Protein AF-A0A8T9CLA7-F1 (afdb_monomer_lite)

Sequence (732 aa):
MASPYPAPRMVITTHKNDGVSIFARDTVAAPFQPFGPGRSAFNSFHSAPTVPVSNQVALPELGTSLPRCPPAGVLFCNADYAPNSSVPMHRTLSIDYAVILEGEIVIRLDGGREKTLRKGDVVVQRGTNHEWHNRTDQWCRCMFVMVGSEAVKLGDGTVLEETVFKKGQAPVPAEAVNIAATEKSRYVQSLPFKRICTEQKQCDEGRPSCNRCIQRGEVCFGYRDPQTTYLFKSENERTATLVSRKAVRRRASSQALTSSSRERTNSHSTQSSSFDDNELEAAAQNLNLGNPYPWLKTTSQSHEPSVEKRAVDKFFEKFVMFPCNSASSSGFLEQLPCLFEEVQTEGRVALRWAVRAVSFASLGHEQGSEELGRKATVCYGKALEALGDTLRNKAEAVSDYTLMTIVVLDLFETIYVQDPTSRGSHTEGMAQILRLRGPDQLYSARGWSLYRLANHRLQRQQLTFDSAPPISEDQEALLASLTNSTPSNRISHDTFAISKICSRARELRSKLTTSLSEVETLALIKEMHTLDHIATSWRVGPSWSFRTVSKRDMPNYPASFPDQIQLHHDAWIAYEWNYHRCARIILHTHLLECVERLLSSLSLASHSYASPPSSVSEDESPTFEELQEYYARSRLVISWLADGILATVPQSLGDIDSAGNLLTPPSEMDGEVLEDKRTLQGVGAYFLMWPIKIVKSHKHLMDGQREMAEEVFERIREVTGMKKLLGDKSCI

Secondary structure (DSSP, 8-state):
----SPPPEEEEEEE-TTS-EEEEEEEEPPPEEEETTTTEEEEEEEEESBSS--TTSPPPP--SS-PPPPTBSEEEEEEEEPTT-EEEEE--SEEEEEEEEESEEEEEETTS-EEEEETT-EEEEES--EEEE--SSS-EEEEEEEEE-PPEEPTTS-EE------TT-PPPPTTS--S------------------S-TTS----SSS-HHHHHTT--------TTS------SHHHHHHHHHHHHHHHHHSSSSS-------------------TTSHHHHGGG-----S-TTS-------PPPHHHHHHHHHHHHH-BPPPSSTT---BSTTHHHHHHHHHHH--HHHHHHHHHHHHHHHHHHTT-HHHHHHHHHHHHHHHHHHHHHHHSHHHHTSHHHHHHHHHHHHHHHHH---GGGTTHHHHHHHHHHHHH-GGGGGSHHHHHHHHHHHHHHHHHHHH-TTSPPPPHHHHHHHHTS-TTSHHHHHHHHHHHHHHHHHHHHHHHHT--TT--HHHHHHHHHHHHHHHHHHHHTTTSGGG-EEEEEGGGSTT--TTS-SEEEEESSHHHHHHHHHHHHHHHHHHHHHHHHHHHHHHHHHHHHHS--PPPTTS-TTSSPPHHHHHHHHHHHHHHHHHHHHHHHTTHHHHTTSB-TT--B-------TT-------TTHHHHHHHHHHHHHHHHH-TTS-HHHHHHHHHHHHHHHHHHT-SSSS-TT---

Organism: NCBI:txid602035

Foldseek 3Di:
DAAPDFQDWAWDWAADPVRDIDTPDTDGFDWQFQDDPQGKTKTWRAKDQAPVDDRVDDGDDDDNDDDDHHQHIKTWMKIKAAAFDKDDWWFDQWWKKKAWQADKKKKAFPVGDIDIDHHGDIDGRHRTGIMIGRNHNHMTMMIMMIGRHDFDADPVRDTDDTGPDDPDDDDDDPPDDDDDDDDDDDDDDDDDDDDADDDPPDFPQDPPATVVCVVVVHDHPDDDDPPPDDDDDPPPVVVVVVVVVVVVVVVVVVPPDDDDDDDDDDDDDDDDDDDDPPCPVVVVVPDPPDDPCPPPPDPDDPPPPPPQVVLLVVCCLAAWFPADPPLQRLTDCPCLVVLLVVCVVVVLCLLVLLSSLLSLQQVCLVVVNVVSPVSSVVSLVVSVVSLVVLCVDLVSLLDLSSLNSLLSSLVSCVQPNQDPPVPCPSLVSNLVSLVSNALVLCVDSSSVNSCLNSVLVLLLVLLQDVPRDDDDPRVVVSLVPDDPPRLNSLLVVLLVLLSVLLNVLSVLLVVPDPPDDQLSLVVSLVVLVVSVVVNVVSCPDPSLDWDKDAPVNDDPDDPLAARIATQDPALVSLLSLLSSLLSLLSSLVSSLVSLVVSLVVVVVVVVPDDDDPPDDDPPRRDDNVNSVVSNVVSLVSNQVSLSSLRNHLCRLQQQADSVRHGDDADDPDPPDGDPGPRSRRNNSLVSSQSSLVSQLPDPSYDPVSNVSSVVSNVSSCVSSSPDPSAPPPRSD

Radius of gyration: 35.63 Å; chains: 1; bounding box: 92×66×133 Å

InterPro domains:
  IPR001138 Zn(2)Cys(6) fungal-type DNA-binding domain [cd00067] (197-220)
  IPR011051 RmlC-like cupin domain superfamily [SSF51182] (65-153)
  IPR013096 Cupin 2, conserved barrel [PF07883] (80-145)
  IPR014710 RmlC-like jelly roll fold [G3DSA:2.60.120.10] (38-166)
  IPR053175 DHMBA Cluster Regulating Transcription Factor [PTHR38791] (200-724)

pLDDT: mean 73.91, std 21.75, range [23.17, 97.44]

Structure (mmCIF, N/CA/C/O backbone):
data_AF-A0A8T9CLA7-F1
#
_entry.id   AF-A0A8T9CLA7-F1
#
loop_
_atom_site.group_PDB
_atom_site.id
_atom_site.type_symbol
_atom_site.label_atom_id
_atom_site.label_alt_id
_atom_site.label_comp_id
_atom_site.label_asym_id
_atom_site.label_entity_id
_atom_site.label_seq_id
_atom_site.pdbx_PDB_ins_code
_atom_site.Cartn_x
_atom_site.Cartn_y
_atom_site.Cartn_z
_atom_site.occupancy
_atom_site.B_iso_or_equiv
_atom_site.auth_seq_id
_atom_site.auth_comp_id
_atom_site.auth_asym_id
_atom_site.auth_atom_id
_atom_site.pdbx_PDB_model_num
ATOM 1 N N . MET A 1 1 ? 45.829 29.989 -18.452 1.00 58.62 1 MET A N 1
ATOM 2 C CA . MET A 1 1 ? 45.029 30.154 -19.689 1.00 58.62 1 MET A CA 1
ATOM 3 C C . MET A 1 1 ? 43.566 30.284 -19.286 1.00 58.62 1 MET A C 1
ATOM 5 O O . MET A 1 1 ? 43.271 29.926 -18.154 1.00 58.62 1 MET A O 1
ATOM 9 N N . ALA A 1 2 ? 42.694 30.843 -20.126 1.00 70.62 2 ALA A N 1
ATOM 10 C CA . ALA A 1 2 ? 41.246 30.776 -19.892 1.00 70.62 2 ALA A CA 1
ATOM 11 C C . ALA A 1 2 ? 40.730 29.368 -20.236 1.00 70.62 2 ALA A C 1
ATOM 13 O O . ALA A 1 2 ? 41.411 28.641 -20.967 1.00 70.62 2 ALA A O 1
ATOM 14 N N . SER A 1 3 ? 39.564 28.989 -19.708 1.00 83.12 3 SER A N 1
ATOM 15 C CA . SER A 1 3 ? 38.936 27.708 -20.053 1.00 83.12 3 SER A CA 1
ATOM 16 C C . SER A 1 3 ? 38.726 27.617 -21.573 1.00 83.12 3 SER A C 1
ATOM 18 O O . SER A 1 3 ? 38.199 28.568 -22.156 1.00 83.12 3 SER A O 1
ATOM 20 N N . PRO A 1 4 ? 39.127 26.513 -22.233 1.00 87.38 4 PRO A N 1
ATOM 21 C CA . PRO A 1 4 ? 38.926 26.320 -23.667 1.00 87.38 4 PRO A CA 1
ATOM 22 C C . PRO A 1 4 ? 37.488 25.906 -23.998 1.00 87.38 4 PRO A C 1
ATOM 24 O O . PRO A 1 4 ? 37.116 25.846 -25.168 1.00 87.38 4 PRO A O 1
ATOM 27 N N . TYR A 1 5 ? 36.679 25.577 -22.989 1.00 88.88 5 TYR A N 1
ATOM 28 C CA . TYR A 1 5 ? 35.325 25.101 -23.199 1.00 88.88 5 TYR A CA 1
ATOM 29 C C . TYR A 1 5 ? 34.367 26.263 -23.473 1.00 88.88 5 TYR A C 1
ATOM 31 O O . TYR A 1 5 ? 34.386 27.259 -22.743 1.00 88.88 5 TYR A O 1
ATOM 39 N N . PRO A 1 6 ? 33.464 26.133 -24.464 1.00 86.56 6 PRO A N 1
ATOM 40 C CA . PRO A 1 6 ? 32.501 27.181 -24.760 1.00 86.56 6 PRO A CA 1
ATOM 41 C C . PRO A 1 6 ? 31.604 27.443 -23.550 1.00 86.56 6 PRO A C 1
ATOM 43 O O . PRO A 1 6 ? 31.257 26.526 -22.795 1.00 86.56 6 PRO A O 1
ATOM 46 N N . ALA A 1 7 ? 31.224 28.701 -23.361 1.00 84.19 7 ALA A N 1
ATOM 47 C CA . ALA A 1 7 ? 30.241 29.073 -22.360 1.00 84.19 7 ALA A CA 1
ATOM 48 C C . ALA A 1 7 ? 28.892 28.376 -22.657 1.00 84.19 7 ALA A C 1
ATOM 50 O O . ALA A 1 7 ? 28.462 28.364 -23.816 1.00 84.19 7 ALA A O 1
ATOM 51 N N . PRO A 1 8 ? 28.225 27.761 -21.664 1.00 87.44 8 PRO A N 1
ATOM 52 C CA . PRO A 1 8 ? 26.968 27.056 -21.906 1.00 87.44 8 PRO A CA 1
ATOM 53 C C . PRO A 1 8 ? 25.850 27.994 -22.376 1.00 87.44 8 PRO A C 1
ATOM 55 O O . PRO A 1 8 ? 25.671 29.086 -21.833 1.00 87.44 8 PRO A O 1
ATOM 58 N N . ARG A 1 9 ? 25.059 27.546 -23.358 1.00 90.75 9 ARG A N 1
ATOM 59 C CA . ARG A 1 9 ? 23.793 28.191 -23.732 1.00 90.75 9 ARG A CA 1
ATOM 60 C C . ARG A 1 9 ? 22.722 27.816 -22.712 1.00 90.75 9 ARG A C 1
ATOM 62 O O . ARG A 1 9 ? 22.503 26.637 -22.448 1.00 90.75 9 ARG A O 1
ATOM 69 N N . MET A 1 10 ? 22.053 28.821 -22.169 1.00 87.31 10 MET A N 1
ATOM 70 C CA . MET A 1 10 ? 20.986 28.704 -21.190 1.00 87.31 10 MET A CA 1
ATOM 71 C C . MET A 1 10 ? 19.672 29.159 -21.822 1.00 87.31 10 MET A C 1
ATOM 73 O O . MET A 1 10 ? 19.506 30.335 -22.150 1.00 87.31 10 MET A O 1
ATOM 77 N N . VAL A 1 11 ? 18.744 28.214 -21.959 1.00 90.00 11 VAL A N 1
ATOM 78 C CA . VAL A 1 11 ? 17.379 28.451 -22.433 1.00 90.00 11 VAL A CA 1
ATOM 79 C C . VAL A 1 11 ? 16.443 28.321 -21.237 1.00 90.00 11 VAL A C 1
ATOM 81 O O . VAL A 1 11 ? 16.409 27.275 -20.596 1.00 90.00 11 VAL A O 1
ATOM 84 N N . ILE A 1 12 ? 15.702 29.381 -20.927 1.00 86.56 12 ILE A N 1
ATOM 85 C CA . ILE A 1 12 ? 14.763 29.437 -19.808 1.00 86.56 12 ILE A CA 1
ATOM 86 C C . ILE A 1 12 ? 13.343 29.569 -20.344 1.00 86.56 12 ILE A C 1
ATOM 88 O O . ILE A 1 12 ? 13.077 30.387 -21.226 1.00 86.56 12 ILE A O 1
ATOM 92 N N . THR A 1 13 ? 12.424 28.795 -19.778 1.00 91.69 13 THR A N 1
ATOM 93 C CA . THR A 1 13 ? 10.994 28.811 -20.098 1.00 91.69 13 THR A CA 1
ATOM 94 C C . THR A 1 13 ? 10.181 29.431 -18.963 1.00 91.69 13 THR A C 1
ATOM 96 O O . THR A 1 13 ? 10.581 29.364 -17.804 1.00 91.69 13 THR A O 1
ATOM 99 N N . THR A 1 14 ? 9.029 30.013 -19.282 1.00 89.44 14 THR A N 1
ATOM 100 C CA . THR A 1 14 ? 8.048 30.512 -18.303 1.00 89.44 14 THR A CA 1
ATOM 101 C C . THR A 1 14 ? 6.630 30.417 -18.873 1.00 89.44 14 THR A C 1
ATOM 103 O O . THR A 1 14 ? 6.443 29.870 -19.959 1.00 89.44 14 THR A O 1
ATOM 106 N N . HIS A 1 15 ? 5.636 30.946 -18.164 1.00 89.19 15 HIS A N 1
ATOM 107 C CA . HIS A 1 15 ? 4.261 31.077 -18.638 1.00 89.19 15 HIS A CA 1
ATOM 108 C C . HIS A 1 15 ? 3.902 32.552 -18.837 1.00 89.19 15 HIS A C 1
ATOM 110 O O . HIS A 1 15 ? 4.335 33.421 -18.080 1.00 89.19 15 HIS A O 1
ATOM 116 N N . LYS A 1 16 ? 3.097 32.837 -19.860 1.00 84.56 16 LYS A N 1
ATOM 117 C CA . LYS A 1 16 ? 2.346 34.092 -19.959 1.00 84.56 16 LYS A CA 1
ATOM 118 C C . LYS A 1 16 ? 1.216 34.117 -18.920 1.00 84.56 16 LYS A C 1
ATOM 120 O O . LYS A 1 16 ? 0.856 33.089 -18.352 1.00 84.56 16 LYS A O 1
ATOM 125 N N . ASN A 1 17 ? 0.607 35.289 -18.727 1.00 83.31 17 ASN A N 1
ATOM 126 C CA . ASN A 1 17 ? -0.538 35.466 -17.821 1.00 83.31 17 ASN A CA 1
ATOM 127 C C . ASN A 1 17 ? -1.769 34.623 -18.207 1.00 83.31 17 ASN A C 1
ATOM 129 O O . ASN A 1 17 ? -2.618 34.369 -17.362 1.00 83.31 17 ASN A O 1
ATOM 133 N N . ASP A 1 18 ? -1.867 34.200 -19.467 1.00 88.12 18 ASP A N 1
ATOM 134 C CA . ASP A 1 18 ? -2.925 33.330 -19.996 1.00 88.12 18 ASP A CA 1
ATOM 135 C C . ASP A 1 18 ? -2.623 31.825 -19.825 1.00 88.12 18 ASP A C 1
ATOM 137 O O . ASP A 1 18 ? -3.405 30.985 -20.261 1.00 88.12 18 ASP A O 1
ATOM 141 N N . GLY A 1 19 ? -1.495 31.472 -19.196 1.00 85.81 19 GLY A N 1
ATOM 142 C CA . GLY A 1 19 ? -1.078 30.089 -18.965 1.00 85.81 19 GLY A CA 1
ATOM 143 C C . GLY A 1 19 ? -0.307 29.445 -20.120 1.00 85.81 19 GLY A C 1
ATOM 144 O O . GLY A 1 19 ? 0.109 28.296 -19.993 1.00 85.81 19 GLY A O 1
ATOM 145 N N . VAL A 1 20 ? -0.052 30.152 -21.226 1.00 89.25 20 VAL A N 1
ATOM 146 C CA . VAL A 1 20 ? 0.728 29.607 -22.349 1.00 89.25 20 VAL A CA 1
ATOM 147 C C . VAL A 1 20 ? 2.215 29.547 -21.997 1.00 89.25 20 VAL A C 1
ATOM 149 O O . VAL A 1 20 ? 2.816 30.558 -21.623 1.00 89.25 20 VAL A O 1
ATOM 152 N N . SER A 1 21 ? 2.835 28.377 -22.162 1.00 92.12 21 SER A N 1
ATOM 153 C CA . SER A 1 21 ? 4.280 28.193 -21.986 1.00 92.12 21 SER A CA 1
ATOM 154 C C . SER A 1 21 ? 5.077 28.883 -23.102 1.00 92.12 21 SER A C 1
ATOM 156 O O . SER A 1 21 ? 4.774 28.739 -24.286 1.00 92.12 21 SER A O 1
ATOM 158 N N . ILE A 1 22 ? 6.124 29.620 -22.733 1.00 88.75 22 ILE A N 1
ATOM 159 C CA . ILE A 1 22 ? 6.971 30.406 -23.639 1.00 88.75 22 ILE A CA 1
ATOM 160 C C . ILE A 1 22 ? 8.455 30.298 -23.269 1.00 88.75 22 ILE A C 1
ATOM 162 O O . ILE A 1 22 ? 8.806 29.969 -22.136 1.00 88.75 22 ILE A O 1
ATOM 166 N N . PHE A 1 23 ? 9.341 30.645 -24.205 1.00 90.44 23 PHE A N 1
ATOM 167 C CA . PHE A 1 23 ? 10.751 30.898 -23.903 1.00 90.44 23 PHE A CA 1
ATOM 168 C C . PHE A 1 23 ? 10.902 32.297 -23.299 1.00 90.44 23 PHE A C 1
ATOM 170 O O . PHE A 1 23 ? 10.625 33.297 -23.955 1.00 90.44 23 PHE A O 1
ATOM 177 N N . ALA A 1 24 ? 11.331 32.359 -22.040 1.00 83.25 24 ALA A N 1
ATOM 178 C CA . ALA A 1 24 ? 11.571 33.602 -21.317 1.00 83.25 24 ALA A CA 1
ATOM 179 C C . ALA A 1 24 ? 12.899 34.249 -21.727 1.00 83.25 24 ALA A C 1
ATOM 181 O O . ALA A 1 24 ? 12.992 35.466 -21.870 1.00 83.25 24 ALA A O 1
ATOM 182 N N . ARG A 1 25 ? 13.949 33.432 -21.872 1.00 82.94 25 ARG A N 1
ATOM 183 C CA . ARG A 1 25 ? 15.316 33.895 -22.128 1.00 82.94 25 ARG A CA 1
ATOM 184 C C . ARG A 1 25 ? 16.125 32.815 -22.831 1.00 82.94 25 ARG A C 1
ATOM 186 O O . ARG A 1 25 ? 16.027 31.647 -22.480 1.00 82.94 25 ARG A O 1
ATOM 193 N N . ASP A 1 26 ? 16.967 33.220 -23.770 1.00 88.75 26 ASP A N 1
ATOM 194 C CA . ASP A 1 26 ? 17.932 32.352 -24.441 1.00 88.75 26 ASP A CA 1
ATOM 195 C C . ASP A 1 26 ? 19.257 33.102 -24.541 1.00 88.75 26 ASP A C 1
ATOM 197 O O . ASP A 1 26 ? 19.397 34.058 -25.303 1.00 88.75 26 ASP A O 1
ATOM 201 N N . THR A 1 27 ? 20.197 32.754 -23.669 1.00 83.88 27 THR A N 1
ATOM 202 C CA . THR A 1 27 ? 21.449 33.499 -23.515 1.00 83.88 27 THR A CA 1
ATOM 203 C C . THR A 1 27 ? 22.612 32.571 -23.237 1.00 83.88 27 THR A C 1
ATOM 205 O O . THR A 1 27 ? 22.448 31.515 -22.639 1.00 83.88 27 THR A O 1
ATOM 208 N N . VAL A 1 28 ? 23.815 32.988 -23.615 1.00 82.69 28 VAL A N 1
ATOM 209 C CA . VAL A 1 28 ? 25.048 32.307 -23.216 1.00 82.69 28 VAL A CA 1
ATOM 210 C C . VAL A 1 28 ? 25.426 32.763 -21.805 1.00 82.69 28 VAL A C 1
ATOM 212 O O . VAL A 1 28 ? 25.482 33.965 -21.543 1.00 82.69 28 VAL A O 1
ATOM 215 N N . ALA A 1 29 ? 25.643 31.818 -20.889 1.00 77.81 29 ALA A N 1
ATOM 216 C CA . ALA A 1 29 ? 26.013 32.121 -19.510 1.00 77.81 29 ALA A CA 1
ATOM 217 C C . ALA A 1 29 ? 27.414 32.748 -19.462 1.00 77.81 29 ALA A C 1
ATOM 219 O O . ALA A 1 29 ? 28.368 32.178 -19.984 1.00 77.81 29 ALA A O 1
ATOM 220 N N . ALA A 1 30 ? 27.545 33.926 -18.851 1.00 71.94 30 ALA A N 1
ATOM 221 C CA . ALA A 1 30 ? 28.846 34.562 -18.680 1.00 71.94 30 ALA A CA 1
ATOM 222 C C . ALA A 1 30 ? 29.604 33.894 -17.514 1.00 71.94 30 ALA A C 1
ATOM 224 O O . ALA A 1 30 ? 29.063 33.838 -16.405 1.00 71.94 30 ALA A O 1
ATOM 225 N N . PRO A 1 31 ? 30.841 33.405 -17.722 1.00 72.69 31 PRO A N 1
ATOM 226 C CA . PRO A 1 31 ? 31.594 32.763 -16.657 1.00 72.69 31 PRO A CA 1
ATOM 227 C C . PRO A 1 31 ? 32.163 33.787 -15.678 1.00 72.69 31 PRO A C 1
ATOM 229 O O . PRO A 1 31 ? 32.754 34.792 -16.071 1.00 72.69 31 PRO A O 1
ATOM 232 N N . PHE A 1 32 ? 32.083 33.469 -14.391 1.00 71.56 32 PHE A N 1
ATOM 233 C CA . PHE A 1 32 ? 32.915 34.079 -13.367 1.00 71.56 32 PHE A CA 1
ATOM 234 C C . PHE A 1 32 ? 34.341 33.524 -13.492 1.00 71.56 32 PHE A C 1
ATOM 236 O O . PHE A 1 32 ? 34.587 32.332 -13.272 1.00 71.56 32 PHE A O 1
ATOM 243 N N . GLN A 1 33 ? 35.280 34.386 -13.885 1.00 69.12 33 GLN A N 1
ATOM 244 C CA . GLN A 1 33 ? 36.702 34.080 -14.051 1.00 69.12 33 GLN A CA 1
ATOM 245 C C . GLN A 1 33 ? 37.557 35.307 -13.686 1.00 69.12 33 GLN A C 1
ATOM 247 O O . GLN A 1 33 ? 37.163 36.429 -14.004 1.00 69.12 33 GLN A O 1
ATOM 252 N N . PRO A 1 34 ? 38.759 35.124 -13.107 1.00 63.62 34 PRO A N 1
ATOM 253 C CA . PRO A 1 34 ? 39.328 33.861 -12.635 1.00 63.62 34 PRO A CA 1
ATOM 254 C C . PRO A 1 34 ? 38.784 33.452 -11.253 1.00 63.62 34 PRO A C 1
ATOM 256 O O . PRO A 1 34 ? 38.627 34.282 -10.362 1.00 63.62 34 PRO A O 1
ATOM 259 N N . PHE A 1 35 ? 38.564 32.151 -11.054 1.00 65.19 35 PHE A N 1
ATOM 260 C CA . PHE A 1 35 ? 38.232 31.547 -9.763 1.00 65.19 35 PHE A CA 1
ATOM 261 C C . PHE A 1 35 ? 39.422 30.749 -9.202 1.00 65.19 35 PHE A C 1
ATOM 263 O O . PHE A 1 35 ? 40.015 29.917 -9.894 1.00 65.19 35 PHE A O 1
ATOM 270 N N . GLY A 1 36 ? 39.757 30.997 -7.929 1.00 58.97 36 GLY A N 1
ATOM 271 C CA . GLY A 1 36 ? 40.808 30.286 -7.193 1.00 58.97 36 GLY A CA 1
ATOM 272 C C . GLY A 1 36 ? 42.245 30.525 -7.700 1.00 58.97 36 GLY A C 1
ATOM 273 O O . GLY A 1 36 ? 42.468 31.295 -8.637 1.00 58.97 36 GLY A O 1
ATOM 274 N N . PRO A 1 37 ? 43.247 29.856 -7.097 1.00 49.62 37 PRO A N 1
ATOM 275 C CA . PRO A 1 37 ? 44.661 30.010 -7.463 1.00 49.62 37 PRO A CA 1
ATOM 276 C C . PRO A 1 37 ? 45.001 29.496 -8.878 1.00 49.62 37 PRO A C 1
ATOM 278 O O . PRO A 1 37 ? 46.016 29.893 -9.444 1.00 49.62 37 PRO A O 1
ATOM 281 N N . GLY A 1 38 ? 44.147 28.653 -9.476 1.00 58.50 38 GLY A N 1
ATOM 282 C CA . GLY A 1 38 ? 44.381 27.989 -10.766 1.00 58.50 38 GLY A CA 1
ATOM 283 C C . GLY A 1 38 ? 43.822 28.684 -12.015 1.00 58.50 38 GLY A C 1
ATOM 284 O O . GLY A 1 38 ? 43.987 28.152 -13.106 1.00 58.50 38 GLY A O 1
ATOM 285 N N . ARG A 1 39 ? 43.182 29.861 -11.907 1.00 73.00 39 ARG A N 1
ATOM 286 C CA . ARG A 1 39 ? 42.425 30.505 -13.013 1.00 73.00 39 ARG A CA 1
ATOM 287 C C . ARG A 1 39 ? 41.260 29.649 -13.550 1.00 73.00 39 ARG A C 1
ATOM 289 O O . ARG A 1 39 ? 40.971 29.691 -14.743 1.00 73.00 39 ARG A O 1
ATOM 296 N N . SER A 1 40 ? 40.595 28.893 -12.678 1.00 82.38 40 SER A N 1
ATOM 297 C CA . SER A 1 40 ? 39.394 28.111 -13.002 1.00 82.38 40 SER A CA 1
ATOM 298 C C . SER A 1 40 ? 38.204 29.021 -13.350 1.00 82.38 40 SER A C 1
ATOM 300 O O . SER A 1 40 ? 38.249 30.232 -13.117 1.00 82.38 40 SER A O 1
ATOM 302 N N . ALA A 1 41 ? 37.135 28.450 -13.903 1.00 83.31 41 ALA A N 1
ATOM 303 C CA . ALA A 1 41 ? 35.904 29.169 -14.233 1.00 83.31 41 ALA A CA 1
ATOM 304 C C . ALA A 1 41 ? 34.698 28.624 -13.481 1.00 83.31 41 ALA A C 1
ATOM 306 O O . ALA A 1 41 ? 34.651 27.434 -13.188 1.00 83.31 41 ALA A O 1
ATOM 307 N N . PHE A 1 42 ? 33.702 29.472 -13.240 1.00 84.69 42 PHE A N 1
ATOM 308 C CA . PHE A 1 42 ? 32.436 29.064 -12.641 1.00 84.69 42 PHE A CA 1
ATOM 309 C C . PHE A 1 42 ? 31.267 29.750 -13.351 1.00 84.69 42 PHE A C 1
ATOM 311 O O . PHE A 1 42 ? 31.294 30.966 -13.516 1.00 84.69 42 PHE A O 1
ATOM 318 N N . ASN A 1 43 ? 30.239 29.012 -13.771 1.00 85.50 43 ASN A N 1
ATOM 319 C CA . ASN A 1 43 ? 29.002 29.608 -14.289 1.00 85.50 43 ASN A CA 1
ATOM 320 C C . ASN A 1 43 ? 27.839 29.208 -13.398 1.00 85.50 43 ASN A C 1
ATOM 322 O O . ASN A 1 43 ? 27.726 28.051 -13.007 1.00 85.50 43 ASN A O 1
ATOM 326 N N . SER A 1 44 ? 26.944 30.151 -13.133 1.00 85.19 44 SER A N 1
ATOM 327 C CA . SER A 1 44 ? 25.670 29.864 -12.474 1.00 85.19 44 SER A CA 1
ATOM 328 C C . SER A 1 44 ? 24.551 29.937 -13.494 1.00 85.19 44 SER A C 1
ATOM 330 O O . SER A 1 44 ? 24.576 30.802 -14.366 1.00 85.19 44 SER A O 1
ATOM 332 N N . PHE A 1 45 ? 23.590 29.029 -13.391 1.00 86.75 45 PHE A N 1
ATOM 333 C CA . PHE A 1 45 ? 22.442 28.948 -14.294 1.00 86.75 45 PHE A CA 1
ATOM 334 C C . PHE A 1 45 ? 21.140 29.273 -13.567 1.00 86.75 45 PHE A C 1
ATOM 336 O O . PHE A 1 45 ? 20.265 29.928 -14.123 1.00 86.75 45 PHE A O 1
ATOM 343 N N . HIS A 1 46 ? 21.010 28.843 -12.312 1.00 87.69 46 HIS A N 1
ATOM 344 C CA . HIS A 1 46 ? 19.832 29.116 -11.499 1.00 87.69 46 HIS A CA 1
ATOM 345 C C . HIS A 1 46 ? 20.187 29.098 -10.014 1.00 87.69 46 HIS A C 1
ATOM 347 O O . HIS A 1 46 ? 21.019 28.303 -9.585 1.00 87.69 46 HIS A O 1
ATOM 353 N N . SER A 1 47 ? 19.536 29.954 -9.232 1.00 86.56 47 SER A N 1
ATOM 354 C CA . SER A 1 47 ? 19.582 29.927 -7.774 1.00 86.56 47 SER A CA 1
ATOM 355 C C . SER A 1 47 ? 18.197 30.255 -7.235 1.00 86.56 47 SER A C 1
ATOM 357 O O . SER A 1 47 ? 17.527 31.130 -7.782 1.00 86.56 47 SER A O 1
ATOM 359 N N . ALA A 1 48 ? 17.769 29.577 -6.177 1.00 85.94 48 ALA A N 1
ATOM 360 C CA . ALA A 1 48 ? 16.538 29.897 -5.467 1.00 85.94 48 ALA A CA 1
ATOM 361 C C . ALA A 1 48 ? 16.758 29.779 -3.953 1.00 85.94 48 ALA A C 1
ATOM 363 O O . ALA A 1 48 ? 17.478 28.880 -3.515 1.00 85.94 48 ALA A O 1
ATOM 364 N N . PRO A 1 49 ? 16.150 30.663 -3.141 1.00 84.00 49 PRO A N 1
ATOM 365 C CA . PRO A 1 49 ? 16.402 30.723 -1.701 1.00 84.00 49 PRO A CA 1
ATOM 366 C C . PRO A 1 49 ? 15.800 29.545 -0.926 1.00 84.00 49 PRO A C 1
ATOM 368 O O . PRO A 1 49 ? 16.256 29.258 0.179 1.00 84.00 49 PRO A O 1
ATOM 371 N N . THR A 1 50 ? 14.791 28.876 -1.492 1.00 86.25 50 THR A N 1
ATOM 372 C CA . THR A 1 50 ? 14.034 27.797 -0.849 1.00 86.25 50 THR A CA 1
ATOM 373 C C . THR A 1 50 ? 13.767 26.641 -1.808 1.00 86.25 50 THR A C 1
ATOM 375 O O . THR A 1 50 ? 13.580 26.850 -3.007 1.00 86.25 50 THR A O 1
ATOM 378 N N . VAL A 1 51 ? 13.670 25.433 -1.261 1.00 85.88 51 VAL A N 1
ATOM 379 C CA . VAL A 1 51 ? 13.081 24.252 -1.897 1.00 85.88 51 VAL A CA 1
ATOM 380 C C . VAL A 1 51 ? 11.878 23.817 -1.043 1.00 85.88 51 VAL A C 1
ATOM 382 O O . VAL A 1 51 ? 12.057 23.602 0.156 1.00 85.88 51 VAL A O 1
ATOM 385 N N . PRO A 1 52 ? 10.653 23.709 -1.603 1.00 90.25 52 PRO A N 1
ATOM 386 C CA . PRO A 1 52 ? 10.308 23.769 -3.029 1.00 90.25 52 PRO A CA 1
ATOM 387 C C . PRO A 1 52 ? 10.491 25.159 -3.666 1.00 90.25 52 PRO A C 1
ATOM 389 O O . PRO A 1 52 ? 10.308 26.190 -3.018 1.00 90.25 52 PRO A O 1
ATOM 392 N N . VAL A 1 53 ? 10.863 25.165 -4.953 1.00 85.44 53 VAL A N 1
ATOM 393 C CA . VAL A 1 53 ? 10.994 26.384 -5.772 1.00 85.44 53 VAL A CA 1
ATOM 394 C C . VAL A 1 53 ? 9.633 26.813 -6.327 1.00 85.44 53 VAL A C 1
ATOM 396 O O . VAL A 1 53 ? 8.787 25.968 -6.617 1.00 85.44 53 VAL A O 1
ATOM 399 N N . SER A 1 54 ? 9.421 28.119 -6.518 1.00 84.69 54 SER A N 1
ATOM 400 C CA . SER A 1 54 ? 8.225 28.652 -7.186 1.00 84.69 54 SER A CA 1
ATOM 401 C C . SER A 1 54 ? 8.549 29.115 -8.605 1.00 84.69 54 SER A C 1
ATOM 403 O O . SER A 1 54 ? 9.361 30.016 -8.797 1.00 84.69 54 SER A O 1
ATOM 405 N N . ASN A 1 55 ? 7.848 28.554 -9.593 1.00 87.44 55 ASN A N 1
ATOM 406 C CA . ASN A 1 55 ? 7.960 28.951 -11.004 1.00 87.44 55 ASN A CA 1
ATOM 407 C C . ASN A 1 55 ? 7.217 30.262 -11.334 1.00 87.44 55 ASN A C 1
ATOM 409 O O . ASN A 1 55 ? 7.203 30.680 -12.488 1.00 87.44 55 ASN A O 1
ATOM 413 N N . GLN A 1 56 ? 6.566 30.885 -10.345 1.00 77.94 56 GLN A N 1
ATOM 414 C CA . GLN A 1 56 ? 5.865 32.166 -10.498 1.00 77.94 56 GLN A CA 1
ATOM 415 C C . GLN A 1 56 ? 6.750 33.367 -10.143 1.00 77.94 56 GLN A C 1
ATOM 417 O O . GLN A 1 56 ? 6.413 34.504 -10.466 1.00 77.94 56 GLN A O 1
ATOM 422 N N . VAL A 1 57 ? 7.869 33.131 -9.454 1.00 74.56 57 VAL A N 1
ATOM 423 C CA . VAL A 1 57 ? 8.803 34.190 -9.066 1.00 74.56 57 VAL A CA 1
ATOM 424 C C . VAL A 1 57 ? 9.666 34.554 -10.272 1.00 74.56 57 VAL A C 1
ATOM 426 O O . VAL A 1 57 ? 10.117 33.681 -11.014 1.00 74.56 57 VAL A O 1
ATOM 429 N N . ALA A 1 58 ? 9.898 35.855 -10.468 1.00 68.25 58 ALA A N 1
ATOM 430 C CA . ALA A 1 58 ? 10.802 36.333 -11.504 1.00 68.25 58 ALA A CA 1
ATOM 431 C C . ALA A 1 58 ? 12.193 35.704 -11.336 1.00 68.25 58 ALA A C 1
ATOM 433 O O . ALA A 1 58 ? 12.698 35.561 -10.221 1.00 68.25 58 ALA A O 1
ATOM 434 N N . LEU A 1 59 ? 12.812 35.331 -12.455 1.00 67.12 59 LEU A N 1
ATOM 435 C CA . LEU A 1 59 ? 14.136 34.716 -12.444 1.00 67.12 59 LEU A CA 1
ATOM 436 C C . LEU A 1 59 ? 15.143 35.687 -11.809 1.00 67.12 59 LEU A C 1
ATOM 438 O O . LEU A 1 59 ? 15.231 36.830 -12.264 1.00 67.12 59 LEU A O 1
ATOM 442 N N . PRO A 1 60 ? 15.903 35.261 -10.786 1.00 66.19 60 PRO A N 1
ATOM 443 C CA . PRO A 1 60 ? 16.858 36.141 -10.136 1.00 66.19 60 PRO A CA 1
ATOM 444 C C . PRO A 1 60 ? 17.977 36.527 -11.102 1.00 66.19 60 PRO A C 1
ATOM 446 O O . PRO A 1 60 ? 18.434 35.712 -11.910 1.00 66.19 60 PRO A O 1
ATOM 449 N N . GLU A 1 61 ? 18.452 37.767 -10.997 1.00 64.62 61 GLU A N 1
ATOM 450 C CA . GLU A 1 61 ? 19.679 38.168 -11.674 1.00 64.62 61 GLU A CA 1
ATOM 451 C C . GLU A 1 61 ? 20.858 37.407 -11.061 1.00 64.62 61 GLU A C 1
ATOM 453 O O . GLU A 1 61 ? 21.123 37.472 -9.859 1.00 64.62 61 GLU A O 1
ATOM 458 N N . LEU A 1 62 ? 21.554 36.636 -11.894 1.00 65.31 62 LEU A N 1
ATOM 459 C CA . LEU A 1 62 ? 22.743 35.901 -11.484 1.00 65.31 62 LEU A CA 1
ATOM 460 C C . LEU A 1 62 ? 23.861 36.923 -11.234 1.00 65.31 62 LEU A C 1
ATOM 462 O O . LEU A 1 62 ? 24.353 37.554 -12.168 1.00 65.31 62 LEU A O 1
ATOM 466 N N . GLY A 1 63 ? 24.206 37.127 -9.960 1.00 55.50 63 GLY A N 1
ATOM 467 C CA . GLY A 1 63 ? 25.200 38.113 -9.537 1.00 55.50 63 GLY A CA 1
ATOM 468 C C . GLY A 1 63 ? 26.614 37.837 -10.065 1.00 55.50 63 GLY A C 1
ATOM 469 O O . GLY A 1 63 ? 26.941 36.743 -10.517 1.00 55.50 63 GLY A O 1
ATOM 470 N N . THR A 1 64 ? 27.485 38.844 -9.966 1.00 50.88 64 THR A N 1
ATOM 471 C CA . THR A 1 64 ? 28.892 38.797 -10.413 1.00 50.88 64 THR A CA 1
ATOM 472 C C . THR A 1 64 ? 29.859 38.210 -9.378 1.00 50.88 64 THR A C 1
ATOM 474 O O . THR A 1 64 ? 31.069 38.212 -9.598 1.00 50.88 64 THR A O 1
ATOM 477 N N . SER A 1 65 ? 29.357 37.726 -8.239 1.00 55.69 65 SER A N 1
ATOM 478 C CA . SER A 1 65 ? 30.145 37.096 -7.175 1.00 55.69 65 SER A CA 1
ATOM 479 C C . SER A 1 65 ? 29.977 35.578 -7.187 1.00 55.69 65 SER A C 1
ATOM 481 O O . SER A 1 65 ? 28.985 35.064 -7.695 1.00 55.69 65 SER A O 1
ATOM 483 N N . LEU A 1 66 ? 30.948 34.852 -6.619 1.00 63.47 66 LEU A N 1
ATOM 484 C CA . LEU A 1 66 ? 30.864 33.399 -6.474 1.00 63.47 66 LEU A CA 1
ATOM 485 C C . LEU A 1 66 ? 29.636 33.038 -5.612 1.00 63.47 66 LEU A C 1
ATOM 487 O O . LEU A 1 66 ? 29.642 33.336 -4.410 1.00 63.47 66 LEU A O 1
ATOM 491 N N . PRO A 1 67 ? 28.589 32.423 -6.183 1.00 67.00 67 PRO A N 1
ATOM 492 C CA . PRO A 1 67 ? 27.371 32.164 -5.442 1.00 67.00 67 PRO A CA 1
ATOM 493 C C . PRO A 1 67 ? 27.542 30.941 -4.549 1.00 67.00 67 PRO A C 1
ATOM 495 O O . PRO A 1 67 ? 28.195 29.963 -4.911 1.00 67.00 67 PRO A O 1
ATOM 498 N N . ARG A 1 68 ? 26.932 31.007 -3.366 1.00 72.44 68 ARG A N 1
ATOM 499 C CA . ARG A 1 68 ? 26.782 29.862 -2.466 1.00 72.44 68 ARG A CA 1
ATOM 500 C C . ARG A 1 68 ? 25.382 29.299 -2.617 1.00 72.44 68 ARG A C 1
ATOM 502 O O . ARG A 1 68 ? 24.441 30.063 -2.837 1.00 72.44 68 ARG A O 1
ATOM 509 N N . CYS A 1 69 ? 25.250 27.985 -2.461 1.00 81.94 69 CYS A N 1
ATOM 510 C CA . CYS A 1 69 ? 23.935 27.381 -2.315 1.00 81.94 69 CYS A CA 1
ATOM 511 C C . CYS A 1 69 ? 23.254 27.982 -1.073 1.00 81.94 69 CYS A C 1
ATOM 513 O O . CYS A 1 69 ? 23.859 27.967 0.003 1.00 81.94 69 CYS A O 1
ATOM 515 N N . PRO A 1 70 ? 22.035 28.538 -1.187 1.00 81.94 70 PRO A N 1
ATOM 516 C CA . PRO A 1 70 ? 21.302 28.991 -0.014 1.00 81.94 70 PRO A CA 1
ATOM 517 C C . PRO A 1 70 ? 21.027 27.803 0.929 1.00 81.94 70 PRO A C 1
ATOM 519 O O . PRO A 1 70 ? 20.736 26.713 0.429 1.00 81.94 70 PRO A O 1
ATOM 522 N N . PRO A 1 71 ? 21.066 27.981 2.265 1.00 77.69 71 PRO A N 1
ATOM 523 C CA . PRO A 1 71 ? 20.941 26.872 3.223 1.00 77.69 71 PRO A CA 1
ATOM 524 C C . PRO A 1 71 ? 19.662 26.036 3.087 1.00 77.69 71 PRO A C 1
ATOM 526 O O . PRO A 1 71 ? 19.675 24.843 3.360 1.00 77.69 71 PRO A O 1
ATOM 529 N N . ALA A 1 72 ? 18.563 26.653 2.647 1.00 84.19 72 ALA A N 1
ATOM 530 C CA . ALA A 1 72 ? 17.283 25.986 2.400 1.00 84.19 72 ALA A CA 1
ATOM 531 C C . ALA A 1 72 ? 16.934 25.898 0.904 1.00 84.19 72 ALA A C 1
ATOM 533 O O . ALA A 1 72 ? 15.808 25.553 0.557 1.00 84.19 72 ALA A O 1
ATOM 534 N N . GLY A 1 73 ? 17.862 26.279 0.023 1.00 90.12 73 GLY A N 1
ATOM 535 C CA . GLY A 1 73 ? 17.597 26.562 -1.382 1.00 90.12 73 GLY A CA 1
ATOM 536 C C . GLY A 1 73 ? 18.268 25.603 -2.353 1.00 90.12 73 GLY A C 1
ATOM 537 O O . GLY A 1 73 ? 18.610 24.474 -2.013 1.00 90.12 73 GLY A O 1
ATOM 538 N N . VAL A 1 74 ? 18.442 26.060 -3.588 1.00 92.31 74 VAL A N 1
ATOM 539 C CA . VAL A 1 74 ? 19.096 25.297 -4.658 1.00 92.31 74 VAL A CA 1
ATOM 540 C C . VAL A 1 74 ? 20.012 26.203 -5.472 1.00 92.31 74 VAL A C 1
ATOM 542 O O . VAL A 1 74 ? 19.704 27.376 -5.684 1.00 92.31 74 VAL A O 1
ATOM 545 N N . LEU A 1 75 ? 21.126 25.651 -5.947 1.00 90.31 75 LEU A N 1
ATOM 546 C CA . LEU A 1 75 ? 22.040 26.273 -6.901 1.00 90.31 75 LEU A CA 1
ATOM 547 C C . LEU A 1 75 ? 22.345 25.286 -8.033 1.00 90.31 75 LEU A C 1
ATOM 549 O O . LEU A 1 75 ? 22.771 24.160 -7.793 1.00 90.31 75 LEU A O 1
ATOM 553 N N . PHE A 1 76 ? 22.158 25.727 -9.273 1.00 92.81 76 PHE A N 1
ATOM 554 C CA . PHE A 1 76 ? 22.547 24.998 -10.477 1.00 92.81 76 PHE A CA 1
ATOM 555 C C . PHE A 1 76 ? 23.688 25.742 -11.172 1.00 92.81 76 PHE A C 1
ATOM 557 O O . PHE A 1 76 ? 23.531 26.906 -11.556 1.00 92.81 76 PHE A O 1
ATOM 564 N N . CYS A 1 77 ? 24.839 25.089 -11.322 1.00 90.06 77 CYS A N 1
ATOM 565 C CA . CYS A 1 77 ? 26.072 25.718 -11.788 1.00 90.06 77 CYS A CA 1
ATOM 566 C C . CYS A 1 77 ? 27.021 24.721 -12.464 1.00 90.06 77 CYS A C 1
ATOM 568 O O . CYS A 1 77 ? 26.857 23.510 -12.358 1.00 90.06 77 CYS A O 1
ATOM 570 N N . ASN A 1 78 ? 28.062 25.217 -13.128 1.00 91.81 78 ASN A N 1
ATOM 571 C CA . ASN A 1 78 ? 29.203 24.405 -13.542 1.00 91.81 78 ASN A CA 1
ATOM 572 C C . ASN A 1 78 ? 30.527 25.033 -13.086 1.00 91.81 78 ASN A C 1
ATOM 574 O O . ASN A 1 78 ? 30.606 26.231 -12.809 1.00 91.81 78 ASN A O 1
ATOM 578 N N . ALA A 1 79 ? 31.573 24.214 -13.051 1.00 90.50 79 ALA A N 1
ATOM 579 C CA . ALA A 1 79 ? 32.937 24.643 -12.797 1.00 90.50 79 ALA A CA 1
ATOM 580 C C . ALA A 1 79 ? 33.893 24.040 -13.834 1.00 90.50 79 ALA A C 1
ATOM 582 O O . ALA A 1 79 ? 33.840 22.840 -14.110 1.00 90.50 79 ALA A O 1
ATOM 583 N N . ASP A 1 80 ? 34.794 24.871 -14.359 1.00 92.19 80 ASP A N 1
ATOM 584 C CA . ASP A 1 80 ? 35.901 24.444 -15.212 1.00 92.19 80 ASP A CA 1
ATOM 585 C C . ASP A 1 80 ? 37.193 24.506 -14.405 1.00 92.19 80 ASP A C 1
ATOM 587 O O . ASP A 1 80 ? 37.702 25.589 -14.107 1.00 92.19 80 ASP A O 1
ATOM 591 N N . TYR A 1 81 ? 37.726 23.343 -14.058 1.00 91.88 81 TYR A N 1
ATOM 592 C CA . TYR A 1 81 ? 38.969 23.191 -13.322 1.00 91.88 81 TYR A CA 1
ATOM 593 C C . TYR A 1 81 ? 40.149 23.263 -14.282 1.00 91.88 81 TYR A C 1
ATOM 595 O O . TYR A 1 81 ? 40.295 22.423 -15.177 1.00 91.88 81 TYR A O 1
ATOM 603 N N . ALA A 1 82 ? 41.010 24.255 -14.073 1.00 91.75 82 ALA A N 1
ATOM 604 C CA . ALA A 1 82 ? 42.237 24.401 -14.839 1.00 91.75 82 ALA A CA 1
ATOM 605 C C . ALA A 1 82 ? 43.178 23.191 -14.644 1.00 91.75 82 ALA A C 1
ATOM 607 O O . ALA A 1 82 ? 43.105 22.522 -13.605 1.00 91.75 82 ALA A O 1
ATOM 608 N N . PRO A 1 83 ? 44.075 22.918 -15.606 1.00 92.62 83 PRO A N 1
ATOM 609 C CA . PRO A 1 83 ? 45.127 21.921 -15.451 1.00 92.62 83 PRO A CA 1
ATOM 610 C C . PRO A 1 83 ? 45.919 22.124 -14.161 1.00 92.62 83 PRO A C 1
ATOM 612 O O . PRO A 1 83 ? 46.230 23.264 -13.802 1.00 92.62 83 PRO A O 1
ATOM 615 N N . ASN A 1 84 ? 46.264 21.027 -13.488 1.00 89.88 84 ASN A N 1
ATOM 616 C CA . ASN A 1 84 ? 47.066 21.031 -12.258 1.00 89.88 84 ASN A CA 1
ATOM 617 C C . ASN A 1 84 ? 46.508 21.936 -11.134 1.00 89.88 84 ASN A C 1
ATOM 619 O O . ASN A 1 84 ? 47.259 22.450 -10.304 1.00 89.88 84 ASN A O 1
ATOM 623 N N . SER A 1 85 ? 45.187 22.153 -11.106 1.00 87.62 85 SER A N 1
ATOM 624 C CA . SER A 1 85 ? 44.505 22.953 -10.083 1.00 87.62 85 SER A CA 1
ATOM 625 C C . SER A 1 85 ? 43.834 22.089 -9.021 1.00 87.62 85 SER A C 1
ATOM 627 O O . SER A 1 85 ? 43.479 20.932 -9.257 1.00 87.62 85 SER A O 1
ATOM 629 N N . SER A 1 86 ? 43.619 22.672 -7.844 1.00 86.12 86 SER A N 1
ATOM 630 C CA . SER A 1 86 ? 42.864 22.039 -6.771 1.00 86.12 86 SER A CA 1
ATOM 631 C C . SER A 1 86 ? 41.891 23.009 -6.109 1.00 86.12 86 SER A C 1
ATOM 633 O O . SER A 1 86 ? 42.109 24.224 -6.065 1.00 86.12 86 SER A O 1
ATOM 635 N N . VAL A 1 87 ? 40.797 22.452 -5.597 1.00 85.06 87 VAL A N 1
ATOM 636 C CA . VAL A 1 87 ? 39.902 23.104 -4.645 1.00 85.06 87 VAL A CA 1
ATOM 637 C C . VAL A 1 87 ? 40.155 22.456 -3.291 1.00 85.06 87 VAL A C 1
ATOM 639 O O . VAL A 1 87 ? 40.050 21.231 -3.205 1.00 85.06 87 VAL A O 1
ATOM 642 N N . PRO A 1 88 ? 40.503 23.238 -2.254 1.00 83.19 88 PRO A N 1
ATOM 643 C CA . PRO A 1 88 ? 40.864 22.669 -0.966 1.00 83.19 88 PRO A CA 1
ATOM 644 C C . PRO A 1 88 ? 39.685 21.965 -0.294 1.00 83.19 88 PRO A C 1
ATOM 646 O O . PRO A 1 88 ? 38.523 22.181 -0.646 1.00 83.19 88 PRO A O 1
ATOM 649 N N . MET A 1 89 ? 40.015 21.150 0.706 1.00 87.81 89 MET A N 1
ATOM 650 C CA . MET A 1 89 ? 39.059 20.420 1.530 1.00 87.81 89 MET A CA 1
ATOM 651 C C . MET A 1 89 ? 37.992 21.353 2.113 1.00 87.81 89 MET A C 1
ATOM 653 O O . MET A 1 89 ? 38.323 22.320 2.802 1.00 87.81 89 MET A O 1
ATOM 657 N N . HIS A 1 90 ? 36.725 21.063 1.831 1.00 87.44 90 HIS A N 1
ATOM 658 C CA . HIS A 1 90 ? 35.582 21.805 2.348 1.00 87.44 90 HIS A CA 1
ATOM 659 C C . HIS A 1 90 ? 34.320 20.934 2.416 1.00 87.44 90 HIS A C 1
ATOM 661 O O . HIS A 1 90 ? 34.182 19.916 1.738 1.00 87.44 90 HIS A O 1
ATOM 667 N N . ARG A 1 91 ? 33.375 21.373 3.244 1.00 88.62 91 ARG A N 1
ATOM 668 C CA . ARG A 1 91 ? 32.043 20.814 3.442 1.00 88.62 91 ARG A CA 1
ATOM 669 C C . ARG A 1 91 ? 31.038 21.938 3.291 1.00 88.62 91 ARG A C 1
ATOM 671 O O . ARG A 1 91 ? 31.181 22.972 3.941 1.00 88.62 91 ARG A O 1
ATOM 678 N N . THR A 1 92 ? 30.020 21.693 2.486 1.00 85.12 92 THR A N 1
ATOM 679 C CA . THR A 1 92 ? 28.827 22.526 2.353 1.00 85.12 92 THR A CA 1
ATOM 680 C C . THR A 1 92 ? 27.655 21.858 3.069 1.00 85.12 92 THR A C 1
ATOM 682 O O . THR A 1 92 ? 27.604 20.630 3.191 1.00 85.12 92 THR A O 1
ATOM 685 N N . LEU A 1 93 ? 26.704 22.658 3.555 1.00 89.88 93 LEU A N 1
ATOM 686 C CA . LEU A 1 93 ? 25.424 22.163 4.080 1.00 89.88 93 LEU A CA 1
ATOM 687 C C . LEU A 1 93 ? 24.460 21.895 2.918 1.00 89.88 93 LEU A C 1
ATOM 689 O O . LEU A 1 93 ? 23.437 22.559 2.755 1.00 89.88 93 LEU A O 1
ATOM 693 N N . SER A 1 94 ? 24.856 20.966 2.053 1.00 91.81 94 SER A N 1
ATOM 694 C CA . SER A 1 94 ? 24.114 20.601 0.856 1.00 91.81 94 SER A CA 1
ATOM 695 C C . SER A 1 94 ? 24.306 19.135 0.480 1.00 91.81 94 SER A C 1
ATOM 697 O O . SER A 1 94 ? 25.294 18.480 0.831 1.00 91.81 94 SER A O 1
ATOM 699 N N . ILE A 1 95 ? 23.341 18.628 -0.283 1.00 95.44 95 ILE A N 1
ATOM 700 C CA . ILE A 1 95 ? 23.552 17.487 -1.165 1.00 95.44 95 ILE A CA 1
ATOM 701 C C . ILE A 1 95 ? 23.869 18.002 -2.570 1.00 95.44 95 ILE A C 1
ATOM 703 O O . ILE A 1 95 ? 23.130 18.827 -3.111 1.00 95.44 95 ILE A O 1
ATOM 707 N N . ASP A 1 96 ? 24.946 17.491 -3.166 1.00 95.69 96 ASP A N 1
ATOM 708 C CA . ASP A 1 96 ? 25.399 17.914 -4.489 1.00 95.69 96 ASP A CA 1
ATOM 709 C C . ASP A 1 96 ? 25.302 16.753 -5.480 1.00 95.69 96 ASP A C 1
ATOM 711 O O . ASP A 1 96 ? 25.876 15.678 -5.276 1.00 95.69 96 ASP A O 1
ATOM 715 N N . TYR A 1 97 ? 24.602 16.983 -6.585 1.00 96.75 97 TYR A N 1
ATOM 716 C CA . TYR A 1 97 ? 24.605 16.111 -7.752 1.00 96.75 97 TYR A CA 1
ATOM 717 C C . TYR A 1 97 ? 25.636 16.642 -8.738 1.00 96.75 97 TYR A C 1
ATOM 719 O O . TYR A 1 97 ? 25.388 17.650 -9.403 1.00 96.75 97 TYR A O 1
ATOM 727 N N . ALA A 1 98 ? 26.793 15.986 -8.817 1.00 96.06 98 ALA A N 1
ATOM 728 C CA . ALA A 1 98 ? 27.863 16.374 -9.726 1.00 96.06 98 ALA A CA 1
ATOM 729 C C . ALA A 1 98 ? 27.929 15.439 -10.936 1.00 96.06 98 ALA A C 1
ATOM 731 O O . ALA A 1 98 ? 27.829 14.223 -10.793 1.00 96.06 98 ALA A O 1
ATOM 732 N N . VAL A 1 99 ? 28.151 15.995 -12.124 1.00 97.44 99 VAL A N 1
ATOM 733 C CA . VAL A 1 99 ? 28.365 15.234 -13.362 1.00 97.44 99 VAL A CA 1
ATOM 734 C C . VAL A 1 99 ? 29.627 15.737 -14.041 1.00 97.44 99 VAL A C 1
ATOM 736 O O . VAL A 1 99 ? 29.765 16.938 -14.288 1.00 97.44 99 VAL A O 1
ATOM 739 N N . ILE A 1 100 ? 30.541 14.831 -14.379 1.00 97.25 100 ILE A N 1
ATOM 740 C CA . ILE A 1 100 ? 31.741 15.183 -15.142 1.00 97.25 100 ILE A CA 1
ATOM 741 C C . ILE A 1 100 ? 31.363 15.257 -16.621 1.00 97.25 100 ILE A C 1
ATOM 743 O O . ILE A 1 100 ? 31.059 14.243 -17.251 1.00 97.25 100 ILE A O 1
ATOM 747 N N . LEU A 1 101 ? 31.361 16.461 -17.189 1.00 95.06 101 LEU A N 1
ATOM 748 C CA . LEU A 1 101 ? 30.961 16.685 -18.579 1.00 95.06 101 LEU A CA 1
ATOM 749 C C . LEU A 1 101 ? 32.120 16.485 -19.557 1.00 95.06 101 LEU A C 1
ATOM 751 O O . LEU A 1 101 ? 31.915 15.946 -20.640 1.00 95.06 101 LEU A O 1
ATOM 755 N N . GLU A 1 102 ? 33.325 16.913 -19.184 1.00 95.62 102 GLU A N 1
ATOM 756 C CA . GLU A 1 102 ? 34.543 16.775 -19.989 1.00 95.62 102 GLU A CA 1
ATOM 757 C C . GLU A 1 102 ? 35.771 16.650 -19.082 1.00 95.62 102 GLU A C 1
ATOM 759 O O . GLU A 1 102 ? 35.817 17.268 -18.019 1.00 95.62 102 GLU A O 1
ATOM 764 N N . GLY A 1 103 ? 36.787 15.911 -19.530 1.00 94.75 103 GLY A N 1
ATOM 765 C CA . GLY A 1 103 ? 38.052 15.744 -18.810 1.00 94.75 103 GLY A CA 1
ATOM 766 C C . GLY A 1 103 ? 38.023 14.691 -17.697 1.00 94.75 103 GLY A C 1
ATOM 767 O O . GLY A 1 103 ? 37.201 13.768 -17.696 1.00 94.75 103 GLY A O 1
ATOM 768 N N . GLU A 1 104 ? 38.984 14.814 -16.782 1.00 96.38 104 GLU A N 1
ATOM 769 C CA . GLU A 1 104 ? 39.185 13.931 -15.634 1.00 96.38 104 GLU A CA 1
ATOM 770 C C . GLU A 1 104 ? 39.529 14.766 -14.391 1.00 96.38 104 GLU A C 1
ATOM 772 O O . GLU A 1 104 ? 40.286 15.736 -14.469 1.00 96.38 104 GLU A O 1
ATOM 777 N N . ILE A 1 105 ? 38.982 14.384 -13.237 1.00 97.44 105 ILE A N 1
ATOM 778 C CA . ILE A 1 105 ? 39.241 15.030 -11.949 1.00 97.44 105 ILE A CA 1
ATOM 779 C C . ILE A 1 105 ? 39.267 13.998 -10.824 1.00 97.44 105 ILE A C 1
ATOM 781 O O . ILE A 1 105 ? 38.590 12.976 -10.880 1.00 97.44 105 ILE A O 1
ATOM 785 N N . VAL A 1 106 ? 40.045 14.249 -9.780 1.00 97.44 106 VAL A N 1
ATOM 786 C CA . VAL A 1 106 ? 40.106 13.403 -8.586 1.00 97.44 106 VAL A CA 1
ATOM 787 C C . VAL A 1 106 ? 39.307 14.054 -7.467 1.00 97.44 106 VAL A C 1
ATOM 789 O O . VAL A 1 106 ? 39.548 15.213 -7.138 1.00 97.44 106 VAL A O 1
ATOM 792 N N . ILE A 1 107 ? 38.402 13.299 -6.849 1.00 97.19 107 ILE A N 1
ATOM 793 C CA . ILE A 1 107 ? 37.789 13.656 -5.568 1.00 97.19 107 ILE A CA 1
ATOM 794 C C . ILE A 1 107 ? 38.534 12.936 -4.439 1.00 97.19 107 ILE A C 1
ATOM 796 O O . ILE A 1 107 ? 38.730 11.718 -4.505 1.00 97.19 107 ILE A O 1
ATOM 800 N N . ARG A 1 108 ? 38.949 13.666 -3.399 1.00 93.50 108 ARG A N 1
ATOM 801 C CA . ARG A 1 108 ? 39.474 13.095 -2.145 1.00 93.50 108 ARG A CA 1
ATOM 802 C C . ARG A 1 108 ? 38.545 13.462 -0.988 1.00 93.50 108 ARG A C 1
ATOM 804 O O . ARG A 1 108 ? 38.069 14.589 -0.911 1.00 93.50 108 ARG A O 1
ATOM 811 N N . LEU A 1 109 ? 38.317 12.509 -0.086 1.00 94.44 109 LEU A N 1
ATOM 812 C CA . LEU A 1 109 ? 37.597 12.712 1.175 1.00 94.44 109 LEU A CA 1
ATOM 813 C C . LEU A 1 109 ? 38.572 12.872 2.352 1.00 94.44 109 LEU A C 1
ATOM 815 O O . LEU A 1 109 ? 39.725 12.447 2.276 1.00 94.44 109 LEU A O 1
ATOM 819 N N . ASP A 1 110 ? 38.106 13.439 3.459 1.00 86.12 110 ASP A N 1
ATOM 820 C CA . ASP A 1 110 ? 38.892 13.672 4.684 1.00 86.12 110 ASP A CA 1
ATOM 821 C C . ASP A 1 110 ? 39.520 12.408 5.304 1.00 86.12 110 ASP A C 1
ATOM 823 O O . ASP A 1 110 ? 40.601 12.480 5.881 1.00 86.12 110 ASP A O 1
ATOM 827 N N . GLY A 1 111 ? 38.927 11.232 5.092 1.00 82.38 111 GLY A N 1
ATOM 828 C CA . GLY A 1 111 ? 39.531 9.932 5.422 1.00 82.38 111 GLY A CA 1
ATOM 829 C C . GLY A 1 111 ? 40.683 9.485 4.502 1.00 82.38 111 GLY A C 1
ATOM 830 O O . GLY A 1 111 ? 41.078 8.322 4.541 1.00 82.38 111 GLY A O 1
ATOM 831 N N . GLY A 1 112 ? 41.171 10.349 3.606 1.00 81.56 112 GLY A N 1
ATOM 832 C CA . GLY A 1 112 ? 42.314 10.107 2.715 1.00 81.56 112 GLY A CA 1
ATOM 833 C C . GLY A 1 112 ? 42.018 9.268 1.466 1.00 81.56 112 GLY A C 1
ATOM 834 O O . GLY A 1 112 ? 42.871 9.156 0.587 1.00 81.56 112 GLY A O 1
ATOM 835 N N . ARG A 1 113 ? 40.816 8.688 1.344 1.00 86.00 113 ARG A N 1
ATOM 836 C CA . ARG A 1 113 ? 40.416 7.920 0.153 1.00 86.00 113 ARG A CA 1
ATOM 837 C C . ARG A 1 113 ? 40.150 8.839 -1.035 1.00 86.00 113 ARG A C 1
ATOM 839 O O . ARG A 1 113 ? 39.502 9.873 -0.895 1.00 86.00 113 ARG A O 1
ATOM 846 N N . GLU A 1 114 ? 40.586 8.394 -2.211 1.00 92.62 114 GLU A N 1
ATOM 847 C CA . GLU A 1 114 ? 40.434 9.115 -3.475 1.00 92.62 114 GLU A CA 1
ATOM 848 C C . GLU A 1 114 ? 39.703 8.288 -4.529 1.00 92.62 114 GLU A C 1
ATOM 850 O O . GLU A 1 114 ? 39.803 7.054 -4.562 1.00 92.62 114 GLU A O 1
ATOM 855 N N . LYS A 1 115 ? 39.018 8.978 -5.440 1.00 94.69 115 LYS A N 1
ATOM 856 C CA . LYS A 1 115 ? 38.504 8.411 -6.686 1.00 94.69 115 LYS A CA 1
ATOM 857 C C . LYS A 1 115 ? 38.783 9.356 -7.847 1.00 94.69 115 LYS A C 1
ATOM 859 O O . LYS A 1 115 ? 38.529 10.551 -7.755 1.00 94.69 115 LYS A O 1
ATOM 864 N N . THR A 1 116 ? 39.278 8.795 -8.943 1.00 96.88 116 THR A N 1
ATOM 865 C CA . THR A 1 116 ? 39.378 9.485 -10.229 1.00 96.88 116 THR A CA 1
ATOM 866 C C . THR A 1 116 ? 38.049 9.361 -10.962 1.00 96.88 116 THR A C 1
ATOM 868 O O . THR A 1 116 ? 37.549 8.250 -11.130 1.00 96.88 116 THR A O 1
ATOM 871 N N . LEU A 1 117 ? 37.507 10.494 -11.388 1.00 97.12 117 LEU A N 1
ATOM 872 C CA . LEU A 1 117 ? 36.232 10.646 -12.071 1.00 97.12 117 LEU A CA 1
ATOM 873 C C . LEU A 1 117 ? 36.486 11.175 -13.480 1.00 97.12 117 LEU A C 1
ATOM 875 O O . LEU A 1 117 ? 37.284 12.094 -13.673 1.00 97.12 117 LEU A O 1
ATOM 879 N N . ARG A 1 118 ? 35.815 10.593 -14.465 1.00 95.19 118 ARG A N 1
ATOM 880 C CA . ARG A 1 118 ? 35.967 10.882 -15.893 1.00 95.19 118 ARG A CA 1
ATOM 881 C C . ARG A 1 118 ? 34.644 11.318 -16.491 1.00 95.19 118 ARG A C 1
ATOM 883 O O . ARG A 1 118 ? 33.589 11.112 -15.902 1.00 95.19 118 ARG A O 1
ATOM 890 N N . LYS A 1 119 ? 34.700 11.882 -17.696 1.00 96.62 119 LYS A N 1
ATOM 891 C CA . LYS A 1 119 ? 33.519 12.199 -18.507 1.00 96.62 119 LYS A CA 1
ATOM 892 C C . LYS A 1 119 ? 32.439 11.106 -18.437 1.00 96.62 119 LYS A C 1
ATOM 894 O O . LYS A 1 119 ? 32.696 9.958 -18.794 1.00 96.62 119 LYS A O 1
ATOM 899 N N . GLY A 1 120 ? 31.228 11.508 -18.056 1.00 90.19 120 GLY A N 1
ATOM 900 C CA . GLY A 1 120 ? 30.059 10.642 -17.896 1.00 90.19 120 GLY A CA 1
ATOM 901 C C . GLY A 1 120 ? 29.847 10.125 -16.472 1.00 90.19 120 GLY A C 1
ATOM 902 O O . GLY A 1 120 ? 28.743 9.680 -16.164 1.00 90.19 120 GLY A O 1
ATOM 903 N N . ASP A 1 121 ? 30.851 10.221 -15.598 1.00 94.19 121 ASP A N 1
ATOM 904 C CA . ASP A 1 121 ? 30.707 9.831 -14.199 1.00 94.19 121 ASP A CA 1
ATOM 905 C C . ASP A 1 121 ? 29.817 10.824 -13.441 1.00 94.19 121 ASP A C 1
ATOM 907 O O . ASP A 1 121 ? 29.836 12.039 -13.675 1.00 94.19 121 ASP A O 1
ATOM 911 N N . VAL A 1 122 ? 29.048 10.280 -12.499 1.00 95.56 122 VAL A N 1
ATOM 912 C CA . VAL A 1 122 ? 28.101 11.011 -11.656 1.00 95.56 122 VAL A CA 1
ATOM 913 C C . VAL A 1 122 ? 28.467 10.794 -10.193 1.00 95.56 122 VAL A C 1
ATOM 915 O O . VAL A 1 122 ? 28.779 9.677 -9.779 1.00 95.56 122 VAL A O 1
ATOM 918 N N . VAL A 1 123 ? 28.398 11.857 -9.397 1.00 95.31 123 VAL A N 1
ATOM 919 C CA . VAL A 1 123 ? 28.640 11.833 -7.954 1.00 95.31 123 VAL A CA 1
ATOM 920 C C . VAL A 1 123 ? 27.405 12.348 -7.232 1.00 95.31 123 VAL A C 1
ATOM 922 O O . VAL A 1 123 ? 26.878 13.407 -7.562 1.00 95.31 123 VAL A O 1
ATOM 925 N N . VAL A 1 124 ? 26.974 11.605 -6.214 1.00 97.00 124 VAL A N 1
ATOM 926 C CA . VAL A 1 124 ? 25.992 12.063 -5.227 1.00 97.00 124 VAL A CA 1
ATOM 927 C C . VAL A 1 124 ? 26.746 12.348 -3.935 1.00 97.00 124 VAL A C 1
ATOM 929 O O . VAL A 1 124 ? 27.142 11.428 -3.217 1.00 97.00 124 VAL A O 1
ATOM 932 N N . GLN A 1 125 ? 26.984 13.623 -3.657 1.00 95.62 125 GLN A N 1
ATOM 933 C CA . GLN A 1 125 ? 27.804 14.079 -2.544 1.00 95.62 125 GLN A CA 1
ATOM 934 C C . GLN A 1 125 ? 26.918 14.536 -1.385 1.00 95.62 125 GLN A C 1
ATOM 936 O O . GLN A 1 125 ? 26.216 15.533 -1.486 1.00 95.62 125 GLN A O 1
ATOM 941 N N . ARG A 1 126 ? 26.911 13.784 -0.281 1.00 94.94 126 ARG A N 1
ATOM 942 C CA . ARG A 1 126 ? 25.944 13.946 0.823 1.00 94.94 126 ARG A CA 1
ATOM 943 C C . ARG A 1 126 ? 26.543 14.714 2.007 1.00 94.94 126 ARG A C 1
ATOM 945 O O . ARG A 1 126 ? 26.776 14.113 3.053 1.00 94.94 126 ARG A O 1
ATOM 952 N N . GLY A 1 127 ? 26.851 16.001 1.836 1.00 90.56 127 GLY A N 1
ATOM 953 C CA . GLY A 1 127 ? 27.435 16.829 2.905 1.00 90.56 127 GLY A CA 1
ATOM 954 C C . GLY A 1 127 ? 28.804 16.337 3.400 1.00 90.56 127 GLY A C 1
ATOM 955 O O . GLY A 1 127 ? 29.180 16.551 4.554 1.00 90.56 127 GLY A O 1
ATOM 956 N N . THR A 1 128 ? 29.550 15.616 2.557 1.00 93.94 128 THR A N 1
ATOM 957 C CA . THR A 1 128 ? 30.872 15.076 2.903 1.00 93.94 128 THR A CA 1
ATOM 958 C C . THR A 1 128 ? 31.955 16.138 2.742 1.00 93.94 128 THR A C 1
ATOM 960 O O . THR A 1 128 ? 31.945 16.900 1.777 1.00 93.94 128 THR A O 1
ATOM 963 N N . ASN A 1 129 ? 32.921 16.159 3.663 1.00 91.69 129 ASN A N 1
ATOM 964 C CA . ASN A 1 129 ? 34.109 17.000 3.529 1.00 91.69 129 ASN A CA 1
ATOM 965 C C . ASN A 1 129 ? 34.974 16.446 2.389 1.00 91.69 129 ASN A C 1
ATOM 967 O O . ASN A 1 129 ? 35.306 15.255 2.392 1.00 91.69 129 ASN A O 1
ATOM 971 N N . HIS A 1 130 ? 35.274 17.274 1.394 1.00 93.81 130 HIS A N 1
ATOM 972 C CA . HIS A 1 130 ? 35.886 16.818 0.153 1.00 93.81 130 HIS A CA 1
ATOM 973 C C . HIS A 1 130 ? 36.781 17.882 -0.492 1.00 93.81 130 HIS A C 1
ATOM 975 O O . HIS A 1 130 ? 36.628 19.085 -0.279 1.00 93.81 130 HIS A O 1
ATOM 981 N N . GLU A 1 131 ? 37.710 17.425 -1.324 1.00 91.62 131 GLU A N 1
ATOM 982 C CA . GLU A 1 131 ? 38.561 18.257 -2.171 1.00 91.62 131 GLU A CA 1
ATOM 983 C C . GLU A 1 131 ? 38.561 17.736 -3.611 1.00 91.62 131 GLU A C 1
ATOM 985 O O . GLU A 1 131 ? 38.444 16.532 -3.858 1.00 91.62 131 GLU A O 1
ATOM 990 N N . TRP A 1 132 ? 38.718 18.658 -4.560 1.00 93.19 132 TRP A N 1
ATOM 991 C CA . TRP A 1 132 ? 38.783 18.355 -5.988 1.00 93.19 132 TRP A CA 1
ATOM 992 C C . TRP A 1 132 ? 40.184 18.650 -6.508 1.00 93.19 132 TRP A C 1
ATOM 994 O O . TRP A 1 132 ? 40.702 19.742 -6.290 1.00 93.19 132 TRP A O 1
ATOM 1004 N N . HIS A 1 133 ? 40.786 17.714 -7.236 1.00 93.06 133 HIS A N 1
ATOM 1005 C CA . HIS A 1 133 ? 42.105 17.869 -7.847 1.00 93.06 133 HIS A CA 1
ATOM 1006 C C . HIS A 1 133 ? 42.046 17.537 -9.324 1.00 93.06 133 HIS A C 1
ATOM 1008 O O . HIS A 1 133 ? 41.856 16.381 -9.701 1.00 93.06 133 HIS A O 1
ATOM 1014 N N . ASN A 1 134 ? 42.294 18.524 -10.172 1.00 94.56 134 ASN A N 1
ATOM 1015 C CA . ASN A 1 134 ? 42.638 18.250 -11.553 1.00 94.56 134 ASN A CA 1
ATOM 1016 C C . ASN A 1 134 ? 44.154 18.038 -11.629 1.00 94.56 134 ASN A C 1
ATOM 1018 O O . ASN A 1 134 ? 44.911 18.999 -11.678 1.00 94.56 134 ASN A O 1
ATOM 1022 N N . ARG A 1 135 ? 44.593 16.775 -11.610 1.00 93.50 135 ARG A N 1
ATOM 1023 C CA . ARG A 1 135 ? 46.016 16.384 -11.712 1.00 93.50 135 ARG A CA 1
ATOM 1024 C C . ARG A 1 135 ? 46.482 16.183 -13.155 1.00 93.50 135 ARG A C 1
ATOM 1026 O O . ARG A 1 135 ? 47.529 15.587 -13.382 1.00 93.50 135 ARG A O 1
ATOM 1033 N N . THR A 1 136 ? 45.659 16.584 -14.117 1.00 93.00 136 THR A N 1
ATOM 1034 C CA . THR A 1 136 ? 45.943 16.407 -15.537 1.00 93.00 136 THR A CA 1
ATOM 1035 C C . THR A 1 136 ? 46.427 17.713 -16.151 1.00 93.00 136 THR A C 1
ATOM 1037 O O . THR A 1 136 ? 4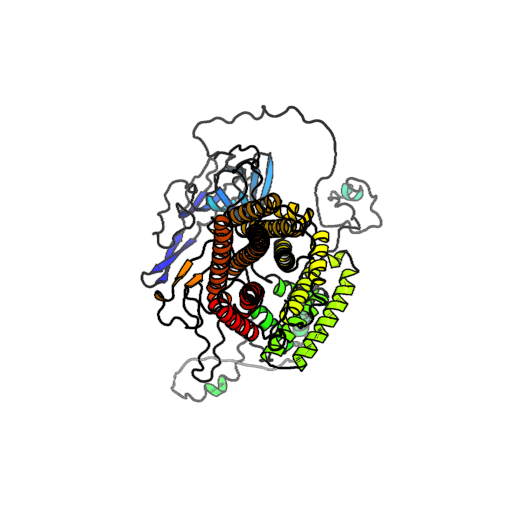6.171 18.802 -15.631 1.00 93.00 136 THR A O 1
ATOM 1040 N N . ASP A 1 137 ? 47.062 17.600 -17.316 1.00 92.44 137 ASP A N 1
ATOM 1041 C CA . ASP A 1 137 ? 47.434 18.750 -18.145 1.00 92.44 137 ASP A CA 1
ATOM 1042 C C . ASP A 1 137 ? 46.262 19.278 -18.997 1.00 92.44 137 ASP A C 1
ATOM 1044 O O . ASP A 1 137 ? 46.429 20.199 -19.797 1.00 92.44 137 ASP A O 1
ATOM 1048 N N . GLN A 1 138 ? 45.066 18.700 -18.842 1.00 93.56 138 GLN A N 1
ATOM 1049 C CA . GLN A 1 138 ? 43.850 19.068 -19.565 1.00 93.56 138 GLN A CA 1
ATOM 1050 C C . GLN A 1 138 ? 42.843 19.747 -18.632 1.00 93.56 138 GLN A C 1
ATOM 1052 O O . GLN A 1 138 ? 42.879 19.597 -17.414 1.00 93.56 138 GLN A O 1
ATOM 1057 N N . TRP A 1 139 ? 41.924 20.524 -19.200 1.00 94.19 139 TRP A N 1
ATOM 1058 C CA . TRP A 1 139 ? 40.830 21.121 -18.432 1.00 94.19 139 TRP A CA 1
ATOM 1059 C C . TRP A 1 139 ? 39.768 20.074 -18.088 1.00 94.19 139 TRP A C 1
ATOM 1061 O O . TRP A 1 139 ? 39.490 19.189 -18.893 1.00 94.19 139 TRP A O 1
ATOM 1071 N N . CYS A 1 140 ? 39.106 20.218 -16.942 1.00 95.56 140 CYS A N 1
ATOM 1072 C CA . CYS A 1 140 ? 37.962 19.382 -16.568 1.00 95.56 140 CYS A CA 1
ATOM 1073 C C . CYS A 1 140 ? 36.729 20.252 -16.319 1.00 95.56 140 CYS A C 1
ATOM 1075 O O . CYS A 1 140 ? 36.825 21.238 -15.594 1.00 95.56 140 CYS A O 1
ATOM 1077 N N . ARG A 1 141 ? 35.576 19.899 -16.896 1.00 95.38 141 ARG A N 1
ATOM 1078 C CA . ARG A 1 141 ? 34.297 20.588 -16.668 1.00 95.38 141 ARG A CA 1
ATOM 1079 C C . ARG A 1 141 ? 33.360 19.696 -15.871 1.00 95.38 141 ARG A C 1
ATOM 1081 O O . ARG A 1 141 ? 32.998 18.614 -16.331 1.00 95.38 141 ARG A O 1
ATOM 1088 N N . CYS A 1 142 ? 32.896 20.200 -14.735 1.00 95.75 142 CYS A N 1
ATOM 1089 C CA . CYS A 1 142 ? 31.915 19.537 -13.884 1.00 95.75 142 CYS A CA 1
ATOM 1090 C C . CYS A 1 142 ? 30.640 20.379 -13.795 1.00 95.75 142 CYS A C 1
ATOM 1092 O O . CYS A 1 142 ? 30.705 21.598 -13.650 1.00 95.75 142 CYS A O 1
ATOM 1094 N N . MET A 1 143 ? 29.484 19.732 -13.874 1.00 96.12 143 MET A N 1
ATOM 1095 C CA . MET A 1 143 ? 28.167 20.320 -13.633 1.00 96.12 143 MET A CA 1
ATOM 1096 C C . MET A 1 143 ? 27.702 19.955 -12.227 1.00 96.12 143 MET A C 1
ATOM 1098 O O . MET A 1 143 ? 27.918 18.820 -11.818 1.00 96.12 143 MET A O 1
ATOM 1102 N N . PHE A 1 144 ? 27.043 20.870 -11.522 1.00 95.50 144 PHE A N 1
ATOM 1103 C CA . PHE A 1 144 ? 26.557 20.665 -10.161 1.00 95.50 144 PHE A CA 1
ATOM 1104 C C . PHE A 1 144 ? 25.121 21.162 -9.999 1.00 95.50 144 PHE A C 1
ATOM 1106 O O . PHE A 1 144 ? 24.797 22.286 -10.385 1.00 95.50 144 PHE A O 1
ATOM 1113 N N . VAL A 1 145 ? 24.284 20.349 -9.357 1.00 96.56 145 VAL A N 1
ATOM 1114 C CA . VAL A 1 145 ? 23.034 20.788 -8.724 1.00 96.56 145 VAL A CA 1
ATOM 1115 C C . VAL A 1 145 ? 23.202 20.608 -7.222 1.00 96.56 145 VAL A C 1
ATOM 1117 O O . VAL A 1 145 ? 23.286 19.480 -6.746 1.00 96.56 145 VAL A O 1
ATOM 1120 N N . MET A 1 146 ? 23.272 21.710 -6.488 1.00 94.69 146 MET A N 1
ATOM 1121 C CA . MET A 1 146 ? 23.415 21.735 -5.033 1.00 94.69 146 MET A CA 1
ATOM 1122 C C . MET A 1 146 ? 22.061 22.061 -4.418 1.00 94.69 146 MET A C 1
ATOM 1124 O O . MET A 1 146 ? 21.438 23.046 -4.810 1.00 94.69 146 MET A O 1
ATOM 1128 N N . VAL A 1 147 ? 21.607 21.255 -3.466 1.00 95.69 147 VAL A N 1
ATOM 1129 C CA . VAL A 1 147 ? 20.363 21.477 -2.721 1.00 95.69 147 VAL A CA 1
ATOM 1130 C C . VAL A 1 147 ? 20.708 21.599 -1.245 1.00 95.69 147 VAL A C 1
ATOM 1132 O O . VAL A 1 147 ? 21.377 20.720 -0.702 1.00 95.69 147 VAL A O 1
ATOM 1135 N N . GLY A 1 148 ? 20.262 22.681 -0.608 1.00 92.12 148 GLY A N 1
ATOM 1136 C CA . GLY A 1 148 ? 20.453 22.921 0.818 1.00 92.12 148 GLY A CA 1
ATOM 1137 C C . GLY A 1 148 ? 19.955 21.741 1.650 1.00 92.12 148 GLY A C 1
ATOM 1138 O O . GLY A 1 148 ? 18.888 21.184 1.379 1.00 92.12 148 GLY A O 1
ATOM 1139 N N . SER A 1 149 ? 20.749 21.323 2.631 1.00 91.06 149 SER A N 1
ATOM 1140 C CA . SER A 1 149 ? 20.445 20.178 3.487 1.00 91.06 149 SER A CA 1
ATOM 1141 C C . SER A 1 149 ? 20.590 20.528 4.960 1.00 91.06 149 SER A C 1
ATOM 1143 O O . SER A 1 149 ? 21.292 21.464 5.339 1.00 91.06 149 SER A O 1
ATOM 1145 N N . GLU A 1 150 ? 19.982 19.709 5.815 1.00 89.06 150 GLU A N 1
ATOM 1146 C CA . GLU A 1 150 ? 20.330 19.708 7.233 1.00 89.06 150 GLU A CA 1
ATOM 1147 C C . GLU A 1 150 ? 21.819 19.371 7.429 1.00 89.06 150 GLU A C 1
ATOM 1149 O O . GLU A 1 150 ? 22.439 18.693 6.599 1.00 89.06 150 GLU A O 1
ATOM 1154 N N . ALA A 1 151 ? 22.392 19.833 8.543 1.00 87.69 151 ALA A N 1
ATOM 1155 C CA . ALA A 1 151 ? 23.742 19.456 8.942 1.00 87.69 151 ALA A CA 1
ATOM 1156 C C . ALA A 1 151 ? 23.820 17.958 9.274 1.00 87.69 151 ALA A C 1
ATOM 1158 O O . ALA A 1 151 ? 22.895 17.380 9.851 1.00 87.69 151 ALA A O 1
ATOM 1159 N N . VAL A 1 152 ? 24.945 17.325 8.937 1.00 88.06 152 VAL A N 1
ATOM 1160 C CA . VAL A 1 152 ? 25.156 15.898 9.209 1.00 88.06 152 VAL A CA 1
ATOM 1161 C C . VAL A 1 152 ? 25.335 15.694 10.713 1.00 88.06 152 VAL A C 1
ATOM 1163 O O . VAL A 1 152 ? 26.246 16.263 11.312 1.00 88.06 152 VAL A O 1
ATOM 1166 N N . LYS A 1 153 ? 24.477 14.865 11.316 1.00 91.62 153 LYS A N 1
ATOM 1167 C CA . LYS A 1 153 ? 24.552 14.475 12.731 1.00 91.62 153 LYS A CA 1
ATOM 1168 C C . LYS A 1 153 ? 25.109 13.061 12.852 1.00 91.62 153 LYS A C 1
ATOM 1170 O O . LYS A 1 153 ? 24.605 12.143 12.205 1.00 91.62 153 LYS A O 1
ATOM 1175 N N . LEU A 1 154 ? 26.150 12.895 13.659 1.00 83.44 154 LEU A N 1
ATOM 1176 C CA . LEU A 1 154 ? 26.734 11.594 13.976 1.00 83.44 154 LEU A CA 1
ATOM 1177 C C . LEU A 1 154 ? 25.910 10.874 15.056 1.00 83.44 154 LEU A C 1
ATOM 1179 O O . LEU A 1 154 ? 25.086 11.484 15.738 1.00 83.44 154 LEU A O 1
ATOM 1183 N N . GLY A 1 155 ? 26.123 9.563 15.211 1.00 75.25 155 GLY A N 1
ATOM 1184 C CA . GLY A 1 155 ? 25.372 8.734 16.167 1.00 75.25 155 GLY A CA 1
ATOM 1185 C C . GLY A 1 155 ? 25.563 9.118 17.641 1.00 75.25 155 GLY A C 1
ATOM 1186 O O . GLY A 1 155 ? 24.743 8.749 18.473 1.00 75.25 155 GLY A O 1
ATOM 1187 N N . ASP A 1 156 ? 26.608 9.883 17.956 1.00 82.25 156 ASP A N 1
ATOM 1188 C CA . ASP A 1 156 ? 26.895 10.446 19.281 1.00 82.25 156 ASP A CA 1
ATOM 1189 C C . ASP A 1 156 ? 26.264 11.838 19.505 1.00 82.25 156 ASP A C 1
ATOM 1191 O O . ASP A 1 156 ? 26.446 12.439 20.561 1.00 82.25 156 ASP A O 1
ATOM 1195 N N . GLY A 1 157 ? 25.526 12.361 18.519 1.00 82.81 157 GLY A N 1
ATOM 1196 C CA . GLY A 1 157 ? 24.909 13.687 18.557 1.00 82.81 157 GLY A CA 1
ATOM 1197 C C . GLY A 1 157 ? 25.802 14.827 18.056 1.00 82.81 157 GLY A C 1
ATOM 1198 O O . GLY A 1 157 ? 25.321 15.957 17.955 1.00 82.81 157 GLY A O 1
ATOM 1199 N N . THR A 1 158 ? 27.061 14.563 17.690 1.00 87.88 158 THR A N 1
ATOM 1200 C CA . THR A 1 158 ? 27.964 15.579 17.135 1.00 87.88 158 THR A CA 1
ATOM 1201 C C . THR A 1 158 ? 27.438 16.094 15.794 1.00 87.88 158 THR A C 1
ATOM 1203 O O . THR A 1 158 ? 27.160 15.314 14.878 1.00 87.88 158 THR A O 1
ATOM 1206 N N . VAL A 1 159 ? 27.325 17.418 15.658 1.00 89.75 159 VAL A N 1
ATOM 1207 C CA . VAL A 1 159 ? 26.910 18.087 14.417 1.00 89.75 159 VAL A CA 1
ATOM 1208 C C . VAL A 1 159 ? 28.147 18.475 13.610 1.00 89.75 159 VAL A C 1
ATOM 1210 O O . VAL A 1 159 ? 29.044 19.159 14.102 1.00 89.75 159 VAL A O 1
ATOM 1213 N N . LEU A 1 160 ? 28.210 18.026 12.359 1.00 87.00 160 LEU A N 1
ATOM 1214 C CA . LEU A 1 160 ? 29.282 18.370 11.436 1.00 87.00 160 LEU A CA 1
ATOM 1215 C C . LEU A 1 160 ? 28.990 19.713 10.765 1.00 87.00 160 LEU A C 1
ATOM 1217 O O . LEU A 1 160 ? 28.183 19.799 9.840 1.00 87.00 160 LEU A O 1
ATOM 1221 N N . GLU A 1 161 ? 29.695 20.742 11.222 1.00 85.00 161 GLU A N 1
ATOM 1222 C CA . GLU A 1 161 ? 29.561 22.110 10.721 1.00 85.00 161 GLU A CA 1
ATOM 1223 C C . GLU A 1 161 ? 30.101 22.292 9.294 1.00 85.00 161 GLU A C 1
ATOM 1225 O O . GLU A 1 161 ? 30.931 21.514 8.801 1.00 85.00 161 GLU A O 1
ATOM 1230 N N . GLU A 1 162 ? 29.641 23.365 8.649 1.00 82.06 162 GLU A N 1
ATOM 1231 C CA . GLU A 1 162 ? 30.149 23.840 7.363 1.00 82.06 162 GLU A CA 1
ATOM 1232 C C . GLU A 1 162 ? 31.633 24.237 7.479 1.00 82.06 162 GLU A C 1
ATOM 1234 O O . GLU A 1 162 ? 32.034 24.944 8.407 1.00 82.06 162 GLU A O 1
ATOM 1239 N N . THR A 1 163 ? 32.469 23.815 6.527 1.00 80.19 163 THR A N 1
ATOM 1240 C CA . THR A 1 163 ? 33.926 24.061 6.560 1.00 80.19 163 THR A CA 1
ATOM 1241 C C . THR A 1 163 ? 34.399 24.941 5.399 1.00 80.19 163 THR A C 1
ATOM 1243 O O . THR A 1 163 ? 35.499 24.769 4.876 1.00 80.19 163 THR A O 1
ATOM 1246 N N . VAL A 1 164 ? 33.578 25.916 4.984 1.00 63.19 164 VAL A N 1
ATOM 1247 C CA . VAL A 1 164 ? 33.936 26.869 3.913 1.00 63.19 164 VAL A CA 1
ATOM 1248 C C . VAL A 1 164 ? 35.162 27.694 4.300 1.00 63.19 164 VAL A C 1
ATOM 1250 O O . VAL A 1 164 ? 35.348 28.045 5.465 1.00 63.19 164 VAL A O 1
ATOM 1253 N N . PHE A 1 165 ? 35.959 28.072 3.297 1.00 55.47 165 PHE A N 1
ATOM 1254 C CA . PHE A 1 165 ? 37.129 28.945 3.407 1.00 55.47 165 PHE A CA 1
ATOM 1255 C C . PHE A 1 165 ? 36.884 30.157 4.326 1.00 55.47 165 PHE A C 1
ATOM 1257 O O . PHE A 1 165 ? 36.335 31.181 3.908 1.00 55.47 165 PHE A O 1
ATOM 1264 N N . LYS A 1 166 ? 37.330 30.076 5.585 1.00 41.25 166 LYS A N 1
ATOM 1265 C CA . LYS A 1 166 ? 37.466 31.247 6.456 1.00 41.25 166 LYS A CA 1
ATOM 1266 C C . LYS A 1 166 ? 38.699 32.018 5.986 1.00 41.25 166 LYS A C 1
ATOM 1268 O O . LYS A 1 166 ? 39.800 31.471 5.953 1.00 41.25 166 LYS A O 1
ATOM 1273 N N . LYS A 1 167 ? 38.533 33.287 5.596 1.00 32.03 167 LYS A N 1
ATOM 1274 C CA . LYS A 1 167 ? 39.667 34.182 5.310 1.00 32.03 167 LYS A CA 1
ATOM 1275 C C . LYS A 1 167 ? 40.567 34.232 6.558 1.00 32.03 167 LYS A C 1
ATOM 1277 O O . LYS A 1 167 ? 40.157 34.803 7.560 1.00 32.03 167 LYS A O 1
ATOM 1282 N N . GLY A 1 168 ? 41.772 33.656 6.485 1.00 33.47 168 GLY A N 1
ATOM 1283 C CA . GLY A 1 168 ? 42.854 33.936 7.439 1.00 33.47 168 GLY A CA 1
ATOM 1284 C C . GLY A 1 168 ? 43.288 32.844 8.428 1.00 33.47 168 GLY A C 1
ATOM 1285 O O . GLY A 1 168 ? 43.986 33.191 9.373 1.00 33.47 168 GLY A O 1
ATOM 1286 N N . GLN A 1 169 ? 42.957 31.559 8.251 1.00 30.09 169 GLN A N 1
ATOM 1287 C CA . GLN A 1 169 ? 43.568 30.490 9.067 1.00 30.09 169 GLN A CA 1
ATOM 1288 C C . GLN A 1 169 ? 44.595 29.676 8.269 1.00 30.09 169 GLN A C 1
ATOM 1290 O O . GLN A 1 169 ? 44.298 29.162 7.193 1.00 30.09 169 GLN A O 1
ATOM 1295 N N . ALA A 1 170 ? 45.818 29.598 8.802 1.00 27.67 170 ALA A N 1
ATOM 1296 C CA . ALA A 1 170 ? 46.898 28.757 8.292 1.00 27.67 170 ALA A CA 1
ATOM 1297 C C . ALA A 1 170 ? 46.543 27.259 8.427 1.00 27.67 170 ALA A C 1
ATOM 1299 O O . ALA A 1 170 ? 45.789 26.900 9.336 1.00 27.67 170 ALA A O 1
ATOM 1300 N N . PRO A 1 171 ? 47.069 26.379 7.553 1.00 30.88 171 PRO A N 1
ATOM 1301 C CA . PRO A 1 171 ? 46.807 24.945 7.634 1.00 30.88 171 PRO A CA 1
ATOM 1302 C C . PRO A 1 171 ? 47.332 24.364 8.954 1.00 30.88 171 PRO A C 1
ATOM 1304 O O . PRO A 1 171 ? 48.453 24.657 9.371 1.00 30.88 171 PRO A O 1
ATOM 1307 N N . VAL A 1 172 ? 46.520 23.532 9.606 1.00 29.69 172 VAL A N 1
ATOM 1308 C CA . VAL A 1 172 ? 46.919 22.785 10.808 1.00 29.69 172 VAL A CA 1
ATOM 1309 C C . VAL A 1 172 ? 47.851 21.631 10.383 1.00 29.69 172 VAL A C 1
ATOM 1311 O O . VAL A 1 172 ? 47.521 20.946 9.411 1.00 29.69 172 VAL A O 1
ATOM 1314 N N . PRO A 1 173 ? 49.003 21.395 11.045 1.00 27.08 173 PRO A N 1
ATOM 1315 C CA . PRO A 1 173 ? 49.953 20.359 10.631 1.00 27.08 173 PRO A CA 1
ATOM 1316 C C . PRO A 1 173 ? 49.415 18.938 10.852 1.00 27.08 173 PRO A C 1
ATOM 1318 O O . PRO A 1 173 ? 48.715 18.664 11.825 1.00 27.08 173 PRO A O 1
ATOM 1321 N N . ALA A 1 174 ? 49.808 18.019 9.969 1.00 30.38 174 ALA A N 1
ATOM 1322 C CA . ALA A 1 174 ? 49.333 16.635 9.877 1.00 30.38 174 ALA A CA 1
ATOM 1323 C C . ALA A 1 174 ? 49.878 15.658 10.952 1.00 30.38 174 ALA A C 1
ATOM 1325 O O . ALA A 1 174 ? 49.849 14.448 10.744 1.00 30.38 174 ALA A O 1
ATOM 1326 N N . GLU A 1 175 ? 50.375 16.136 12.095 1.00 27.83 175 GLU A N 1
ATOM 1327 C CA . GLU A 1 175 ? 51.137 15.302 13.049 1.00 27.83 175 GLU A CA 1
ATOM 1328 C C . GLU A 1 175 ? 50.369 14.860 14.309 1.00 27.83 175 GLU A C 1
ATOM 1330 O O . GLU A 1 175 ? 50.934 14.185 15.163 1.00 27.83 175 GLU A O 1
ATOM 1335 N N . ALA A 1 176 ? 49.072 15.157 14.439 1.00 28.69 176 ALA A N 1
ATOM 1336 C CA . ALA A 1 176 ? 48.337 14.898 15.687 1.00 28.69 176 ALA A CA 1
ATOM 1337 C C . ALA A 1 176 ? 47.461 13.626 15.722 1.00 28.69 176 ALA A C 1
ATOM 1339 O O . ALA A 1 176 ? 46.668 13.475 16.648 1.00 28.69 176 ALA A O 1
ATOM 1340 N N . VAL A 1 177 ? 47.566 12.695 14.765 1.00 31.38 177 VAL A N 1
ATOM 1341 C CA . VAL A 1 177 ? 46.748 11.462 14.784 1.00 31.38 177 VAL A CA 1
ATOM 1342 C C . VAL A 1 177 ? 47.573 10.249 14.361 1.00 31.38 177 VAL A C 1
ATOM 1344 O O . VAL A 1 177 ? 47.470 9.772 13.238 1.00 31.38 177 VAL A O 1
ATOM 1347 N N . ASN A 1 178 ? 48.433 9.755 15.253 1.00 26.28 178 ASN A N 1
ATOM 1348 C CA . ASN A 1 178 ? 49.047 8.433 15.108 1.00 26.28 178 ASN A CA 1
ATOM 1349 C C . ASN A 1 178 ? 49.552 7.904 16.457 1.00 26.28 178 ASN A C 1
ATOM 1351 O O . ASN A 1 178 ? 50.745 7.957 16.724 1.00 26.28 178 ASN A O 1
ATOM 1355 N N . ILE A 1 179 ? 48.665 7.342 17.286 1.00 25.27 179 ILE A N 1
ATOM 1356 C CA . ILE A 1 179 ? 49.028 6.233 18.183 1.00 25.27 179 ILE A CA 1
ATOM 1357 C C . ILE A 1 179 ? 47.842 5.267 18.256 1.00 25.27 179 ILE A C 1
ATOM 1359 O O . ILE A 1 179 ? 46.807 5.604 18.819 1.00 25.27 179 ILE A O 1
ATOM 1363 N N . ALA A 1 180 ? 48.056 4.082 17.675 1.00 24.52 180 ALA A N 1
ATOM 1364 C CA . ALA A 1 180 ? 47.429 2.775 17.935 1.00 24.52 180 ALA A CA 1
ATOM 1365 C C . ALA A 1 180 ? 47.019 2.049 16.640 1.00 24.52 180 ALA A C 1
ATOM 1367 O O . ALA A 1 180 ? 45.878 1.639 16.454 1.00 24.52 180 ALA A O 1
ATOM 1368 N N . ALA A 1 181 ? 47.992 1.855 15.746 1.00 26.14 181 ALA A N 1
ATOM 1369 C CA . ALA A 1 181 ? 47.957 0.784 14.762 1.00 26.14 181 ALA A CA 1
ATOM 1370 C C . ALA A 1 181 ? 48.971 -0.285 15.183 1.00 26.14 181 ALA A C 1
ATOM 1372 O O . ALA A 1 181 ? 50.175 -0.050 15.156 1.00 26.14 181 ALA A O 1
ATOM 1373 N N . THR A 1 182 ? 48.471 -1.436 15.616 1.00 24.61 182 THR A N 1
ATOM 1374 C CA . THR A 1 182 ? 49.069 -2.784 15.546 1.00 24.61 182 THR A CA 1
ATOM 1375 C C . THR A 1 182 ? 48.002 -3.692 16.174 1.00 24.61 182 THR A C 1
ATOM 1377 O O . THR A 1 182 ? 47.504 -3.400 17.247 1.00 24.61 182 THR A O 1
ATOM 1380 N N . GLU A 1 183 ? 47.485 -4.744 15.552 1.00 24.50 183 GLU A N 1
ATOM 1381 C CA . GLU A 1 183 ? 48.137 -5.722 14.701 1.00 24.50 183 GLU A CA 1
ATOM 1382 C C . GLU A 1 183 ? 47.077 -6.593 13.990 1.00 24.50 183 GLU A C 1
ATOM 1384 O O . GLU A 1 183 ? 46.016 -6.867 14.540 1.00 24.50 183 GLU A O 1
ATOM 1389 N N . LYS A 1 184 ? 47.479 -7.132 12.830 1.00 24.48 184 LYS A N 1
ATOM 1390 C CA . LYS A 1 184 ? 47.019 -8.385 12.190 1.00 24.48 184 LYS A CA 1
ATOM 1391 C C . LYS A 1 184 ? 45.675 -8.402 11.448 1.00 24.48 184 LYS A C 1
ATOM 1393 O O . LYS A 1 184 ? 44.617 -8.628 12.013 1.00 24.48 184 LYS A O 1
ATOM 1398 N N . SER A 1 185 ? 45.806 -8.414 10.116 1.00 23.17 185 SER A N 1
ATOM 1399 C CA . SER A 1 185 ? 45.465 -9.551 9.224 1.00 23.17 185 SER A CA 1
ATOM 1400 C C . SER A 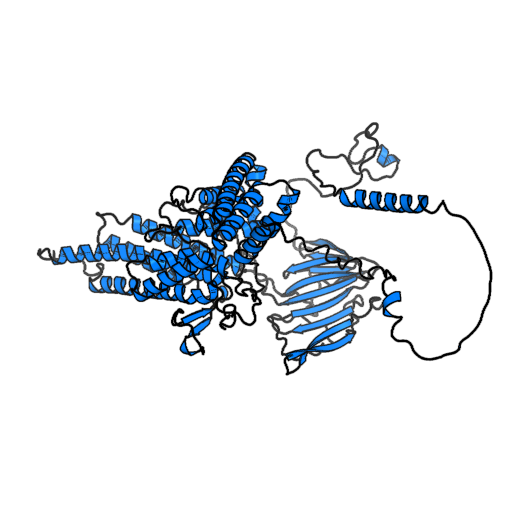1 185 ? 44.917 -9.003 7.894 1.00 23.17 185 SER A C 1
ATOM 1402 O O . SER A 1 185 ? 43.814 -8.484 7.837 1.00 23.17 185 SER A O 1
ATOM 1404 N N . ARG A 1 186 ? 45.771 -8.817 6.879 1.00 23.58 186 ARG A N 1
ATOM 1405 C CA . ARG A 1 186 ? 46.076 -9.771 5.785 1.00 23.58 186 ARG A CA 1
ATOM 1406 C C . ARG A 1 186 ? 44.949 -9.918 4.740 1.00 23.58 186 ARG A C 1
ATOM 1408 O O . ARG A 1 186 ? 43.965 -10.586 5.010 1.00 23.58 186 ARG A O 1
ATOM 1415 N N . TYR A 1 187 ? 45.271 -9.445 3.519 1.00 23.41 187 TYR A N 1
ATOM 1416 C CA . TYR A 1 187 ? 44.794 -9.889 2.186 1.00 23.41 187 TYR A CA 1
ATOM 1417 C C . TYR A 1 187 ? 43.304 -9.595 1.848 1.00 23.41 187 TYR A C 1
ATOM 1419 O O . TYR A 1 187 ? 42.436 -9.808 2.671 1.00 23.41 187 TYR A O 1
ATOM 1427 N N . VAL A 1 188 ? 42.879 -9.086 0.679 1.00 25.09 188 VAL A N 1
ATOM 1428 C CA . VAL A 1 188 ? 43.406 -9.105 -0.701 1.00 25.09 188 VAL A CA 1
ATOM 1429 C C . VAL A 1 188 ? 42.971 -7.830 -1.455 1.00 25.09 188 VAL A C 1
ATOM 1431 O O . VAL A 1 188 ? 41.836 -7.373 -1.338 1.00 25.09 188 VAL A O 1
ATOM 1434 N N . GLN A 1 189 ? 43.888 -7.296 -2.265 1.00 24.69 189 GLN A N 1
ATOM 1435 C CA . GLN A 1 189 ? 43.673 -6.251 -3.262 1.00 24.69 189 GLN A CA 1
ATOM 1436 C C . GLN A 1 189 ? 42.782 -6.717 -4.422 1.00 24.69 189 GLN A C 1
ATOM 1438 O O . GLN A 1 189 ? 42.922 -7.809 -4.959 1.00 24.69 189 GLN A O 1
ATOM 1443 N N . SER A 1 190 ? 41.938 -5.798 -4.869 1.00 27.52 190 SER A N 1
ATOM 1444 C CA . SER A 1 190 ? 41.394 -5.710 -6.222 1.00 27.52 190 SER A CA 1
ATOM 1445 C C . SER A 1 190 ? 42.403 -5.998 -7.345 1.00 27.52 190 SER A C 1
ATOM 1447 O O . SER A 1 190 ? 43.570 -5.630 -7.205 1.00 27.52 190 SER A O 1
ATOM 1449 N N . LEU A 1 191 ? 41.862 -6.474 -8.483 1.00 30.94 191 LEU A N 1
ATOM 1450 C CA . LEU A 1 191 ? 42.148 -6.168 -9.915 1.00 30.94 191 LEU A CA 1
ATOM 1451 C C . LEU A 1 191 ? 42.189 -7.477 -10.759 1.00 30.94 191 LEU A C 1
ATOM 1453 O O . LEU A 1 191 ? 42.457 -8.530 -10.194 1.00 30.94 191 LEU A O 1
ATOM 1457 N N . PRO A 1 192 ? 42.120 -7.473 -12.111 1.00 34.81 192 PRO A N 1
ATOM 1458 C CA . PRO A 1 192 ? 41.155 -6.926 -13.088 1.00 34.81 192 PRO A CA 1
ATOM 1459 C C . PRO A 1 192 ? 40.689 -8.018 -14.122 1.00 34.81 192 PRO A C 1
ATOM 1461 O O . PRO A 1 192 ? 41.170 -9.143 -14.106 1.00 34.81 192 PRO A O 1
ATOM 1464 N N . PHE A 1 193 ? 39.812 -7.719 -15.096 1.00 23.30 193 PHE A N 1
ATOM 1465 C CA . PHE A 1 193 ? 39.573 -8.568 -16.300 1.00 23.30 193 PHE A CA 1
ATOM 1466 C C . PHE A 1 193 ? 39.675 -7.668 -17.556 1.00 23.30 193 PHE A C 1
ATOM 1468 O O . PHE A 1 193 ? 39.022 -6.633 -17.580 1.00 23.30 193 PHE A O 1
ATOM 1475 N N . LYS A 1 194 ? 40.457 -7.921 -18.628 1.00 28.22 194 LYS A N 1
ATOM 1476 C CA . LYS A 1 194 ? 40.624 -9.144 -19.453 1.00 28.22 194 LYS A CA 1
ATOM 1477 C C . LYS A 1 194 ? 41.875 -9.072 -20.378 1.00 28.22 194 LYS A C 1
ATOM 1479 O O . LYS A 1 194 ? 41.944 -8.171 -21.208 1.00 28.22 194 LYS A O 1
ATOM 1484 N N . ARG A 1 195 ? 42.729 -10.109 -20.389 1.00 32.75 195 ARG A N 1
ATOM 1485 C CA . ARG A 1 195 ? 43.057 -11.012 -21.532 1.00 32.75 195 ARG A CA 1
ATOM 1486 C C . ARG A 1 195 ? 44.071 -12.069 -21.070 1.00 32.75 195 ARG A C 1
ATOM 1488 O O . ARG A 1 195 ? 45.063 -11.755 -20.437 1.00 32.75 195 ARG A O 1
ATOM 1495 N N . ILE A 1 196 ? 43.763 -13.325 -21.377 1.00 43.31 196 ILE A N 1
ATOM 1496 C CA . ILE A 1 196 ? 44.449 -14.543 -20.924 1.00 43.31 196 ILE A CA 1
ATOM 1497 C C . ILE A 1 196 ? 45.534 -14.926 -21.940 1.00 43.31 196 ILE A C 1
ATOM 1499 O O . ILE A 1 196 ? 45.295 -14.845 -23.147 1.00 43.31 196 ILE A O 1
ATOM 1503 N N . CYS A 1 197 ? 46.700 -15.347 -21.442 1.00 40.22 197 CYS A N 1
ATOM 1504 C CA . CYS A 1 197 ? 47.812 -15.910 -22.214 1.00 40.22 197 CYS A CA 1
ATOM 1505 C C . CYS A 1 197 ? 47.317 -17.085 -23.082 1.00 40.22 197 CYS A C 1
ATOM 1507 O O . CYS A 1 197 ? 46.675 -18.003 -22.575 1.00 40.22 197 CYS A O 1
ATOM 1509 N N . THR A 1 198 ? 47.533 -17.034 -24.399 1.00 44.53 198 THR A N 1
ATOM 1510 C CA . THR A 1 198 ? 46.758 -17.828 -25.375 1.00 44.53 198 THR A CA 1
ATOM 1511 C C . THR A 1 198 ? 47.288 -19.230 -25.688 1.00 44.53 198 THR A C 1
ATOM 1513 O O . THR A 1 198 ? 46.677 -19.913 -26.501 1.00 44.53 198 THR A O 1
ATOM 1516 N N . GLU A 1 199 ? 48.328 -19.739 -25.022 1.00 44.34 199 GLU A N 1
ATOM 1517 C CA . GLU A 1 199 ? 48.822 -21.106 -25.272 1.00 44.34 199 GLU A CA 1
ATOM 1518 C C . GLU A 1 199 ? 49.158 -21.839 -23.965 1.00 44.34 199 GLU A C 1
ATOM 1520 O O . GLU A 1 199 ? 50.278 -21.805 -23.460 1.00 44.34 199 GLU A O 1
ATOM 1525 N N . GLN A 1 200 ? 48.162 -22.540 -23.412 1.00 49.38 200 GLN A N 1
ATOM 1526 C CA . GLN A 1 200 ? 48.226 -23.251 -22.122 1.00 49.38 200 GLN A CA 1
ATOM 1527 C C . GLN A 1 200 ? 49.285 -24.368 -22.019 1.00 49.38 200 GLN A C 1
ATOM 1529 O O . GLN A 1 200 ? 49.462 -24.917 -20.939 1.00 49.38 200 GLN A O 1
ATOM 1534 N N . LYS A 1 201 ? 50.002 -24.736 -23.088 1.00 51.81 201 LYS A N 1
ATOM 1535 C CA . LYS A 1 201 ? 50.913 -25.898 -23.059 1.00 51.81 201 LYS A CA 1
ATOM 1536 C C . LYS A 1 201 ? 52.353 -25.598 -22.620 1.00 51.81 201 LYS A C 1
ATOM 1538 O O . LYS A 1 201 ? 53.122 -26.537 -22.458 1.00 51.81 201 LYS A O 1
ATOM 1543 N N . GLN A 1 202 ? 52.738 -24.334 -22.435 1.00 47.94 202 GLN A N 1
ATOM 1544 C CA . GLN A 1 202 ? 54.116 -23.951 -22.067 1.00 47.94 202 GLN A CA 1
ATOM 1545 C C . GLN A 1 202 ? 54.170 -22.725 -21.134 1.00 47.94 202 GLN A C 1
ATOM 1547 O O . GLN A 1 202 ? 55.029 -21.854 -21.293 1.00 47.94 202 GLN A O 1
ATOM 1552 N N . CYS A 1 203 ? 53.219 -22.603 -20.207 1.00 64.00 203 CYS A N 1
ATOM 1553 C CA . CYS A 1 203 ? 53.313 -21.637 -19.114 1.00 64.00 203 CYS A CA 1
ATOM 1554 C C . CYS A 1 203 ? 53.973 -22.324 -17.912 1.00 64.00 203 CYS A C 1
ATOM 1556 O O . CYS A 1 203 ? 53.534 -23.402 -17.529 1.00 64.00 203 CYS A O 1
ATOM 1558 N N . ASP A 1 204 ? 55.017 -21.727 -17.337 1.00 65.94 204 ASP A N 1
ATOM 1559 C CA . ASP A 1 204 ? 55.791 -22.294 -16.220 1.00 65.94 204 ASP A CA 1
ATOM 1560 C C . ASP A 1 204 ? 55.167 -22.030 -14.837 1.00 65.94 204 ASP A C 1
ATOM 1562 O O . ASP A 1 204 ? 55.761 -22.348 -13.815 1.00 65.94 204 ASP A O 1
ATOM 1566 N N . GLU A 1 205 ? 53.975 -21.430 -14.799 1.00 62.66 205 GLU A N 1
ATOM 1567 C CA . GLU A 1 205 ? 53.170 -21.171 -13.594 1.00 62.66 205 GLU A CA 1
ATOM 1568 C C . GLU A 1 205 ? 53.821 -20.312 -12.489 1.00 62.66 205 GLU A C 1
ATOM 1570 O O . GLU A 1 205 ? 53.221 -20.085 -11.435 1.00 62.66 205 GLU A O 1
ATOM 1575 N N . GLY A 1 206 ? 54.997 -19.734 -12.753 1.00 54.50 206 GLY A N 1
ATOM 1576 C CA . GLY A 1 206 ? 55.701 -18.832 -11.840 1.00 54.50 206 GLY A CA 1
ATOM 1577 C C . GLY A 1 206 ? 54.848 -17.637 -11.391 1.00 54.50 206 GLY A C 1
ATOM 1578 O O . GLY A 1 206 ? 54.100 -17.047 -12.177 1.00 54.50 206 GLY A O 1
ATOM 1579 N N . ARG A 1 207 ? 54.954 -17.274 -10.105 1.00 51.19 207 ARG A N 1
ATOM 1580 C CA . ARG A 1 207 ? 54.252 -16.138 -9.478 1.00 51.19 207 ARG A CA 1
ATOM 1581 C C . ARG A 1 207 ? 55.264 -15.087 -9.002 1.00 51.19 207 ARG A C 1
ATOM 1583 O O . ARG A 1 207 ? 56.324 -15.484 -8.525 1.00 51.19 207 ARG A O 1
ATOM 1590 N N . PRO A 1 208 ? 54.956 -13.773 -9.066 1.00 51.31 208 PRO A N 1
ATOM 1591 C CA . PRO A 1 208 ? 53.681 -13.135 -9.441 1.00 51.31 208 PRO A CA 1
ATOM 1592 C C . PRO A 1 208 ? 53.456 -12.969 -10.958 1.00 51.31 208 PRO A C 1
ATOM 1594 O O . PRO A 1 208 ? 52.408 -12.491 -11.382 1.00 51.31 208 PRO A O 1
ATOM 1597 N N . SER A 1 209 ? 54.416 -13.357 -11.794 1.00 62.91 209 SER A N 1
ATOM 1598 C CA . SER A 1 209 ? 54.309 -13.388 -13.257 1.00 62.91 209 SER A CA 1
ATOM 1599 C C . SER A 1 209 ? 55.142 -14.556 -13.783 1.00 62.91 209 SER A C 1
ATOM 1601 O O . SER A 1 209 ? 56.185 -14.854 -13.204 1.00 62.91 209 SER A O 1
ATOM 1603 N N . CYS A 1 210 ? 54.704 -15.222 -14.854 1.00 78.25 210 CYS A N 1
ATOM 1604 C CA . CYS A 1 210 ? 55.465 -16.338 -15.416 1.00 78.25 210 CYS A CA 1
ATOM 1605 C C . CYS A 1 210 ? 56.750 -15.828 -16.097 1.00 78.25 210 CYS A C 1
ATOM 1607 O O . CYS A 1 210 ? 56.765 -14.714 -16.640 1.00 78.25 210 CYS A O 1
ATOM 1609 N N . ASN A 1 211 ? 57.832 -16.617 -16.093 1.00 67.44 211 ASN A N 1
ATOM 1610 C CA . ASN A 1 211 ? 59.133 -16.140 -16.590 1.00 67.44 211 ASN A CA 1
ATOM 1611 C C . ASN A 1 211 ? 59.090 -15.764 -18.071 1.00 67.44 211 ASN A C 1
ATOM 1613 O O . ASN A 1 211 ? 59.828 -14.890 -18.523 1.00 67.44 211 ASN A O 1
ATOM 1617 N N . ARG A 1 212 ? 58.187 -16.382 -18.833 1.00 68.44 212 ARG A N 1
ATOM 1618 C CA . ARG A 1 212 ? 58.033 -16.105 -20.261 1.00 68.44 212 ARG A CA 1
ATOM 1619 C C . ARG A 1 212 ? 57.455 -14.714 -20.540 1.00 68.44 212 ARG A C 1
ATOM 1621 O O . ARG A 1 212 ? 57.927 -14.048 -21.457 1.00 68.44 212 ARG A O 1
ATOM 1628 N N . CYS A 1 213 ? 56.472 -14.266 -19.756 1.00 72.19 213 CYS A N 1
ATOM 1629 C CA . CYS A 1 213 ? 55.936 -12.902 -19.853 1.00 72.19 213 CYS A CA 1
ATOM 1630 C C . CYS A 1 213 ? 56.988 -11.871 -19.420 1.00 72.19 213 CYS A C 1
ATOM 1632 O O . CYS A 1 213 ? 57.147 -10.848 -20.082 1.00 72.19 213 CYS A O 1
ATOM 1634 N N . ILE A 1 214 ? 57.779 -12.193 -18.387 1.00 66.25 214 ILE A N 1
ATOM 1635 C CA . ILE A 1 214 ? 58.886 -11.347 -17.914 1.00 66.25 214 ILE A CA 1
ATOM 1636 C C . ILE A 1 214 ? 59.941 -11.165 -19.011 1.00 66.25 214 ILE A C 1
ATOM 1638 O O . ILE A 1 214 ? 60.302 -10.037 -19.333 1.00 66.25 214 ILE A O 1
ATOM 1642 N N . GLN A 1 215 ? 60.396 -12.252 -19.639 1.00 63.66 215 GLN A N 1
ATOM 1643 C CA . GLN A 1 215 ? 61.407 -12.180 -20.701 1.00 63.66 215 GLN A CA 1
ATOM 1644 C C . GLN A 1 215 ? 60.918 -11.463 -21.964 1.00 63.66 215 GLN A C 1
ATOM 1646 O O . GLN A 1 215 ? 61.729 -10.925 -22.712 1.00 63.66 215 GLN A O 1
ATOM 1651 N N . ARG A 1 216 ? 59.605 -11.440 -22.210 1.00 61.22 216 ARG A N 1
ATOM 1652 C CA . ARG A 1 216 ? 59.005 -10.707 -23.333 1.00 61.22 216 ARG A CA 1
ATOM 1653 C C . ARG A 1 216 ? 58.689 -9.246 -23.013 1.00 61.22 216 ARG A C 1
ATOM 1655 O O . ARG A 1 216 ? 58.283 -8.523 -23.914 1.00 61.22 216 ARG A O 1
ATOM 1662 N N . GLY A 1 217 ? 58.873 -8.810 -21.765 1.00 46.50 217 GLY A N 1
ATOM 1663 C CA . GLY A 1 217 ? 58.508 -7.460 -21.335 1.00 46.50 217 GLY A CA 1
ATOM 1664 C C . GLY A 1 217 ? 57.000 -7.192 -21.399 1.00 46.50 217 GLY A C 1
ATOM 1665 O O . GLY A 1 217 ? 56.589 -6.040 -21.512 1.00 46.50 217 GLY A O 1
ATOM 1666 N N . GLU A 1 218 ? 56.173 -8.239 -21.341 1.00 52.97 218 GLU A N 1
ATOM 1667 C CA . GLU A 1 218 ? 54.713 -8.138 -21.375 1.00 52.97 218 GLU A CA 1
ATOM 1668 C C . GLU A 1 218 ? 54.109 -8.400 -19.988 1.00 52.97 218 GLU A C 1
ATOM 1670 O O . GLU A 1 218 ? 54.619 -9.190 -19.190 1.00 52.97 218 GLU A O 1
ATOM 1675 N N . VAL A 1 219 ? 52.981 -7.749 -19.693 1.00 45.62 219 VAL A N 1
ATOM 1676 C CA . VAL A 1 219 ? 52.300 -7.883 -18.398 1.00 45.62 219 VAL A CA 1
ATOM 1677 C C . VAL A 1 219 ? 51.574 -9.231 -18.319 1.00 45.62 219 VAL A C 1
ATOM 1679 O O . VAL A 1 219 ? 50.719 -9.547 -19.144 1.00 45.62 219 VAL A O 1
ATOM 1682 N N . CYS A 1 220 ? 51.898 -10.036 -17.304 1.00 51.75 220 CYS A N 1
ATOM 1683 C CA . CYS A 1 220 ? 51.283 -11.343 -17.081 1.00 51.75 220 CYS A CA 1
ATOM 1684 C C . CYS A 1 220 ? 49.933 -11.199 -16.364 1.00 51.75 220 CYS A C 1
ATOM 1686 O O . CYS A 1 220 ? 49.879 -10.887 -15.179 1.00 51.75 220 CYS A O 1
ATOM 1688 N N . PHE A 1 221 ? 48.832 -11.476 -17.060 1.00 50.94 221 PHE A N 1
ATOM 1689 C CA . PHE A 1 221 ? 47.472 -11.259 -16.541 1.00 50.94 221 PHE A CA 1
ATOM 1690 C C . PHE A 1 221 ? 46.918 -12.379 -15.633 1.00 50.94 221 PHE A C 1
ATOM 1692 O O . PHE A 1 221 ? 45.741 -12.349 -15.281 1.00 50.94 221 PHE A O 1
ATOM 1699 N N . GLY A 1 222 ? 47.744 -13.354 -15.239 1.00 58.84 222 GLY A N 1
ATOM 1700 C CA . GLY A 1 222 ? 47.382 -14.394 -14.265 1.00 58.84 222 GLY A CA 1
ATOM 1701 C C . GLY A 1 222 ? 46.490 -15.531 -14.796 1.00 58.84 222 GLY A C 1
ATOM 1702 O O . GLY A 1 222 ? 46.203 -15.626 -15.991 1.00 58.84 222 GLY A O 1
ATOM 1703 N N . TYR A 1 223 ? 46.084 -16.427 -13.886 1.00 49.09 223 TYR A N 1
ATOM 1704 C CA . TYR A 1 223 ? 45.341 -17.669 -14.169 1.00 49.09 223 TYR A CA 1
ATOM 1705 C C . TYR A 1 223 ? 43.862 -17.547 -13.757 1.00 49.09 223 TYR A C 1
ATOM 1707 O O . TYR A 1 223 ? 43.532 -16.818 -12.827 1.00 49.09 223 TYR A O 1
ATOM 1715 N N . ARG A 1 224 ? 42.960 -18.253 -14.453 1.00 47.06 224 ARG A N 1
ATOM 1716 C CA . ARG A 1 224 ? 41.499 -18.204 -14.225 1.00 47.06 224 ARG A CA 1
ATOM 1717 C C . ARG A 1 224 ? 41.056 -19.049 -13.022 1.00 47.06 224 ARG A C 1
ATOM 1719 O O . ARG A 1 224 ? 41.521 -20.173 -12.880 1.00 47.06 224 ARG A O 1
ATOM 1726 N N . ASP A 1 225 ? 40.080 -18.545 -12.264 1.00 42.78 225 ASP A N 1
ATOM 1727 C CA . ASP A 1 225 ? 39.350 -19.267 -11.209 1.00 42.78 225 ASP A CA 1
ATOM 1728 C C . ASP A 1 225 ? 38.057 -19.913 -11.776 1.00 42.78 225 ASP A C 1
ATOM 1730 O O . ASP A 1 225 ? 37.308 -19.223 -12.481 1.00 42.78 225 ASP A O 1
ATOM 1734 N N . PRO A 1 226 ? 37.767 -21.209 -11.536 1.00 38.34 226 PRO A N 1
ATOM 1735 C CA . PRO A 1 226 ? 36.605 -21.894 -12.111 1.00 38.34 226 PRO A CA 1
ATOM 1736 C C . PRO A 1 226 ? 35.215 -21.441 -11.624 1.00 38.34 226 PRO A C 1
ATOM 1738 O O . PRO A 1 226 ? 34.231 -21.848 -12.238 1.00 38.34 226 PRO A O 1
ATOM 1741 N N . GLN A 1 227 ? 35.084 -20.641 -10.555 1.00 40.16 227 GLN A N 1
ATOM 1742 C CA . GLN A 1 227 ? 33.781 -20.406 -9.893 1.00 40.16 227 GLN A CA 1
ATOM 1743 C C . GLN A 1 227 ? 33.115 -19.033 -10.132 1.00 40.16 227 GLN A C 1
ATOM 1745 O O . GLN A 1 227 ? 32.000 -18.818 -9.666 1.00 40.16 227 GLN A O 1
ATOM 1750 N N . THR A 1 228 ? 33.715 -18.109 -10.893 1.00 36.28 228 THR A N 1
ATOM 1751 C CA . THR A 1 228 ? 33.208 -16.718 -11.018 1.00 36.28 228 THR A CA 1
ATOM 1752 C C . THR A 1 228 ? 32.962 -16.238 -12.456 1.00 36.28 228 THR A C 1
ATOM 1754 O O . THR A 1 228 ? 33.185 -15.075 -12.790 1.00 36.28 228 THR A O 1
ATOM 1757 N N . THR A 1 229 ? 32.474 -17.085 -13.371 1.00 34.03 229 THR A N 1
ATOM 1758 C CA . THR A 1 229 ? 32.069 -16.601 -14.710 1.00 34.03 229 THR A CA 1
ATOM 1759 C C . THR A 1 229 ? 30.815 -17.282 -15.266 1.00 34.03 229 THR A C 1
ATOM 1761 O O . THR A 1 229 ? 30.914 -18.218 -16.050 1.00 34.03 229 THR A O 1
ATOM 1764 N N . TYR A 1 230 ? 29.641 -16.711 -14.985 1.00 31.09 230 TYR A N 1
ATOM 1765 C CA . TYR A 1 230 ? 28.509 -16.751 -15.918 1.00 31.09 230 TYR A CA 1
ATOM 1766 C C . TYR A 1 230 ? 28.295 -15.339 -16.474 1.00 31.09 230 TYR A C 1
ATOM 1768 O O . TYR A 1 230 ? 27.685 -14.481 -15.850 1.00 31.09 230 TYR A O 1
ATOM 1776 N N . LEU A 1 231 ? 28.875 -15.083 -17.648 1.00 32.31 231 LEU A N 1
ATOM 1777 C CA . LEU A 1 231 ? 28.595 -13.909 -18.474 1.00 32.31 231 LEU A CA 1
ATOM 1778 C C . LEU A 1 231 ? 27.639 -14.353 -19.581 1.00 32.31 231 LEU A C 1
ATOM 1780 O O . LEU A 1 231 ? 28.033 -15.145 -20.442 1.00 32.31 231 LEU A O 1
ATOM 1784 N N . PHE A 1 232 ? 26.422 -13.811 -19.586 1.00 25.02 232 PHE A N 1
ATOM 1785 C CA . PHE A 1 232 ? 25.558 -13.830 -20.761 1.00 25.02 232 PHE A CA 1
ATOM 1786 C C . PHE A 1 232 ? 26.298 -13.169 -21.932 1.00 25.02 232 PHE A C 1
ATOM 1788 O O . PHE A 1 232 ? 26.681 -12.000 -21.883 1.00 25.02 232 PHE A O 1
ATOM 1795 N N . LYS A 1 233 ? 26.527 -13.937 -22.999 1.00 28.66 233 LYS A N 1
ATOM 1796 C CA . LYS A 1 233 ? 26.846 -13.396 -24.321 1.00 28.66 233 LYS A CA 1
ATOM 1797 C C . LYS A 1 233 ? 25.519 -13.094 -25.005 1.00 28.66 233 LYS A C 1
ATOM 1799 O O . LYS A 1 233 ? 24.783 -14.021 -25.319 1.00 28.66 233 LYS A O 1
ATOM 1804 N N . SER A 1 234 ? 25.244 -11.824 -25.280 1.00 30.62 234 SER A N 1
ATOM 1805 C CA . SER A 1 234 ? 24.237 -11.466 -26.279 1.00 30.62 234 SER A CA 1
ATOM 1806 C C . SER A 1 234 ? 24.716 -11.965 -27.646 1.00 30.62 234 SER A C 1
ATOM 1808 O O . SER A 1 234 ? 25.734 -11.510 -28.172 1.00 30.62 234 SER A O 1
ATOM 1810 N N . GLU A 1 235 ? 24.008 -12.941 -28.209 1.00 32.59 235 GLU A N 1
ATOM 1811 C CA . GLU A 1 235 ? 24.272 -13.510 -29.535 1.00 32.59 235 GLU A CA 1
ATOM 1812 C C . GLU A 1 235 ? 23.770 -12.599 -30.677 1.00 32.59 235 GLU A C 1
ATOM 1814 O O . GLU A 1 235 ? 23.986 -12.880 -31.858 1.00 32.59 235 GLU A O 1
ATOM 1819 N N . ASN A 1 236 ? 23.154 -11.458 -30.351 1.00 47.28 236 ASN A N 1
ATOM 1820 C CA . ASN A 1 236 ? 22.452 -10.626 -31.327 1.00 47.28 236 ASN A CA 1
ATOM 1821 C C . ASN A 1 236 ? 23.383 -9.673 -32.095 1.00 47.28 236 ASN A C 1
ATOM 1823 O O . ASN A 1 236 ? 23.155 -9.441 -33.279 1.00 47.28 236 ASN A O 1
ATOM 1827 N N . GLU A 1 237 ? 24.484 -9.189 -31.508 1.00 39.16 237 GLU A N 1
ATOM 1828 C CA . GLU A 1 237 ? 25.409 -8.276 -32.212 1.00 39.16 237 GLU A CA 1
ATOM 1829 C C . GLU A 1 237 ? 26.254 -8.983 -33.277 1.00 39.16 237 GLU A C 1
ATOM 1831 O O . GLU A 1 237 ? 26.478 -8.448 -34.369 1.00 39.16 237 GLU A O 1
ATOM 1836 N N . ARG A 1 238 ? 26.697 -10.216 -32.993 1.00 38.69 238 ARG A N 1
ATOM 1837 C CA . ARG A 1 238 ? 27.496 -11.019 -33.932 1.00 38.69 238 ARG A CA 1
ATOM 1838 C C . ARG A 1 238 ? 26.632 -11.562 -35.070 1.00 38.69 238 ARG A C 1
ATOM 1840 O O . ARG A 1 238 ? 27.085 -11.606 -36.213 1.00 38.69 238 ARG A O 1
ATOM 1847 N N . THR A 1 239 ? 25.374 -11.895 -34.781 1.00 42.75 239 THR A N 1
ATOM 1848 C CA . THR A 1 239 ? 24.398 -12.330 -35.788 1.00 42.75 239 THR A CA 1
ATOM 1849 C C . THR A 1 239 ? 23.921 -11.148 -36.638 1.00 42.75 239 THR A C 1
ATOM 1851 O O . THR A 1 239 ? 23.874 -11.274 -37.858 1.00 42.75 239 THR A O 1
ATOM 1854 N N . ALA A 1 240 ? 23.720 -9.956 -36.059 1.00 41.25 240 ALA A N 1
ATOM 1855 C CA . ALA A 1 240 ? 23.387 -8.736 -36.804 1.00 41.25 240 ALA A CA 1
ATOM 1856 C C . ALA A 1 240 ? 24.511 -8.292 -37.762 1.00 41.25 240 ALA A C 1
ATOM 1858 O O . ALA A 1 240 ? 24.249 -7.939 -38.914 1.00 41.25 240 ALA A O 1
ATOM 1859 N N . THR A 1 241 ? 25.780 -8.385 -37.348 1.00 42.28 241 THR A N 1
ATOM 1860 C CA . THR A 1 241 ? 26.921 -8.071 -38.232 1.00 42.28 241 THR A CA 1
ATOM 1861 C C . THR A 1 241 ? 27.165 -9.138 -39.304 1.00 42.28 241 THR A C 1
ATOM 1863 O O . THR A 1 241 ? 27.589 -8.798 -40.414 1.00 42.28 241 THR A O 1
ATOM 1866 N N . LEU A 1 242 ? 26.862 -10.413 -39.033 1.00 42.69 242 LEU A N 1
ATOM 1867 C CA . LEU A 1 242 ? 26.943 -11.492 -40.026 1.00 42.69 242 LEU A CA 1
ATOM 1868 C C . LEU A 1 242 ? 25.789 -11.449 -41.040 1.00 42.69 242 LEU A C 1
ATOM 1870 O O . LEU A 1 242 ? 26.037 -11.671 -42.226 1.00 42.69 242 LEU A O 1
ATOM 1874 N N . VAL A 1 243 ? 24.567 -11.102 -40.620 1.00 48.50 243 VAL A N 1
ATOM 1875 C CA . VAL A 1 243 ? 23.396 -10.941 -41.503 1.00 48.50 243 VAL A CA 1
ATOM 1876 C C . VAL A 1 243 ? 23.555 -9.712 -42.405 1.00 48.50 243 VAL A C 1
ATOM 1878 O O . VAL A 1 243 ? 23.361 -9.833 -43.616 1.00 48.50 243 VAL A O 1
ATOM 1881 N N . SER A 1 244 ? 24.049 -8.582 -41.882 1.00 46.47 244 SER A N 1
ATOM 1882 C CA . SER A 1 244 ? 24.367 -7.395 -42.696 1.00 46.47 244 SER A CA 1
ATOM 1883 C C . SER A 1 244 ? 25.497 -7.649 -43.701 1.00 46.47 244 SER A C 1
ATOM 1885 O O . SER A 1 244 ? 25.405 -7.234 -44.856 1.00 46.47 244 SER A O 1
ATOM 1887 N N . ARG A 1 245 ? 26.537 -8.416 -43.336 1.00 43.16 245 ARG A N 1
ATOM 1888 C CA . ARG A 1 245 ? 27.613 -8.799 -44.275 1.00 43.16 245 ARG A CA 1
ATOM 1889 C C . ARG A 1 245 ? 27.165 -9.821 -45.330 1.00 43.16 245 ARG A C 1
ATOM 1891 O O . ARG A 1 245 ? 27.652 -9.766 -46.461 1.00 43.16 245 ARG A O 1
ATOM 1898 N N . LYS A 1 246 ? 26.218 -10.717 -45.012 1.00 43.50 246 LYS A N 1
ATOM 1899 C CA . LYS A 1 246 ? 25.601 -11.645 -45.985 1.00 43.50 246 LYS A CA 1
ATOM 1900 C C . LYS A 1 246 ? 24.644 -10.926 -46.946 1.00 43.50 246 LYS A C 1
ATOM 1902 O O . LYS A 1 246 ? 24.622 -11.276 -48.125 1.00 43.50 246 LYS A O 1
ATOM 1907 N N . ALA A 1 247 ? 23.916 -9.906 -46.484 1.00 43.62 247 ALA A N 1
ATOM 1908 C CA . ALA A 1 247 ? 23.015 -9.095 -47.309 1.00 43.62 247 ALA A CA 1
ATOM 1909 C C . ALA A 1 247 ? 23.771 -8.211 -48.323 1.00 43.62 247 ALA A C 1
ATOM 1911 O O . ALA A 1 247 ? 23.372 -8.134 -49.485 1.00 43.62 247 ALA A O 1
ATOM 1912 N N . VAL A 1 248 ? 24.916 -7.635 -47.930 1.00 44.72 248 VAL A N 1
ATOM 1913 C CA . VAL A 1 248 ? 25.782 -6.846 -48.831 1.00 44.72 248 VAL A CA 1
ATOM 1914 C C . VAL A 1 248 ? 26.454 -7.730 -49.895 1.00 44.72 248 VAL A C 1
ATOM 1916 O O . VAL A 1 248 ? 26.504 -7.351 -51.063 1.00 44.72 248 VAL A O 1
ATOM 1919 N N . ARG A 1 249 ? 26.876 -8.958 -49.549 1.00 40.25 249 ARG A N 1
ATOM 1920 C CA . ARG A 1 249 ? 27.408 -9.926 -50.533 1.00 40.25 249 ARG A CA 1
ATOM 1921 C C . ARG A 1 249 ? 26.345 -10.469 -51.500 1.00 40.25 249 ARG A C 1
ATOM 1923 O O . ARG A 1 249 ? 26.668 -10.718 -52.656 1.00 40.25 249 ARG A O 1
ATOM 1930 N N . ARG A 1 250 ? 25.080 -10.606 -51.077 1.00 41.09 250 ARG A N 1
ATOM 1931 C CA . ARG A 1 250 ? 23.970 -11.034 -51.958 1.00 41.09 250 ARG A CA 1
ATOM 1932 C C . ARG A 1 250 ? 23.539 -9.954 -52.964 1.00 41.09 250 ARG A C 1
ATOM 1934 O O . ARG A 1 250 ? 23.141 -10.304 -54.074 1.00 41.09 250 ARG A O 1
ATOM 1941 N N . ARG A 1 251 ? 23.670 -8.665 -52.615 1.00 40.16 251 ARG A N 1
ATOM 1942 C CA . ARG A 1 251 ? 23.430 -7.532 -53.535 1.00 40.16 251 ARG A CA 1
ATOM 1943 C C . ARG A 1 251 ? 24.549 -7.336 -54.566 1.00 40.16 251 ARG A C 1
ATOM 1945 O O . ARG A 1 251 ? 24.258 -6.972 -55.695 1.00 40.16 251 ARG A O 1
ATOM 1952 N N . ALA A 1 252 ? 25.799 -7.660 -54.225 1.00 38.84 252 ALA A N 1
ATOM 1953 C CA . ALA A 1 252 ? 26.920 -7.584 -55.170 1.00 38.84 252 ALA A CA 1
ATOM 1954 C C . ALA A 1 252 ? 26.905 -8.701 -56.241 1.00 38.84 252 ALA A C 1
ATOM 1956 O O . ALA A 1 252 ? 27.366 -8.482 -57.356 1.00 38.84 252 ALA A O 1
ATOM 1957 N N . SER A 1 253 ? 26.332 -9.877 -55.946 1.00 37.25 253 SER A N 1
ATOM 1958 C CA . SER A 1 253 ? 26.192 -10.976 -56.924 1.00 37.25 253 SER A CA 1
ATOM 1959 C C . SER A 1 253 ? 24.973 -10.864 -57.849 1.00 37.25 253 SER A C 1
ATOM 1961 O O . SER A 1 253 ? 24.895 -11.614 -58.815 1.00 37.25 253 SER A O 1
ATOM 1963 N N . SER A 1 254 ? 24.029 -9.954 -57.584 1.00 40.09 254 SER A N 1
ATOM 1964 C CA . SER A 1 254 ? 22.809 -9.774 -58.395 1.00 40.09 254 SER A CA 1
ATOM 1965 C C . SER A 1 254 ? 22.891 -8.620 -59.407 1.00 40.09 254 SER A C 1
ATOM 1967 O O . SER A 1 254 ? 21.970 -8.450 -60.195 1.00 40.09 254 SER A O 1
ATOM 1969 N N . GLN A 1 255 ? 24.004 -7.875 -59.446 1.00 37.53 255 GLN A N 1
ATOM 1970 C CA . GLN A 1 255 ? 24.257 -6.790 -60.414 1.00 37.53 255 GLN A CA 1
ATOM 1971 C C . GLN A 1 255 ? 25.286 -7.139 -61.509 1.00 37.53 255 GLN A C 1
ATOM 1973 O O . GLN A 1 255 ? 25.664 -6.275 -62.292 1.00 37.53 255 GLN A O 1
ATOM 1978 N N . ALA A 1 256 ? 25.723 -8.400 -61.610 1.00 32.81 256 ALA A N 1
ATOM 1979 C CA . ALA A 1 256 ? 26.692 -8.842 -62.625 1.00 32.81 256 ALA A CA 1
ATOM 1980 C C . ALA A 1 256 ? 26.062 -9.441 -63.903 1.00 32.81 256 ALA A C 1
ATOM 1982 O O . ALA A 1 256 ? 26.780 -9.966 -64.748 1.00 32.81 256 ALA A O 1
ATOM 1983 N N . LEU A 1 257 ? 24.739 -9.374 -64.074 1.00 36.72 257 LEU A N 1
ATOM 1984 C CA . LEU A 1 257 ? 24.045 -9.914 -65.247 1.00 36.72 257 LEU A CA 1
ATOM 1985 C C . LEU A 1 257 ? 22.955 -8.946 -65.707 1.00 36.72 257 LEU A C 1
ATOM 1987 O O . LEU A 1 257 ? 21.807 -9.114 -65.333 1.00 36.72 257 LEU A O 1
ATOM 1991 N N . THR A 1 258 ? 23.347 -7.930 -66.480 1.00 30.72 258 THR A N 1
ATOM 1992 C CA . THR A 1 258 ? 22.654 -7.443 -67.693 1.00 30.72 258 THR A CA 1
ATOM 1993 C C . THR A 1 258 ? 23.414 -6.232 -68.232 1.00 30.72 258 THR A C 1
ATOM 1995 O O . THR A 1 258 ? 23.156 -5.083 -67.878 1.00 30.72 258 THR A O 1
ATOM 1998 N N . SER A 1 259 ? 24.383 -6.503 -69.097 1.00 28.59 259 SER A N 1
ATOM 1999 C CA . SER A 1 259 ? 24.918 -5.541 -70.053 1.00 28.59 259 SER A CA 1
ATOM 2000 C C . SER A 1 259 ? 23.975 -5.426 -71.256 1.00 28.59 259 SER A C 1
ATOM 2002 O O . SER A 1 259 ? 23.663 -6.443 -71.873 1.00 28.59 259 SER A O 1
ATOM 2004 N N . SER A 1 260 ? 23.609 -4.210 -71.661 1.00 28.36 260 SER A N 1
ATOM 2005 C CA . SER A 1 260 ? 24.010 -3.628 -72.959 1.00 28.36 260 SER A CA 1
ATOM 2006 C C . SER A 1 260 ? 22.998 -2.626 -73.530 1.00 28.36 260 SER A C 1
ATOM 2008 O O . SER A 1 260 ? 21.793 -2.771 -73.356 1.00 28.36 260 SER A O 1
ATOM 2010 N N . SER A 1 261 ? 23.562 -1.710 -74.330 1.00 30.50 261 SER A N 1
ATOM 2011 C CA . SER A 1 261 ? 22.943 -0.833 -75.343 1.00 30.50 261 SER A CA 1
ATOM 2012 C C . SER A 1 261 ? 22.553 0.566 -74.835 1.00 30.50 261 SER A C 1
ATOM 2014 O O . SER A 1 261 ? 21.635 0.705 -74.041 1.00 30.50 261 SER A O 1
ATOM 2016 N N . ARG A 1 262 ? 23.408 1.584 -75.079 1.00 30.41 262 ARG A N 1
ATOM 2017 C CA . ARG A 1 262 ? 23.488 2.478 -76.281 1.00 30.41 262 ARG A CA 1
ATOM 2018 C C . ARG A 1 262 ? 22.357 3.523 -76.249 1.00 30.41 262 ARG A C 1
ATOM 2020 O O . ARG A 1 262 ? 21.235 3.146 -75.981 1.00 30.41 262 ARG A O 1
ATOM 2027 N N . GLU A 1 263 ? 22.490 4.808 -76.569 1.00 27.14 263 GLU A N 1
ATOM 2028 C CA . GLU A 1 263 ? 23.553 5.755 -76.938 1.00 27.14 263 GLU A CA 1
ATOM 2029 C C . GLU A 1 263 ? 22.862 7.154 -77.028 1.00 27.14 263 GLU A C 1
ATOM 2031 O O . GLU A 1 263 ? 21.676 7.208 -77.336 1.00 27.14 263 GLU A O 1
ATOM 2036 N N . ARG A 1 264 ? 23.630 8.251 -76.873 1.00 27.75 264 ARG A N 1
ATOM 2037 C CA . ARG A 1 264 ? 23.486 9.588 -77.526 1.00 27.75 264 ARG A CA 1
ATOM 2038 C C . ARG A 1 264 ? 22.488 10.687 -77.054 1.00 27.75 264 ARG A C 1
ATOM 2040 O O . ARG A 1 264 ? 21.305 10.668 -77.347 1.00 27.75 264 ARG A O 1
ATOM 2047 N N . THR A 1 265 ? 23.109 11.735 -76.481 1.00 27.28 265 THR A N 1
ATOM 2048 C CA . THR A 1 265 ? 23.138 13.189 -76.837 1.00 27.28 265 THR A CA 1
ATOM 2049 C C . THR A 1 265 ? 21.892 14.099 -76.929 1.00 27.28 265 THR A C 1
ATOM 2051 O O . THR A 1 265 ? 20.988 13.855 -77.715 1.00 27.28 265 THR A O 1
ATOM 2054 N N . ASN A 1 266 ? 22.091 15.290 -76.324 1.00 27.75 266 ASN A N 1
ATOM 2055 C CA . ASN A 1 266 ? 21.714 16.674 -76.709 1.00 27.75 266 ASN A CA 1
ATOM 2056 C C . ASN A 1 266 ? 20.537 17.420 -76.029 1.00 27.75 266 ASN A C 1
ATOM 2058 O O . ASN A 1 266 ? 19.371 17.210 -76.325 1.00 27.75 266 ASN A O 1
ATOM 2062 N N . SER A 1 267 ? 20.934 18.369 -75.162 1.00 27.80 267 SER A N 1
ATOM 2063 C CA . SER A 1 267 ? 20.625 19.820 -75.108 1.00 27.80 267 SER A CA 1
ATOM 2064 C C . SER A 1 267 ? 19.277 20.394 -75.593 1.00 27.80 267 SER A C 1
ATOM 2066 O O . SER A 1 267 ? 18.976 20.317 -76.779 1.00 27.80 267 SER A O 1
ATOM 2068 N N . HIS A 1 268 ? 18.642 21.170 -74.694 1.00 28.73 268 HIS A N 1
ATOM 2069 C CA . HIS A 1 268 ? 18.215 22.591 -74.807 1.00 28.73 268 HIS A CA 1
ATOM 2070 C C . HIS A 1 268 ? 16.811 22.947 -74.256 1.00 28.73 268 HIS A C 1
ATOM 2072 O O . HIS A 1 268 ? 15.789 22.469 -74.722 1.00 28.73 268 HIS A O 1
ATOM 2078 N N . SER A 1 269 ? 16.844 23.853 -73.264 1.00 26.95 269 SER A N 1
ATOM 2079 C CA . SER A 1 269 ? 16.028 25.065 -73.027 1.00 26.95 269 SER A CA 1
ATOM 2080 C C . SER A 1 269 ? 14.502 25.080 -73.239 1.00 26.95 269 SER A C 1
ATOM 2082 O O . SER A 1 269 ? 14.015 25.112 -74.361 1.00 26.95 269 SER A O 1
ATOM 2084 N N . THR A 1 270 ? 13.807 25.267 -72.108 1.00 29.53 270 THR A N 1
ATOM 2085 C CA . THR A 1 270 ? 12.717 26.232 -71.826 1.00 29.53 270 THR A CA 1
ATOM 2086 C C . THR A 1 270 ? 11.751 26.630 -72.947 1.00 29.53 270 THR A C 1
ATOM 2088 O O . THR A 1 270 ? 12.116 27.426 -73.809 1.00 29.53 270 THR A O 1
ATOM 2091 N N . GLN A 1 271 ? 10.468 26.298 -72.764 1.00 28.42 271 GLN A N 1
ATOM 2092 C CA . GLN A 1 271 ? 9.365 27.266 -72.838 1.00 28.42 271 GLN A CA 1
ATOM 2093 C C . GLN A 1 271 ? 8.093 26.719 -72.171 1.00 28.42 271 GLN A C 1
ATOM 2095 O O . GLN A 1 271 ? 7.858 25.516 -72.127 1.00 28.42 271 GLN A O 1
ATOM 2100 N N . SER A 1 272 ? 7.323 27.639 -71.596 1.00 29.59 272 SER A N 1
ATOM 2101 C CA . SER A 1 272 ? 6.085 27.430 -70.849 1.00 29.59 272 SER A CA 1
ATOM 2102 C C . SER A 1 272 ? 4.862 27.283 -71.756 1.00 29.59 272 SER A C 1
ATOM 2104 O O . SER A 1 272 ? 4.704 28.099 -72.663 1.00 29.59 272 SER A O 1
ATOM 2106 N N . SER A 1 273 ? 3.923 26.403 -71.401 1.00 27.77 273 SER A N 1
ATOM 2107 C CA . SER A 1 273 ? 2.492 26.606 -71.682 1.00 27.77 273 SER A CA 1
ATOM 2108 C C . SER A 1 273 ? 1.599 25.678 -70.844 1.00 27.77 273 SER A C 1
ATOM 2110 O O . SER A 1 273 ? 1.683 24.463 -70.966 1.00 27.77 273 SER A O 1
ATOM 2112 N N . SER A 1 274 ? 0.785 26.309 -69.992 1.00 28.02 274 SER A N 1
ATOM 2113 C CA . SER A 1 274 ? -0.623 26.022 -69.645 1.00 28.02 274 SER A CA 1
ATOM 2114 C C . SER A 1 274 ? -1.198 24.590 -69.682 1.00 28.02 274 SER A C 1
ATOM 2116 O O . SER A 1 274 ? -1.389 24.040 -70.759 1.00 28.02 274 SER A O 1
ATOM 2118 N N . PHE A 1 275 ? -1.653 24.171 -68.489 1.00 30.69 275 PHE A N 1
ATOM 2119 C CA 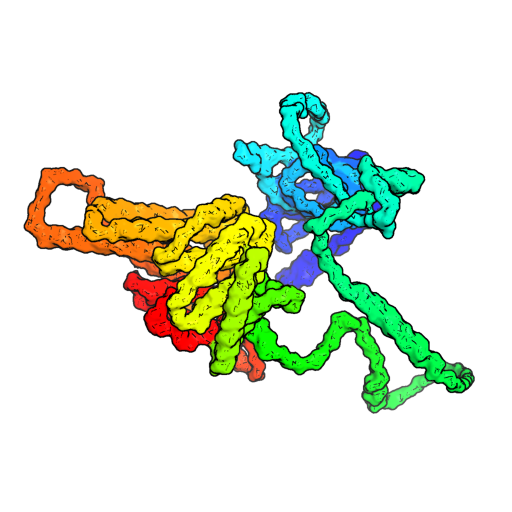. PHE A 1 275 ? -2.859 23.391 -68.133 1.00 30.69 275 PHE A CA 1
ATOM 2120 C C . PHE A 1 275 ? -3.102 21.996 -68.740 1.00 30.69 275 PHE A C 1
ATOM 2122 O O . PHE A 1 275 ? -3.492 21.886 -69.894 1.00 30.69 275 PHE A O 1
ATOM 2129 N N . ASP A 1 276 ? -3.050 20.977 -67.867 1.00 29.61 276 ASP A N 1
ATOM 2130 C CA . ASP A 1 276 ? -4.116 19.970 -67.711 1.00 29.61 276 ASP A CA 1
ATOM 2131 C C . ASP A 1 276 ? -4.010 19.295 -66.320 1.00 29.61 276 ASP A C 1
ATOM 2133 O O . ASP A 1 276 ? -3.050 18.586 -66.020 1.00 29.61 276 ASP A O 1
ATOM 2137 N N . ASP A 1 277 ? -4.991 19.536 -65.443 1.00 34.12 277 ASP A N 1
ATOM 2138 C CA . ASP A 1 277 ? -5.014 19.092 -64.031 1.00 34.12 277 ASP A CA 1
ATOM 2139 C C . ASP A 1 277 ? -5.426 17.612 -63.836 1.00 34.12 277 ASP A C 1
ATOM 2141 O O . ASP A 1 277 ? -5.665 17.176 -62.714 1.00 34.12 277 ASP A O 1
ATOM 2145 N N . ASN A 1 278 ? -5.475 16.802 -64.902 1.00 39.25 278 ASN A N 1
ATOM 2146 C CA . ASN A 1 278 ? -5.940 15.404 -64.842 1.00 39.25 278 ASN A CA 1
ATOM 2147 C C . ASN A 1 278 ? -4.869 14.332 -65.134 1.00 39.25 278 ASN A C 1
ATOM 2149 O O . ASN A 1 278 ? -5.186 13.145 -65.130 1.00 39.25 278 ASN A O 1
ATOM 2153 N N . GLU A 1 279 ? -3.597 14.700 -65.326 1.00 35.06 279 GLU A N 1
ATOM 2154 C CA . GLU A 1 279 ? -2.496 13.722 -65.470 1.00 35.06 279 GLU A CA 1
ATOM 2155 C C . GLU A 1 279 ? -1.614 13.572 -64.215 1.00 35.06 279 GLU A C 1
ATOM 2157 O O . GLU A 1 279 ? -0.788 12.657 -64.138 1.00 35.06 279 GLU A O 1
ATOM 2162 N N . LEU A 1 280 ? -1.813 14.400 -63.181 1.00 32.88 280 LEU A N 1
ATOM 2163 C CA . LEU A 1 280 ? -1.020 14.322 -61.946 1.00 32.88 280 LEU A CA 1
ATOM 2164 C C . LEU A 1 280 ? -1.420 13.140 -61.038 1.00 32.88 280 LEU A C 1
ATOM 2166 O O . LEU A 1 280 ? -0.604 12.668 -60.246 1.00 32.88 280 LEU A O 1
ATOM 2170 N N . GLU A 1 281 ? -2.637 12.608 -61.184 1.00 34.78 281 GLU A N 1
ATOM 2171 C CA . GLU A 1 281 ? -3.111 11.458 -60.397 1.00 34.78 281 GLU A CA 1
ATOM 2172 C C . GLU A 1 281 ? -2.614 10.103 -60.926 1.00 34.78 281 GLU A C 1
ATOM 2174 O O . GLU A 1 281 ? -2.455 9.161 -60.148 1.00 34.78 281 GLU A O 1
ATOM 2179 N N . ALA A 1 282 ? -2.273 9.999 -62.215 1.00 37.75 282 ALA A N 1
ATOM 2180 C CA . ALA A 1 282 ? -1.778 8.749 -62.800 1.00 37.75 282 ALA A CA 1
ATOM 2181 C C . ALA A 1 282 ? -0.255 8.565 -62.637 1.00 37.75 282 ALA A C 1
ATOM 2183 O O . ALA A 1 282 ? 0.230 7.436 -62.532 1.00 37.75 282 ALA A O 1
ATOM 2184 N N . ALA A 1 283 ? 0.516 9.656 -62.553 1.00 35.84 283 ALA A N 1
ATOM 2185 C CA . ALA A 1 283 ? 1.968 9.600 -62.347 1.00 35.84 283 ALA A CA 1
ATOM 2186 C C . ALA A 1 283 ? 2.378 9.500 -60.861 1.00 35.84 283 ALA A C 1
ATOM 2188 O O . ALA A 1 283 ? 3.450 8.974 -60.550 1.00 35.84 283 ALA A O 1
ATOM 2189 N N . ALA A 1 284 ? 1.520 9.930 -59.927 1.00 37.09 284 ALA A N 1
ATOM 2190 C CA . ALA A 1 284 ? 1.785 9.840 -58.488 1.00 37.09 284 ALA A CA 1
ATOM 2191 C C . ALA A 1 284 ? 1.685 8.408 -57.924 1.00 37.09 284 ALA A C 1
ATOM 2193 O O . ALA A 1 284 ? 2.208 8.136 -56.845 1.00 37.09 284 ALA A O 1
ATOM 2194 N N . GLN A 1 285 ? 1.081 7.465 -58.657 1.00 40.59 285 GLN A N 1
ATOM 2195 C CA . GLN A 1 285 ? 0.931 6.078 -58.199 1.00 40.59 285 GLN A CA 1
ATOM 2196 C C . GLN A 1 285 ? 2.183 5.202 -58.395 1.00 40.59 285 GLN A C 1
ATOM 2198 O O . GLN A 1 285 ? 2.209 4.080 -57.899 1.00 40.59 285 GLN A O 1
ATOM 2203 N N . ASN A 1 286 ? 3.239 5.693 -59.061 1.00 42.25 286 ASN A N 1
ATOM 2204 C CA . ASN A 1 286 ? 4.437 4.887 -59.356 1.00 42.25 286 ASN A CA 1
ATOM 2205 C C . ASN A 1 286 ? 5.774 5.479 -58.872 1.00 42.25 286 ASN A C 1
ATOM 2207 O O . ASN A 1 286 ? 6.836 4.940 -59.189 1.00 42.25 286 ASN A O 1
ATOM 2211 N N . LEU A 1 287 ? 5.759 6.525 -58.041 1.00 34.91 287 LEU A N 1
ATOM 2212 C CA . LEU A 1 287 ? 6.958 6.991 -57.338 1.00 34.91 287 LEU A CA 1
ATOM 2213 C C . LEU A 1 287 ? 7.009 6.392 -55.931 1.00 34.91 287 LEU A C 1
ATOM 2215 O O . LEU A 1 287 ? 6.473 6.938 -54.971 1.00 34.91 287 LEU A O 1
ATOM 2219 N N . ASN A 1 288 ? 7.697 5.258 -55.804 1.00 43.06 288 ASN A N 1
ATOM 2220 C CA . ASN A 1 288 ? 8.005 4.656 -54.510 1.00 43.06 288 ASN A CA 1
ATOM 2221 C C . ASN A 1 288 ? 9.129 5.458 -53.827 1.00 43.06 288 ASN A C 1
ATOM 2223 O O . ASN A 1 288 ? 10.306 5.091 -53.873 1.00 43.06 288 ASN A O 1
ATOM 2227 N N . LEU A 1 289 ? 8.772 6.602 -53.241 1.00 40.22 289 LEU A N 1
ATOM 2228 C CA . LEU A 1 289 ? 9.645 7.332 -52.330 1.00 40.22 289 LEU A CA 1
ATOM 2229 C C . LEU A 1 289 ? 9.775 6.501 -51.050 1.00 40.22 289 LEU A C 1
ATOM 2231 O O . LEU A 1 289 ? 8.839 6.388 -50.261 1.00 40.22 289 LEU A O 1
ATOM 2235 N N . GLY A 1 290 ? 10.943 5.884 -50.865 1.00 45.88 290 GLY A N 1
ATOM 2236 C CA . GLY A 1 290 ? 11.259 5.159 -49.640 1.00 45.88 290 GLY A CA 1
ATOM 2237 C C . GLY A 1 290 ? 11.069 6.057 -48.417 1.00 45.88 290 GLY A C 1
ATOM 2238 O O . GLY A 1 290 ? 11.496 7.210 -48.424 1.00 45.88 290 GLY A O 1
ATOM 2239 N N . ASN A 1 291 ? 10.421 5.514 -47.382 1.00 45.53 291 ASN A N 1
ATOM 2240 C CA . ASN A 1 291 ? 10.109 6.219 -46.141 1.00 45.53 291 ASN A CA 1
ATOM 2241 C C . ASN A 1 291 ? 11.359 6.956 -45.596 1.00 45.53 291 ASN A C 1
ATOM 2243 O O . ASN A 1 291 ? 12.338 6.289 -45.240 1.00 45.53 291 ASN A O 1
ATOM 2247 N N . PRO A 1 292 ? 11.346 8.300 -45.501 1.00 43.91 292 PRO A N 1
ATOM 2248 C CA . PRO A 1 292 ? 12.481 9.084 -45.012 1.00 43.91 292 PRO A CA 1
ATOM 2249 C C . PRO A 1 292 ? 12.730 8.919 -43.502 1.00 43.91 292 PRO A C 1
ATOM 2251 O O . PRO A 1 292 ? 13.726 9.428 -42.990 1.00 43.91 292 PRO A O 1
ATOM 2254 N N . TYR A 1 293 ? 11.880 8.162 -42.796 1.00 42.88 293 TYR A N 1
ATOM 2255 C CA . TYR A 1 293 ? 11.998 7.866 -41.369 1.00 42.88 293 TYR A CA 1
ATOM 2256 C C . TYR A 1 293 ? 11.951 6.350 -41.091 1.00 42.88 293 TYR A C 1
ATOM 2258 O O . TYR A 1 293 ? 10.908 5.819 -40.710 1.00 42.88 293 TYR A O 1
ATOM 2266 N N . PRO A 1 294 ? 13.080 5.622 -41.205 1.00 43.25 294 PRO A N 1
ATOM 2267 C CA . PRO A 1 294 ? 13.145 4.171 -40.971 1.00 43.25 294 PRO A CA 1
ATOM 2268 C C . PRO A 1 294 ? 12.763 3.725 -39.547 1.00 43.25 294 PRO A C 1
ATOM 2270 O O . PRO A 1 294 ? 12.538 2.541 -39.308 1.00 43.25 294 PRO A O 1
ATOM 2273 N N . TRP A 1 295 ? 12.732 4.657 -38.591 1.00 43.44 295 TRP A N 1
ATOM 2274 C CA . TRP A 1 295 ? 12.373 4.424 -37.188 1.00 43.44 295 TRP A CA 1
ATOM 2275 C C . TRP A 1 295 ? 10.890 4.651 -36.882 1.00 43.44 295 TRP A C 1
ATOM 2277 O O . TRP A 1 295 ? 10.425 4.235 -35.822 1.00 43.44 295 TRP A O 1
ATOM 2287 N N . LEU A 1 296 ? 10.132 5.260 -37.797 1.00 39.41 296 LEU A N 1
ATOM 2288 C CA . LEU A 1 296 ? 8.679 5.248 -37.725 1.00 39.41 296 LEU A CA 1
ATOM 2289 C C . LEU A 1 296 ? 8.233 3.947 -38.391 1.00 39.41 296 LEU A C 1
ATOM 2291 O O . LEU A 1 296 ? 8.129 3.863 -39.615 1.00 39.41 296 LEU A O 1
ATOM 2295 N N . LYS A 1 297 ? 8.075 2.889 -37.588 1.00 44.19 297 LYS A N 1
ATOM 2296 C CA . LYS A 1 297 ? 7.530 1.620 -38.076 1.00 44.19 297 LYS A CA 1
ATOM 2297 C C . LYS A 1 297 ? 6.194 1.923 -38.744 1.00 44.19 297 LYS A C 1
ATOM 2299 O O . LYS A 1 297 ? 5.243 2.310 -38.073 1.00 44.19 297 LYS A O 1
ATOM 2304 N N . THR A 1 298 ? 6.140 1.733 -40.057 1.00 37.19 298 THR A N 1
ATOM 2305 C CA . THR A 1 298 ? 4.901 1.577 -40.807 1.00 37.19 298 THR A CA 1
ATOM 2306 C C . THR A 1 298 ? 4.048 0.589 -40.030 1.00 37.19 298 THR A C 1
ATOM 2308 O O . THR A 1 298 ? 4.509 -0.526 -39.759 1.00 37.19 298 THR A O 1
ATOM 2311 N N . THR A 1 299 ? 2.858 1.024 -39.618 1.00 41.09 299 THR A N 1
ATOM 2312 C CA . THR A 1 299 ? 1.835 0.213 -38.962 1.00 41.09 299 THR A CA 1
ATOM 2313 C C . THR A 1 299 ? 1.622 -1.024 -39.819 1.00 41.09 299 THR A C 1
ATOM 2315 O O . THR A 1 299 ? 0.951 -1.009 -40.847 1.00 41.09 299 THR A O 1
ATOM 2318 N N . SER A 1 300 ? 2.336 -2.080 -39.457 1.00 37.53 300 SER A N 1
ATOM 2319 C CA . SER A 1 300 ? 2.291 -3.355 -40.140 1.00 37.53 300 SER A CA 1
ATOM 2320 C C . SER A 1 300 ? 0.970 -3.952 -39.707 1.00 37.53 300 SER A C 1
ATOM 2322 O O . SER A 1 300 ? 0.844 -4.220 -38.522 1.00 37.53 300 SER A O 1
ATOM 2324 N N . GLN A 1 301 ? 0.012 -4.026 -40.636 1.00 38.16 301 GLN A N 1
ATOM 2325 C CA . GLN A 1 301 ? -1.257 -4.764 -40.582 1.00 38.16 301 GLN A CA 1
ATOM 2326 C C . GLN A 1 301 ? -1.883 -4.897 -39.185 1.00 38.16 301 GLN A C 1
ATOM 2328 O O . GLN A 1 301 ? -1.367 -5.609 -38.329 1.00 38.16 301 GLN A O 1
ATOM 2333 N N . SER A 1 302 ? -3.050 -4.283 -38.994 1.00 41.53 302 SER A N 1
ATOM 2334 C CA . SER A 1 302 ? -3.948 -4.481 -37.853 1.00 41.53 302 SER A CA 1
ATOM 2335 C C . SER A 1 302 ? -4.317 -5.962 -37.659 1.00 41.53 302 SER A C 1
ATOM 2337 O O . SER A 1 302 ? -5.405 -6.407 -38.013 1.00 41.53 302 SER A O 1
ATOM 2339 N N . HIS A 1 303 ? -3.404 -6.748 -37.101 1.00 45.94 303 HIS A N 1
ATOM 2340 C CA . HIS A 1 303 ? -3.742 -7.959 -36.388 1.00 45.94 303 HIS A CA 1
ATOM 2341 C C . HIS A 1 303 ? -4.307 -7.498 -35.057 1.00 45.94 303 HIS A C 1
ATOM 2343 O O . HIS A 1 303 ? -3.575 -6.942 -34.233 1.00 45.94 303 HIS A O 1
ATOM 2349 N N . GLU A 1 304 ? -5.609 -7.702 -34.861 1.00 48.19 304 GLU A N 1
ATOM 2350 C CA . GLU A 1 304 ? -6.188 -7.591 -33.531 1.00 48.19 304 GLU A CA 1
ATOM 2351 C C . GLU A 1 304 ? -5.295 -8.365 -32.547 1.00 48.19 304 GLU A C 1
ATOM 2353 O O . GLU A 1 304 ? -4.924 -9.516 -32.824 1.00 48.19 304 GLU A O 1
ATOM 2358 N N . PRO A 1 305 ? -4.890 -7.746 -31.424 1.00 62.16 305 PRO A N 1
ATOM 2359 C CA . PRO A 1 305 ? -4.074 -8.431 -30.441 1.00 62.16 305 PRO A CA 1
ATOM 2360 C C . PRO A 1 305 ? -4.798 -9.703 -29.994 1.00 62.16 305 PRO A C 1
ATOM 2362 O O . PRO A 1 305 ? -6.020 -9.708 -29.820 1.00 62.16 305 PRO A O 1
ATOM 2365 N N . SER A 1 306 ? -4.044 -10.796 -29.826 1.00 82.88 306 SER A N 1
ATOM 2366 C CA . SER A 1 306 ? -4.620 -12.066 -29.384 1.00 82.88 306 SER A CA 1
ATOM 2367 C C . SER A 1 306 ? -5.445 -11.856 -28.111 1.00 82.88 306 SER A C 1
ATOM 2369 O O . SER A 1 306 ? -5.112 -11.009 -27.278 1.00 82.88 306 SER A O 1
ATOM 2371 N N . VAL A 1 307 ? -6.515 -12.641 -27.935 1.00 83.62 307 VAL A N 1
ATOM 2372 C CA . VAL A 1 307 ? -7.377 -12.567 -26.737 1.00 83.62 307 VAL A CA 1
ATOM 2373 C C . VAL A 1 307 ? -6.547 -12.646 -25.451 1.00 83.62 307 VAL A C 1
ATOM 2375 O O . VAL A 1 307 ? -6.851 -11.970 -24.476 1.00 83.62 307 VAL A O 1
ATOM 2378 N N . GLU A 1 308 ? -5.457 -13.418 -25.472 1.00 84.81 308 GLU A N 1
ATOM 2379 C CA . GLU A 1 308 ? -4.490 -13.489 -24.377 1.00 84.81 308 GLU A CA 1
ATOM 2380 C C . GLU A 1 308 ? -3.819 -12.140 -24.097 1.00 84.81 308 GLU A C 1
ATOM 2382 O O . GLU A 1 308 ? -3.849 -11.676 -22.961 1.00 84.81 308 GLU A O 1
ATOM 2387 N N . LYS A 1 309 ? -3.230 -11.502 -25.116 1.00 86.31 309 LYS A N 1
ATOM 2388 C CA . LYS A 1 309 ? -2.543 -10.219 -24.942 1.00 86.31 309 LYS A CA 1
ATOM 2389 C C . LYS A 1 309 ? -3.511 -9.145 -24.444 1.00 86.31 309 LYS A C 1
ATOM 2391 O O . LYS A 1 309 ? -3.213 -8.464 -23.474 1.00 86.31 309 LYS A O 1
ATOM 2396 N N . ARG A 1 310 ? -4.711 -9.082 -25.029 1.00 87.50 310 ARG A N 1
ATOM 2397 C CA . ARG A 1 310 ? -5.779 -8.164 -24.597 1.00 87.50 310 ARG A CA 1
ATOM 2398 C C . ARG A 1 310 ? -6.176 -8.371 -23.138 1.00 87.50 310 ARG A C 1
ATOM 2400 O O . ARG A 1 310 ? -6.400 -7.396 -22.433 1.00 87.50 310 ARG A O 1
ATOM 2407 N N . ALA A 1 311 ? -6.285 -9.624 -22.694 1.00 89.62 311 ALA A N 1
ATOM 2408 C CA . ALA A 1 311 ? -6.629 -9.938 -21.310 1.00 89.62 311 ALA A CA 1
ATOM 2409 C C . ALA A 1 311 ? -5.541 -9.466 -20.333 1.00 89.62 311 ALA A C 1
ATOM 2411 O O . ALA A 1 311 ? -5.859 -8.940 -19.269 1.00 89.62 311 ALA A O 1
ATOM 2412 N N . VAL A 1 312 ? -4.266 -9.660 -20.687 1.00 92.06 312 VAL A N 1
ATOM 2413 C CA . VAL A 1 312 ? -3.128 -9.235 -19.859 1.00 92.06 312 VAL A CA 1
ATOM 2414 C C . VAL A 1 312 ? -3.024 -7.716 -19.798 1.00 92.06 312 VAL A C 1
ATOM 2416 O O . VAL A 1 312 ? -2.953 -7.173 -18.699 1.00 92.06 312 VAL A O 1
ATOM 2419 N N . ASP A 1 313 ? -3.094 -7.040 -20.947 1.00 89.56 313 ASP A N 1
ATOM 2420 C CA . ASP A 1 313 ? -2.998 -5.580 -21.029 1.00 89.56 313 ASP A CA 1
ATOM 2421 C C . ASP A 1 313 ? -4.111 -4.914 -20.196 1.00 89.56 313 ASP A C 1
ATOM 2423 O O . ASP A 1 313 ? -3.825 -4.072 -19.345 1.00 89.56 313 ASP A O 1
ATOM 2427 N N . LYS A 1 314 ? -5.361 -5.388 -20.328 1.00 86.62 314 LYS A N 1
ATOM 2428 C CA . LYS A 1 314 ? -6.493 -4.924 -19.505 1.00 86.62 314 LYS A CA 1
ATOM 2429 C C . LYS A 1 314 ? -6.305 -5.182 -18.012 1.00 86.62 314 LYS A C 1
ATOM 2431 O O . LYS A 1 314 ? -6.682 -4.357 -17.186 1.00 86.62 314 LYS A O 1
ATOM 2436 N N . PHE A 1 315 ? -5.755 -6.338 -17.642 1.00 90.12 315 PHE A N 1
ATOM 2437 C CA . PHE A 1 315 ? -5.491 -6.639 -16.237 1.00 90.12 315 PHE A CA 1
ATOM 2438 C C . PHE A 1 315 ? -4.451 -5.677 -15.650 1.00 90.12 315 PHE A C 1
ATOM 2440 O O . PHE A 1 315 ? -4.642 -5.188 -14.537 1.00 90.12 315 PHE A O 1
ATOM 2447 N N . PHE A 1 316 ? -3.379 -5.378 -16.390 1.00 91.31 316 PHE A N 1
ATOM 2448 C CA . PHE A 1 316 ? -2.375 -4.413 -15.945 1.00 91.31 316 PHE A CA 1
ATOM 2449 C C . PHE A 1 316 ? -2.957 -3.013 -15.806 1.00 91.31 316 PHE A C 1
ATOM 2451 O O . PHE A 1 316 ? -2.768 -2.399 -14.763 1.00 91.31 316 PHE A O 1
ATOM 2458 N N . GLU A 1 317 ? -3.728 -2.547 -16.784 1.00 86.75 317 GLU A N 1
ATOM 2459 C CA . GLU A 1 317 ? -4.420 -1.257 -16.708 1.00 86.75 317 GLU A CA 1
ATOM 2460 C C . GLU A 1 317 ? -5.322 -1.149 -15.467 1.00 86.75 317 GLU A C 1
ATOM 2462 O O . GLU A 1 317 ? -5.350 -0.122 -14.797 1.00 86.75 317 GLU A O 1
ATOM 2467 N N . LYS A 1 318 ? -6.017 -2.237 -15.123 1.00 85.88 318 LYS A N 1
ATOM 2468 C CA . LYS A 1 318 ? -7.017 -2.267 -14.052 1.00 85.88 318 LYS A CA 1
ATOM 2469 C C . LYS A 1 318 ? -6.435 -2.432 -12.643 1.00 85.88 318 LYS A C 1
ATOM 2471 O O . LYS A 1 318 ? -7.033 -1.945 -11.682 1.00 85.88 318 LYS A O 1
ATOM 2476 N N . PHE A 1 319 ? -5.325 -3.159 -12.496 1.00 88.38 319 PHE A N 1
ATOM 2477 C CA . PHE A 1 319 ? -4.791 -3.571 -11.189 1.00 88.38 319 PHE A CA 1
ATOM 2478 C C . PHE A 1 319 ? -3.376 -3.078 -10.879 1.00 88.38 319 PHE A C 1
ATOM 2480 O O . PHE A 1 319 ? -2.962 -3.196 -9.727 1.00 88.38 319 PHE A O 1
ATOM 2487 N N . VAL A 1 320 ? -2.624 -2.547 -11.847 1.00 90.19 320 VAL A N 1
ATOM 2488 C CA . VAL A 1 320 ? -1.271 -2.028 -11.605 1.00 90.19 320 VAL A CA 1
ATOM 2489 C C . VAL A 1 320 ? -1.333 -0.529 -11.341 1.00 90.19 320 VAL A C 1
ATOM 2491 O O . VAL A 1 320 ? -1.827 0.248 -12.151 1.00 90.19 320 VAL A O 1
ATOM 2494 N N . MET A 1 321 ? -0.769 -0.113 -10.212 1.00 86.94 321 MET A N 1
ATOM 2495 C CA . MET A 1 321 ? -0.574 1.287 -9.859 1.00 86.94 321 MET A CA 1
ATOM 2496 C C . MET A 1 321 ? 0.917 1.591 -9.851 1.00 86.94 321 MET A C 1
ATOM 2498 O O . MET A 1 321 ? 1.670 1.030 -9.055 1.00 86.94 321 MET A O 1
ATOM 2502 N N . PHE A 1 322 ? 1.357 2.502 -10.712 1.00 84.44 322 PHE A N 1
ATOM 2503 C CA . PHE A 1 322 ? 2.744 2.954 -10.704 1.00 84.44 322 PHE A CA 1
ATOM 2504 C C . PHE A 1 322 ? 2.978 4.003 -9.608 1.00 84.44 322 PHE A C 1
ATOM 2506 O O . PHE A 1 322 ? 2.058 4.758 -9.284 1.00 84.44 322 PHE A O 1
ATOM 2513 N N . PRO A 1 323 ? 4.198 4.082 -9.043 1.00 78.56 323 PRO A N 1
ATOM 2514 C CA . PRO A 1 323 ? 4.557 5.154 -8.123 1.00 78.56 323 PRO A CA 1
ATOM 2515 C C . PRO A 1 323 ? 4.332 6.517 -8.784 1.00 78.56 323 PRO A C 1
ATOM 2517 O O . PRO A 1 323 ? 4.752 6.736 -9.922 1.00 78.56 323 PRO A O 1
ATOM 2520 N N . CYS A 1 324 ? 3.687 7.442 -8.079 1.00 66.44 324 CYS A N 1
ATOM 2521 C CA . CYS A 1 324 ? 3.567 8.826 -8.521 1.00 66.44 324 CYS A CA 1
ATOM 2522 C C . CYS A 1 324 ? 4.662 9.699 -7.894 1.00 66.44 324 CYS A C 1
ATOM 2524 O O . CYS A 1 324 ? 5.238 9.369 -6.862 1.00 66.44 324 CYS A O 1
ATOM 2526 N N . ASN A 1 325 ? 4.957 10.840 -8.524 1.00 53.88 325 ASN A N 1
ATOM 2527 C CA . ASN A 1 325 ? 6.023 11.750 -8.079 1.00 53.88 325 ASN A CA 1
ATOM 2528 C C . ASN A 1 325 ? 5.749 12.405 -6.707 1.00 53.88 325 ASN A C 1
ATOM 2530 O O . ASN A 1 325 ? 6.633 13.059 -6.152 1.00 53.88 325 ASN A O 1
ATOM 2534 N N . SER A 1 326 ? 4.542 12.261 -6.153 1.00 54.19 326 SER A N 1
ATOM 2535 C CA . SER A 1 326 ? 4.264 12.570 -4.752 1.00 54.19 326 SER A CA 1
ATOM 2536 C C . SER A 1 326 ? 4.915 11.494 -3.882 1.00 54.19 326 SER A C 1
ATOM 2538 O O . SER A 1 326 ? 4.570 10.321 -3.969 1.00 54.19 326 SER A O 1
ATOM 2540 N N . ALA A 1 327 ? 5.858 11.901 -3.028 1.00 51.41 327 ALA A N 1
ATOM 2541 C CA . ALA A 1 327 ? 6.756 11.060 -2.221 1.00 51.41 327 ALA A CA 1
ATOM 2542 C C . ALA A 1 327 ? 6.099 10.017 -1.276 1.00 51.41 327 ALA A C 1
ATOM 2544 O O . ALA A 1 327 ? 6.796 9.402 -0.467 1.00 51.41 327 ALA A O 1
ATOM 2545 N N . SER A 1 328 ? 4.781 9.840 -1.347 1.00 60.28 328 SER A N 1
ATOM 2546 C CA . SER A 1 328 ? 3.967 8.961 -0.512 1.00 60.28 328 SER A CA 1
ATOM 2547 C C . SER A 1 328 ? 3.560 7.665 -1.233 1.00 60.28 328 SER A C 1
ATOM 2549 O O . SER A 1 328 ? 3.530 6.618 -0.584 1.00 60.28 328 SER A O 1
ATOM 2551 N N . SER A 1 329 ? 3.317 7.679 -2.554 1.00 70.06 329 SER A N 1
ATOM 2552 C CA . SER A 1 329 ? 2.921 6.459 -3.272 1.00 70.06 329 SER A CA 1
ATOM 2553 C C . SER A 1 329 ? 4.129 5.637 -3.667 1.00 70.06 329 SER A C 1
ATOM 2555 O O . SER A 1 329 ? 5.009 6.077 -4.405 1.00 70.06 329 SER A O 1
ATOM 2557 N N . SER A 1 330 ? 4.134 4.392 -3.222 1.00 73.12 330 SER A N 1
ATOM 2558 C CA . SER A 1 330 ? 5.178 3.446 -3.583 1.00 73.12 330 SER A CA 1
ATOM 2559 C C . SER A 1 330 ? 4.723 2.447 -4.659 1.00 73.12 330 SER A C 1
ATOM 2561 O O . SER A 1 330 ? 5.454 1.503 -4.940 1.00 73.12 330 SER A O 1
ATOM 2563 N N . GLY A 1 331 ? 3.542 2.653 -5.258 1.00 84.81 331 GLY A N 1
ATOM 2564 C CA . GLY A 1 331 ? 2.940 1.762 -6.255 1.00 84.81 331 GLY A CA 1
ATOM 2565 C C . GLY A 1 331 ? 2.326 0.477 -5.678 1.00 84.81 331 GLY A C 1
ATOM 2566 O O . GLY A 1 331 ? 2.508 0.146 -4.503 1.00 84.81 331 GLY A O 1
ATOM 2567 N N . PHE A 1 332 ? 1.581 -0.232 -6.528 1.00 89.25 332 PHE A N 1
ATOM 2568 C CA . PHE A 1 332 ? 1.007 -1.552 -6.276 1.00 89.25 332 PHE A CA 1
ATOM 2569 C C . PHE A 1 332 ? 1.108 -2.410 -7.541 1.00 89.25 332 PHE A C 1
ATOM 2571 O O . PHE A 1 332 ? 0.628 -2.017 -8.603 1.00 89.25 332 PHE A O 1
ATOM 2578 N N . LEU A 1 333 ? 1.726 -3.592 -7.422 1.00 91.94 333 LEU A N 1
ATOM 2579 C CA . LEU A 1 333 ? 2.061 -4.475 -8.553 1.00 91.94 333 LEU A CA 1
ATOM 2580 C C . LEU A 1 333 ? 2.910 -3.789 -9.643 1.00 91.94 333 LEU A C 1
ATOM 2582 O O . LEU A 1 333 ? 2.980 -4.264 -10.772 1.00 91.94 333 LEU A O 1
ATOM 2586 N N . GLU A 1 334 ? 3.619 -2.715 -9.310 1.00 90.69 334 GLU A N 1
ATOM 2587 C CA . GLU A 1 334 ? 4.368 -1.872 -10.242 1.00 90.69 334 GLU A CA 1
ATOM 2588 C C . GLU A 1 334 ? 5.510 -2.614 -10.956 1.00 90.69 334 GLU A C 1
ATOM 2590 O O . GLU A 1 334 ? 5.875 -2.271 -12.077 1.00 90.69 334 GLU A O 1
ATOM 2595 N N . GLN A 1 335 ? 6.059 -3.660 -10.327 1.00 92.56 335 GLN A N 1
ATOM 2596 C CA . GLN A 1 335 ? 7.103 -4.508 -10.916 1.00 92.56 335 GLN A CA 1
ATOM 2597 C C . GLN A 1 335 ? 6.539 -5.628 -11.803 1.00 92.56 335 GLN A C 1
ATOM 2599 O O . GLN A 1 335 ? 7.296 -6.253 -12.546 1.00 92.56 335 GLN A O 1
ATOM 2604 N N . LEU A 1 336 ? 5.232 -5.913 -11.731 1.00 93.69 336 LEU A N 1
ATOM 2605 C CA . LEU A 1 336 ? 4.621 -7.062 -12.401 1.00 93.69 336 LEU A CA 1
ATOM 2606 C C . LEU A 1 336 ? 4.756 -7.011 -13.932 1.00 93.69 336 LEU A C 1
ATOM 2608 O O . LEU A 1 336 ? 5.147 -8.038 -14.487 1.00 93.69 336 LEU A O 1
ATOM 2612 N N . PRO A 1 337 ? 4.507 -5.877 -14.624 1.00 92.25 337 PRO A N 1
ATOM 2613 C CA . PRO A 1 337 ? 4.645 -5.827 -16.081 1.00 92.25 337 PRO A CA 1
ATOM 2614 C C . PRO A 1 337 ? 6.071 -6.151 -16.542 1.00 92.25 337 PRO A C 1
ATOM 2616 O O . PRO A 1 337 ? 6.266 -6.974 -17.432 1.00 92.25 337 PRO A O 1
ATOM 2619 N N . CYS A 1 338 ? 7.069 -5.579 -15.862 1.00 90.44 338 CYS A N 1
ATOM 2620 C CA . CYS A 1 338 ? 8.482 -5.820 -16.147 1.00 90.44 338 CYS A CA 1
ATOM 2621 C C . CYS A 1 338 ? 8.859 -7.296 -15.927 1.00 90.44 338 CYS A C 1
ATOM 2623 O O . CYS A 1 338 ? 9.392 -7.945 -16.825 1.00 90.44 338 CYS A O 1
ATOM 2625 N N . LEU A 1 339 ? 8.490 -7.869 -14.775 1.00 91.56 339 LEU A N 1
ATOM 2626 C CA . LEU A 1 339 ? 8.736 -9.286 -14.483 1.00 91.56 339 LEU A CA 1
ATOM 2627 C C . LEU A 1 339 ? 8.027 -10.216 -15.479 1.00 91.56 339 LEU A C 1
ATOM 2629 O O . LEU A 1 339 ? 8.564 -11.261 -15.839 1.00 91.56 339 LEU A O 1
ATOM 2633 N N . PHE A 1 340 ? 6.828 -9.857 -15.937 1.00 91.00 340 PHE A N 1
ATOM 2634 C CA . PHE A 1 340 ? 6.077 -10.649 -16.907 1.00 91.00 340 PHE A CA 1
ATOM 2635 C C . PHE A 1 340 ? 6.749 -10.680 -18.289 1.00 91.00 340 PHE A C 1
ATOM 2637 O O . PHE A 1 340 ? 6.774 -11.735 -18.930 1.00 91.00 340 PHE A O 1
ATOM 2644 N N . GLU A 1 341 ? 7.326 -9.560 -18.733 1.00 86.88 341 GLU A N 1
ATOM 2645 C CA . GLU A 1 341 ? 8.102 -9.489 -19.977 1.00 86.88 341 GLU A CA 1
ATOM 2646 C C . GLU A 1 341 ? 9.421 -10.273 -19.879 1.00 86.88 341 GLU A C 1
ATOM 2648 O O . GLU A 1 341 ? 9.744 -11.045 -20.785 1.00 86.88 341 GLU A O 1
ATOM 2653 N N . GLU A 1 342 ? 10.147 -10.155 -18.762 1.00 85.38 342 GLU A N 1
ATOM 2654 C CA . GLU A 1 342 ? 11.414 -10.869 -18.518 1.00 85.38 342 GLU A CA 1
ATOM 2655 C C . GLU A 1 342 ? 11.237 -12.402 -18.534 1.00 85.38 342 GLU A C 1
ATOM 2657 O O . GLU A 1 342 ? 12.067 -13.140 -19.063 1.00 85.38 342 GLU A O 1
ATOM 2662 N N . VAL A 1 343 ? 10.110 -12.928 -18.046 1.00 78.38 343 VAL A N 1
ATOM 2663 C CA . VAL A 1 343 ? 9.830 -14.379 -18.072 1.00 78.38 343 VAL A CA 1
ATOM 2664 C C . VAL A 1 343 ? 9.797 -14.950 -19.494 1.00 78.38 343 VAL A C 1
ATOM 2666 O O . VAL A 1 343 ? 10.096 -16.132 -19.693 1.00 78.38 343 VAL A O 1
ATOM 2669 N N . GLN A 1 344 ? 9.450 -14.140 -20.499 1.00 65.38 344 GLN A N 1
ATOM 2670 C CA . GLN A 1 344 ? 9.429 -14.587 -21.892 1.00 65.38 344 GLN A CA 1
ATOM 2671 C C . GLN A 1 344 ? 10.825 -14.981 -22.399 1.00 65.38 344 GLN A C 1
ATOM 2673 O O . GLN A 1 344 ? 10.923 -15.781 -23.330 1.00 65.38 344 GLN A O 1
ATOM 2678 N N . THR A 1 345 ? 11.888 -14.461 -21.782 1.00 57.69 345 THR A N 1
ATOM 2679 C CA . THR A 1 345 ? 13.278 -14.742 -22.158 1.00 57.69 345 THR A CA 1
ATOM 2680 C C . THR A 1 345 ? 13.949 -15.778 -21.251 1.00 57.69 345 THR A C 1
ATOM 2682 O O . THR A 1 345 ? 14.863 -16.459 -21.712 1.00 57.69 345 THR A O 1
ATOM 2685 N N . GLU A 1 346 ? 13.483 -15.954 -20.007 1.00 60.81 346 GLU A N 1
ATOM 2686 C CA . GLU A 1 346 ? 14.152 -16.796 -18.995 1.00 60.81 346 GLU A CA 1
ATOM 2687 C C . GLU A 1 346 ? 13.460 -18.133 -18.658 1.00 60.81 346 GLU A C 1
ATOM 2689 O O . GLU A 1 346 ? 13.975 -18.896 -17.845 1.00 60.81 346 GLU A O 1
ATOM 2694 N N . GLY A 1 347 ? 12.301 -18.459 -19.242 1.00 63.06 347 GLY A N 1
ATOM 2695 C CA . GLY A 1 347 ? 11.668 -19.777 -19.047 1.00 63.06 347 GLY A CA 1
ATOM 2696 C C . GLY A 1 347 ? 11.023 -20.008 -17.669 1.00 63.06 347 GLY A C 1
ATOM 2697 O O . GLY A 1 347 ? 10.635 -21.130 -17.349 1.00 63.06 347 GLY A O 1
ATOM 2698 N N . ARG A 1 348 ? 10.842 -18.958 -16.860 1.00 74.50 348 ARG A N 1
ATOM 2699 C CA . ARG A 1 348 ? 10.190 -19.003 -15.534 1.00 74.50 348 ARG A CA 1
ATOM 2700 C C . ARG A 1 348 ? 8.660 -19.039 -15.642 1.00 74.50 348 ARG A C 1
ATOM 2702 O O . ARG A 1 348 ? 7.960 -18.083 -15.317 1.00 74.50 348 ARG A O 1
ATOM 2709 N N . VAL A 1 349 ? 8.127 -20.149 -16.145 1.00 87.75 349 VAL A N 1
ATOM 2710 C CA . VAL A 1 349 ? 6.733 -20.262 -16.618 1.00 87.75 349 VAL A CA 1
ATOM 2711 C C . VAL A 1 349 ? 5.645 -20.065 -15.553 1.00 87.75 349 VAL A C 1
ATOM 2713 O O . VAL A 1 349 ? 4.527 -19.701 -15.921 1.00 87.75 349 VAL A O 1
ATOM 2716 N N . ALA A 1 350 ? 5.942 -20.257 -14.262 1.00 93.50 350 ALA A N 1
ATOM 2717 C CA . ALA A 1 350 ? 4.952 -20.170 -13.183 1.00 93.50 350 ALA A CA 1
ATOM 2718 C C . ALA A 1 350 ? 4.269 -18.790 -13.113 1.00 93.50 350 ALA A C 1
ATOM 2720 O O . ALA A 1 350 ? 3.039 -18.708 -13.160 1.00 93.50 350 ALA A O 1
ATOM 2721 N N . LEU A 1 351 ? 5.054 -17.702 -13.128 1.00 95.25 351 LEU A N 1
ATOM 2722 C CA . LEU A 1 351 ? 4.521 -16.334 -13.099 1.00 95.25 351 LEU A CA 1
ATOM 2723 C C . LEU A 1 351 ? 3.632 -16.051 -14.313 1.00 95.25 351 LEU A C 1
ATOM 2725 O O . LEU A 1 351 ? 2.577 -15.430 -14.196 1.00 95.25 351 LEU A O 1
ATOM 2729 N N . ARG A 1 352 ? 4.028 -16.545 -15.489 1.00 92.44 352 ARG A N 1
ATOM 2730 C CA . ARG A 1 352 ? 3.265 -16.346 -16.725 1.00 92.44 352 ARG A CA 1
ATOM 2731 C C . ARG A 1 352 ? 1.897 -17.018 -16.652 1.00 92.44 352 ARG A C 1
ATOM 2733 O O . ARG A 1 352 ? 0.909 -16.434 -17.093 1.00 92.44 352 ARG A O 1
ATOM 2740 N N . TRP A 1 353 ? 1.831 -18.231 -16.108 1.00 95.06 353 TRP A N 1
ATOM 2741 C CA . TRP A 1 353 ? 0.562 -18.922 -15.895 1.00 95.06 353 TRP A CA 1
ATOM 2742 C C . TRP A 1 353 ? -0.305 -18.219 -14.850 1.00 95.06 353 TRP A C 1
ATOM 2744 O O . TRP A 1 353 ? -1.502 -18.070 -15.090 1.00 95.06 353 TRP A O 1
ATOM 2754 N N . ALA A 1 354 ? 0.289 -17.719 -13.763 1.00 95.94 354 ALA A N 1
ATOM 2755 C CA . ALA A 1 354 ? -0.431 -16.971 -12.734 1.00 95.94 354 ALA A CA 1
ATOM 2756 C C . ALA A 1 354 ? -1.051 -15.679 -13.294 1.00 95.94 354 ALA A C 1
ATOM 2758 O O . ALA A 1 354 ? -2.245 -15.449 -13.112 1.00 95.94 354 ALA A O 1
ATOM 2759 N N . VAL A 1 355 ? -0.284 -14.884 -14.054 1.00 95.50 355 VAL A N 1
ATOM 2760 C CA . VAL A 1 355 ? -0.796 -13.665 -14.710 1.00 95.50 355 VAL A CA 1
ATOM 2761 C C . VAL A 1 355 ? -1.906 -14.006 -15.701 1.00 95.50 355 VAL A C 1
ATOM 2763 O O . VAL A 1 355 ? -2.979 -13.417 -15.652 1.00 95.50 355 VAL A O 1
ATOM 2766 N N . ARG A 1 356 ? -1.721 -15.024 -16.549 1.00 94.00 356 ARG A N 1
ATOM 2767 C CA . ARG A 1 356 ? -2.780 -15.473 -17.471 1.00 94.00 356 ARG A CA 1
ATOM 2768 C C . ARG A 1 356 ? -4.050 -15.903 -16.739 1.00 94.00 356 ARG A C 1
ATOM 2770 O O . ARG A 1 356 ? -5.140 -15.640 -17.239 1.00 94.00 356 ARG A O 1
ATOM 2777 N N . ALA A 1 357 ? -3.927 -16.549 -15.580 1.00 94.25 357 ALA A N 1
ATOM 2778 C CA . ALA A 1 357 ? -5.074 -16.953 -14.779 1.00 94.25 357 ALA A CA 1
ATOM 2779 C C . ALA A 1 357 ? -5.891 -15.736 -14.322 1.00 94.25 357 ALA A C 1
ATOM 2781 O O . ALA A 1 357 ? -7.083 -15.673 -14.616 1.00 94.25 357 ALA A O 1
ATOM 2782 N N . VAL A 1 358 ? -5.259 -14.739 -13.687 1.00 92.62 358 VAL A N 1
ATOM 2783 C CA . VAL A 1 358 ? -5.961 -13.515 -13.244 1.00 92.62 358 VAL A CA 1
ATOM 2784 C C . VAL A 1 358 ? -6.512 -12.702 -14.412 1.00 92.62 358 VAL A C 1
ATOM 2786 O O . VAL A 1 358 ? -7.622 -12.183 -14.322 1.00 92.62 358 VAL A O 1
ATOM 2789 N N . SER A 1 359 ? -5.795 -12.646 -15.534 1.00 93.25 359 SER A N 1
ATOM 2790 C CA . SER A 1 359 ? -6.231 -11.935 -16.735 1.00 93.25 359 SER A CA 1
ATOM 2791 C C . SER A 1 359 ? -7.453 -12.578 -17.387 1.00 93.25 359 SER A C 1
ATOM 2793 O O . SER A 1 359 ? -8.420 -11.885 -17.701 1.00 93.25 359 SER A O 1
ATOM 2795 N N . PHE A 1 360 ? -7.452 -13.904 -17.570 1.00 92.81 360 PHE A N 1
ATOM 2796 C CA . PHE A 1 360 ? -8.613 -14.609 -18.116 1.00 92.81 360 PHE A CA 1
ATOM 2797 C C . PHE A 1 360 ? -9.793 -14.615 -17.151 1.00 92.81 360 PHE A C 1
ATOM 2799 O O . PHE A 1 360 ? -10.926 -14.534 -17.616 1.00 92.81 360 PHE A O 1
ATOM 2806 N N . ALA A 1 361 ? -9.552 -14.658 -15.837 1.00 89.38 361 ALA A N 1
ATOM 2807 C CA . ALA A 1 361 ? -10.620 -14.507 -14.860 1.00 89.38 361 ALA A CA 1
ATOM 2808 C C . ALA A 1 361 ? -11.253 -13.117 -14.965 1.00 89.38 361 ALA A C 1
ATOM 2810 O O . ALA A 1 361 ? -12.461 -13.036 -15.163 1.00 89.38 361 ALA A O 1
ATOM 2811 N N . SER A 1 362 ? -10.458 -12.042 -14.932 1.00 87.56 362 SER A N 1
ATOM 2812 C CA . SER A 1 362 ? -10.966 -10.668 -15.058 1.00 87.56 362 SER A CA 1
ATOM 2813 C C . SER A 1 362 ? -11.784 -10.487 -16.338 1.00 87.56 362 SER A C 1
ATOM 2815 O O . SER A 1 362 ? -12.931 -10.051 -16.291 1.00 87.56 362 SER A O 1
ATOM 2817 N N . LEU A 1 363 ? -11.218 -10.878 -17.485 1.00 87.19 363 LEU A N 1
ATOM 2818 C CA . LEU A 1 363 ? -11.874 -10.712 -18.781 1.00 87.19 363 LEU A CA 1
ATOM 2819 C C . LEU A 1 363 ? -13.106 -11.614 -18.930 1.00 87.19 363 LEU A C 1
ATOM 2821 O O . LEU A 1 363 ? -14.112 -11.202 -19.502 1.00 87.19 363 LEU A O 1
ATOM 2825 N N . GLY A 1 364 ? -13.028 -12.848 -18.429 1.00 85.31 364 GLY A N 1
ATOM 2826 C CA . GLY A 1 364 ? -14.129 -13.802 -18.463 1.00 85.31 364 GLY A CA 1
ATOM 2827 C C . GLY A 1 364 ? -15.333 -13.320 -17.669 1.00 85.31 364 GLY A C 1
ATOM 2828 O O . GLY A 1 364 ? -16.453 -13.448 -18.152 1.00 85.31 364 GLY A O 1
ATOM 2829 N N . HIS A 1 365 ? -15.108 -12.699 -16.510 1.00 79.19 365 HIS A N 1
ATOM 2830 C CA . HIS A 1 365 ? -16.185 -12.116 -15.713 1.00 79.19 365 HIS A CA 1
ATOM 2831 C C . HIS A 1 365 ? -16.798 -10.885 -16.387 1.00 79.19 365 HIS A C 1
ATOM 2833 O O . HIS A 1 365 ? -18.019 -10.811 -16.487 1.00 79.19 365 HIS A O 1
ATOM 2839 N N . GLU A 1 366 ? -15.982 -9.967 -16.917 1.00 78.94 366 GLU A N 1
ATOM 2840 C CA . GLU A 1 366 ? -16.476 -8.790 -17.656 1.00 78.94 366 GLU A CA 1
ATOM 2841 C C . GLU A 1 366 ? -17.349 -9.174 -18.860 1.00 78.94 366 GLU A C 1
ATOM 2843 O O . GLU A 1 366 ? -18.326 -8.497 -19.162 1.00 78.94 366 GLU A O 1
ATOM 2848 N N . GLN A 1 367 ? -17.014 -10.273 -19.541 1.00 84.31 367 GLN A N 1
ATOM 2849 C CA . GLN A 1 367 ? -17.744 -10.749 -20.720 1.00 84.31 367 GLN A CA 1
ATOM 2850 C C . GLN A 1 367 ? -18.844 -11.773 -20.403 1.00 84.31 367 GLN A C 1
ATOM 2852 O O . GLN A 1 367 ? -19.517 -12.232 -21.324 1.00 84.31 367 GLN A O 1
ATOM 2857 N N . GLY A 1 368 ? -18.999 -12.200 -19.145 1.00 80.81 368 GLY A N 1
ATOM 2858 C CA . GLY A 1 368 ? -19.883 -13.316 -18.786 1.00 80.81 368 GLY A CA 1
ATOM 2859 C C . GLY A 1 368 ? -19.527 -14.639 -19.486 1.00 80.81 368 GLY A C 1
ATOM 2860 O O . GLY A 1 368 ? -20.404 -15.450 -19.771 1.00 80.81 368 GLY A O 1
ATOM 2861 N N . SER A 1 369 ? -18.249 -14.852 -19.813 1.00 86.44 369 SER A N 1
ATOM 2862 C CA . SER A 1 369 ? -17.765 -15.994 -20.593 1.00 86.44 369 SER A CA 1
ATOM 2863 C C . SER A 1 369 ? -17.287 -17.137 -19.693 1.00 86.44 369 SER A C 1
ATOM 2865 O O . SER A 1 369 ? -16.180 -17.101 -19.146 1.00 86.44 369 SER A O 1
ATOM 2867 N N . GLU A 1 370 ? -18.087 -18.203 -19.600 1.00 85.62 370 GLU A N 1
ATOM 2868 C CA . GLU A 1 370 ? -17.719 -19.416 -18.851 1.00 85.62 370 GLU A CA 1
ATOM 2869 C C . GLU A 1 370 ? -16.453 -20.091 -19.403 1.00 85.62 370 GLU A C 1
ATOM 2871 O O . GLU A 1 370 ? -15.645 -20.625 -18.643 1.00 85.62 370 GLU A O 1
ATOM 2876 N N . GLU A 1 371 ? -16.216 -20.017 -20.717 1.00 89.50 371 GLU A N 1
ATOM 2877 C CA . GLU A 1 371 ? -15.022 -20.599 -21.340 1.00 89.50 371 GLU A CA 1
ATOM 2878 C C . GLU A 1 371 ? -13.737 -19.864 -20.929 1.00 89.50 371 GLU A C 1
ATOM 2880 O O . GLU A 1 371 ? -12.707 -20.500 -20.689 1.00 89.50 371 GLU A O 1
ATOM 2885 N N . LEU A 1 372 ? -13.775 -18.532 -20.809 1.00 88.75 372 LEU A N 1
ATOM 2886 C CA . LEU A 1 372 ? -12.649 -17.765 -20.265 1.00 88.75 372 LEU A CA 1
ATOM 2887 C C . LEU A 1 372 ? -12.438 -18.069 -18.777 1.00 88.75 372 LEU A C 1
ATOM 2889 O O . LEU A 1 372 ? -11.292 -18.239 -18.360 1.00 88.75 372 LEU A O 1
ATOM 2893 N N . GLY A 1 373 ? -13.518 -18.243 -18.008 1.00 87.25 373 GLY A N 1
ATOM 2894 C CA . GLY A 1 373 ? -13.452 -18.717 -16.621 1.00 87.25 373 GLY A CA 1
ATOM 2895 C C . GLY A 1 373 ? -12.763 -20.082 -16.502 1.00 87.25 373 GLY A C 1
ATOM 2896 O O . GLY A 1 373 ? -11.806 -20.237 -15.745 1.00 87.25 373 GLY A O 1
ATOM 2897 N N . ARG A 1 374 ? -13.149 -21.057 -17.333 1.00 88.19 374 ARG A N 1
ATOM 2898 C CA . ARG A 1 374 ? -12.510 -22.383 -17.382 1.00 88.19 374 ARG A CA 1
ATOM 2899 C C . ARG A 1 374 ? -11.032 -22.292 -17.769 1.00 88.19 374 ARG A C 1
ATOM 2901 O O . ARG A 1 374 ? -10.192 -22.967 -17.172 1.00 88.19 374 ARG A O 1
ATOM 2908 N N . LYS A 1 375 ? -10.684 -21.445 -18.746 1.00 92.00 375 LYS A N 1
ATOM 2909 C CA . LYS A 1 375 ? -9.281 -21.175 -19.116 1.00 92.00 375 LYS A CA 1
ATOM 2910 C C . LYS A 1 375 ? -8.488 -20.577 -17.959 1.00 92.00 375 LYS A C 1
ATOM 2912 O O . LYS A 1 375 ? -7.328 -20.955 -17.785 1.00 92.00 375 LYS A O 1
ATOM 2917 N N . ALA A 1 376 ? -9.095 -19.693 -17.170 1.00 92.44 376 ALA A N 1
ATOM 2918 C CA . ALA A 1 376 ? -8.476 -19.115 -15.986 1.00 92.44 376 ALA A CA 1
ATOM 2919 C C . ALA A 1 376 ? -8.123 -20.199 -14.957 1.00 92.44 376 ALA A C 1
ATOM 2921 O O . ALA A 1 376 ? -6.967 -20.287 -14.548 1.00 92.44 376 ALA A O 1
ATOM 2922 N N . THR A 1 377 ? -9.062 -21.097 -14.636 1.00 90.38 377 THR A N 1
ATOM 2923 C CA . THR A 1 377 ? -8.830 -22.232 -13.722 1.00 90.38 377 THR A CA 1
ATOM 2924 C C . THR A 1 377 ? -7.739 -23.177 -14.230 1.00 90.38 377 THR A C 1
ATOM 2926 O O . THR A 1 377 ? -6.881 -23.606 -13.461 1.00 90.38 377 THR A O 1
ATOM 2929 N N . VAL A 1 378 ? -7.711 -23.470 -15.536 1.00 94.06 378 VAL A N 1
ATOM 2930 C CA . VAL A 1 378 ? -6.643 -24.288 -16.141 1.00 94.06 378 VAL A CA 1
ATOM 2931 C C . VAL A 1 378 ? -5.279 -23.604 -16.014 1.00 94.06 378 VAL A C 1
ATOM 2933 O O . VAL A 1 378 ? -4.289 -24.265 -15.704 1.00 94.06 378 VAL A O 1
ATOM 2936 N N . CYS A 1 379 ? -5.200 -22.292 -16.251 1.00 95.19 379 CYS A N 1
ATOM 2937 C CA . CYS A 1 379 ? -3.954 -21.540 -16.082 1.00 95.19 379 CYS A CA 1
ATOM 2938 C C . CYS A 1 379 ? -3.514 -21.505 -14.616 1.00 95.19 379 CYS A C 1
ATOM 2940 O O . CYS A 1 379 ? -2.331 -21.678 -14.346 1.00 95.19 379 CYS A O 1
ATOM 2942 N N . TYR A 1 380 ? -4.453 -21.349 -13.684 1.00 93.94 380 TYR A N 1
ATOM 2943 C CA . TYR A 1 380 ? -4.188 -21.387 -12.249 1.00 93.94 380 TYR A CA 1
ATOM 2944 C C . TYR A 1 380 ? -3.594 -22.743 -11.821 1.00 93.94 380 TYR A C 1
ATOM 2946 O O . TYR A 1 380 ? -2.545 -22.774 -11.184 1.00 93.94 380 TYR A O 1
ATOM 2954 N N . GLY A 1 381 ? -4.170 -23.867 -12.267 1.00 93.88 381 GLY A N 1
ATOM 2955 C CA . GLY A 1 381 ? -3.615 -25.201 -11.995 1.00 93.88 381 GLY A CA 1
ATOM 2956 C C . GLY A 1 381 ? -2.193 -25.387 -12.542 1.00 93.88 381 GLY A C 1
ATOM 2957 O O . GLY A 1 381 ? -1.310 -25.855 -11.829 1.00 93.88 381 GLY A O 1
ATOM 2958 N N . LYS A 1 382 ? -1.936 -24.930 -13.776 1.00 95.38 382 LYS A N 1
ATOM 2959 C CA . LYS A 1 382 ? -0.584 -24.942 -14.370 1.00 95.38 382 LYS A CA 1
ATOM 2960 C C . LYS A 1 382 ? 0.405 -24.058 -13.613 1.00 95.38 382 LYS A C 1
ATOM 2962 O O . LYS A 1 382 ? 1.588 -24.380 -13.551 1.00 95.38 382 LYS A O 1
ATOM 2967 N N . ALA A 1 383 ? -0.060 -22.935 -13.072 1.00 95.62 383 ALA A N 1
ATOM 2968 C CA . ALA A 1 383 ? 0.765 -22.052 -12.263 1.00 95.62 383 ALA A CA 1
ATOM 2969 C C . ALA A 1 383 ? 1.176 -22.726 -10.951 1.00 95.62 383 ALA A C 1
ATOM 2971 O O . ALA A 1 383 ? 2.343 -22.636 -10.587 1.00 95.62 383 ALA A O 1
ATOM 2972 N N . LEU A 1 384 ? 0.257 -23.434 -10.283 1.00 94.19 384 LEU A N 1
ATOM 2973 C CA . LEU A 1 384 ? 0.553 -24.199 -9.068 1.00 94.19 384 LEU A CA 1
ATOM 2974 C C . LEU A 1 384 ? 1.538 -25.343 -9.322 1.00 94.19 384 LEU A C 1
ATOM 2976 O O . LEU A 1 384 ? 2.481 -25.507 -8.553 1.00 94.19 384 LEU A O 1
ATOM 2980 N N . GLU A 1 385 ? 1.348 -26.105 -10.402 1.00 94.88 385 GLU A N 1
ATOM 2981 C CA . GLU A 1 385 ? 2.263 -27.184 -10.798 1.00 94.88 385 GLU A CA 1
ATOM 2982 C C . GLU A 1 385 ? 3.676 -26.635 -11.051 1.00 94.88 385 GLU A C 1
ATOM 2984 O O . GLU A 1 385 ? 4.639 -27.063 -10.415 1.00 94.88 385 GLU A O 1
ATOM 2989 N N . ALA A 1 386 ? 3.783 -25.602 -11.894 1.00 93.81 386 ALA A N 1
ATOM 2990 C CA . ALA A 1 386 ? 5.057 -24.963 -12.204 1.00 93.81 386 ALA A CA 1
ATOM 2991 C C . ALA A 1 386 ? 5.715 -24.315 -10.975 1.00 93.81 386 ALA A C 1
ATOM 2993 O O . ALA A 1 386 ? 6.931 -24.397 -10.815 1.00 93.81 386 ALA A O 1
ATOM 2994 N N . LEU A 1 387 ? 4.931 -23.679 -10.098 1.00 94.19 387 LEU A N 1
ATOM 2995 C CA . LEU A 1 387 ? 5.426 -23.122 -8.840 1.00 94.19 387 LEU A CA 1
ATOM 2996 C C . LEU A 1 387 ? 5.962 -24.232 -7.931 1.00 94.19 387 LEU A C 1
ATOM 2998 O O . LEU A 1 387 ? 7.038 -24.077 -7.359 1.00 94.19 387 LEU A O 1
ATOM 3002 N N . GLY A 1 388 ? 5.251 -25.357 -7.828 1.00 93.25 388 GLY A N 1
ATOM 3003 C CA . GLY A 1 388 ? 5.688 -26.528 -7.073 1.00 93.25 388 GLY A CA 1
ATOM 3004 C C . GLY A 1 388 ? 7.053 -27.036 -7.533 1.00 93.25 388 GLY A C 1
ATOM 3005 O O . GLY A 1 388 ? 7.909 -27.315 -6.695 1.00 93.25 388 GLY A O 1
ATOM 3006 N N . ASP A 1 389 ? 7.293 -27.082 -8.843 1.00 91.25 389 ASP A N 1
ATOM 3007 C CA . ASP A 1 389 ? 8.594 -27.451 -9.406 1.00 91.25 389 ASP A CA 1
ATOM 3008 C C . ASP A 1 389 ? 9.679 -26.408 -9.111 1.00 91.25 389 ASP A C 1
ATOM 3010 O O . ASP A 1 389 ? 10.769 -26.771 -8.661 1.00 91.25 389 ASP A O 1
ATOM 3014 N N . THR A 1 390 ? 9.378 -25.115 -9.270 1.00 91.69 390 THR A N 1
ATOM 3015 C CA . THR A 1 390 ? 10.301 -24.017 -8.929 1.00 91.69 390 THR A CA 1
ATOM 3016 C C . THR A 1 390 ? 10.715 -24.057 -7.455 1.00 91.69 390 THR A C 1
ATOM 3018 O O . THR A 1 390 ? 11.887 -23.857 -7.132 1.00 91.69 390 THR A O 1
ATOM 3021 N N . LEU A 1 391 ? 9.787 -24.368 -6.545 1.00 92.19 391 LEU A N 1
ATOM 3022 C CA . LEU A 1 391 ? 10.051 -24.434 -5.104 1.00 92.19 391 LEU A CA 1
ATOM 3023 C C . LEU A 1 391 ? 10.974 -25.595 -4.701 1.00 92.19 391 LEU A C 1
ATOM 3025 O O . LEU A 1 391 ? 11.588 -25.536 -3.635 1.00 92.19 391 LEU A O 1
ATOM 3029 N N . ARG A 1 392 ? 11.142 -26.627 -5.543 1.00 91.69 392 ARG A N 1
ATOM 3030 C CA . ARG A 1 392 ? 12.118 -27.709 -5.299 1.00 91.69 392 ARG A CA 1
ATOM 3031 C C . ARG A 1 392 ? 13.562 -27.230 -5.445 1.00 91.69 392 ARG A C 1
ATOM 3033 O O . ARG A 1 392 ? 14.463 -27.824 -4.853 1.00 91.69 392 ARG A O 1
ATOM 3040 N N . ASN A 1 393 ? 13.797 -26.164 -6.211 1.00 88.69 393 ASN A N 1
ATOM 3041 C CA . ASN A 1 393 ? 15.112 -25.558 -6.373 1.00 88.69 393 ASN A CA 1
ATOM 3042 C C . ASN A 1 393 ? 15.270 -24.365 -5.422 1.00 88.69 393 ASN A C 1
ATOM 3044 O O . ASN A 1 393 ? 14.703 -23.298 -5.642 1.00 88.69 393 ASN A O 1
ATOM 3048 N N . LYS A 1 394 ? 16.120 -24.506 -4.396 1.00 85.62 394 LYS A N 1
ATOM 3049 C CA . LYS A 1 394 ? 16.343 -23.460 -3.381 1.00 85.62 394 LYS A CA 1
ATOM 3050 C C . LYS A 1 394 ? 16.745 -22.101 -3.974 1.00 85.62 394 LYS A C 1
ATOM 3052 O O . LYS A 1 394 ? 16.329 -21.073 -3.448 1.00 85.62 394 LYS A O 1
ATOM 3057 N N . ALA A 1 395 ? 17.541 -22.082 -5.047 1.00 85.69 395 ALA A N 1
ATOM 3058 C CA . ALA A 1 395 ? 17.993 -20.835 -5.666 1.00 85.69 395 ALA A CA 1
ATOM 3059 C C . ALA A 1 395 ? 16.858 -20.111 -6.408 1.00 85.69 395 ALA A C 1
ATOM 3061 O O . ALA A 1 395 ? 16.792 -18.884 -6.405 1.00 85.69 395 ALA A O 1
ATOM 3062 N N . GLU A 1 396 ? 15.943 -20.860 -7.021 1.00 87.88 396 GLU A N 1
ATOM 3063 C CA . GLU A 1 396 ? 14.795 -20.284 -7.721 1.00 87.88 396 GLU A CA 1
ATOM 3064 C C . GLU A 1 396 ? 13.645 -19.952 -6.767 1.00 87.88 396 GLU A C 1
ATOM 3066 O O . GLU A 1 396 ? 12.951 -18.956 -6.977 1.00 87.88 396 GLU A O 1
ATOM 3071 N N . ALA A 1 397 ? 13.483 -20.718 -5.685 1.00 88.56 397 ALA A N 1
ATOM 3072 C CA . ALA A 1 397 ? 12.454 -20.508 -4.671 1.00 88.56 397 ALA A CA 1
ATOM 3073 C C . ALA A 1 397 ? 12.495 -19.092 -4.070 1.00 88.56 397 ALA A C 1
ATOM 3075 O O . ALA A 1 397 ? 11.456 -18.474 -3.869 1.00 88.56 397 ALA A O 1
ATOM 3076 N N . VAL A 1 398 ? 13.690 -18.537 -3.851 1.00 91.00 398 VAL A N 1
ATOM 3077 C CA . VAL A 1 398 ? 13.865 -17.186 -3.282 1.00 91.00 398 VAL A CA 1
ATOM 3078 C C . VAL A 1 398 ? 13.819 -16.061 -4.324 1.00 91.00 398 VAL A C 1
ATOM 3080 O O . VAL A 1 398 ? 13.964 -14.890 -3.979 1.00 91.00 398 VAL A O 1
ATOM 3083 N N . SER A 1 399 ? 13.610 -16.380 -5.604 1.00 92.12 399 SER A N 1
ATOM 3084 C CA . SER A 1 399 ? 13.629 -15.382 -6.677 1.00 92.12 399 SER A CA 1
ATOM 3085 C C . SER A 1 399 ? 12.440 -14.414 -6.630 1.00 92.12 399 SER A C 1
ATOM 3087 O O . SER A 1 399 ? 11.373 -14.717 -6.092 1.00 92.12 399 SER A O 1
ATOM 3089 N N . ASP A 1 400 ? 12.617 -13.241 -7.241 1.00 93.12 400 ASP A N 1
ATOM 3090 C CA . ASP A 1 400 ? 11.569 -12.218 -7.398 1.00 93.12 400 ASP A CA 1
ATOM 3091 C C . ASP A 1 400 ? 10.331 -12.752 -8.121 1.00 93.12 400 ASP A C 1
ATOM 3093 O O . ASP A 1 400 ? 9.200 -12.453 -7.742 1.00 93.12 400 ASP A O 1
ATOM 3097 N N . TYR A 1 401 ? 10.548 -13.604 -9.121 1.00 93.81 401 TYR A N 1
ATOM 3098 C CA . TYR A 1 401 ? 9.488 -14.233 -9.898 1.00 93.81 401 TYR A CA 1
ATOM 3099 C C . TYR A 1 401 ? 8.645 -15.184 -9.057 1.00 93.81 401 TYR A C 1
ATOM 3101 O O . TYR A 1 401 ? 7.425 -15.193 -9.197 1.00 93.81 401 TYR A O 1
ATOM 3109 N N . THR A 1 402 ? 9.273 -15.962 -8.173 1.00 94.19 402 THR A N 1
ATOM 3110 C CA . THR A 1 402 ? 8.563 -16.888 -7.282 1.00 94.19 402 THR A CA 1
ATOM 3111 C C . THR A 1 402 ? 7.680 -16.120 -6.312 1.00 94.19 402 THR A C 1
ATOM 3113 O O . THR A 1 402 ? 6.486 -16.400 -6.224 1.00 94.19 402 THR A O 1
ATOM 3116 N N . LEU A 1 403 ? 8.226 -15.092 -5.655 1.00 95.00 403 LEU A N 1
ATOM 3117 C CA . LEU A 1 403 ? 7.453 -14.252 -4.741 1.00 95.00 403 LEU A CA 1
ATOM 3118 C C . LEU A 1 403 ? 6.289 -13.555 -5.462 1.00 95.00 403 LEU A C 1
ATOM 3120 O O . LEU A 1 403 ? 5.159 -13.599 -4.980 1.00 95.00 403 LEU A O 1
ATOM 3124 N N . MET A 1 404 ? 6.529 -12.986 -6.648 1.00 95.38 404 MET A N 1
ATOM 3125 C CA . MET A 1 404 ? 5.465 -12.368 -7.444 1.00 95.38 404 MET A CA 1
ATOM 3126 C C . MET A 1 404 ? 4.415 -13.390 -7.908 1.00 95.38 404 MET A C 1
ATOM 3128 O O . MET A 1 404 ? 3.227 -13.082 -7.920 1.00 95.38 404 MET A O 1
ATOM 3132 N N . THR A 1 405 ? 4.817 -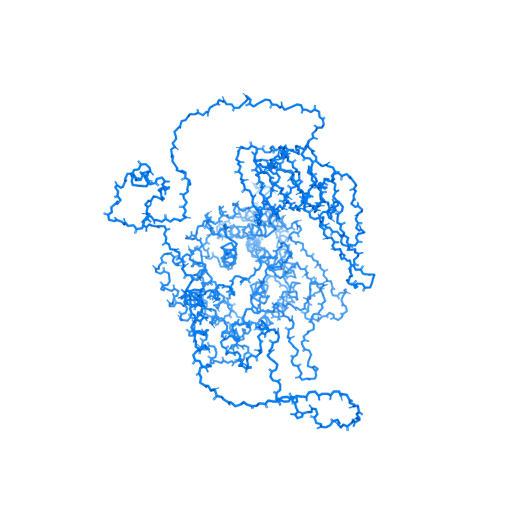14.621 -8.239 1.00 95.62 405 THR A N 1
ATOM 3133 C CA . THR A 1 405 ? 3.882 -15.701 -8.603 1.00 95.62 405 THR A CA 1
ATOM 3134 C C . THR A 1 405 ? 2.926 -15.986 -7.451 1.00 95.62 405 THR A C 1
ATOM 3136 O O . THR A 1 405 ? 1.716 -15.987 -7.660 1.00 95.62 405 THR A O 1
ATOM 3139 N N . ILE A 1 406 ? 3.452 -16.160 -6.233 1.00 94.38 406 ILE A N 1
ATOM 3140 C CA . ILE A 1 406 ? 2.643 -16.410 -5.030 1.00 94.38 406 ILE A CA 1
ATOM 3141 C C . ILE A 1 406 ? 1.688 -15.233 -4.778 1.00 94.38 406 ILE A C 1
ATOM 3143 O O . ILE A 1 406 ? 0.509 -15.441 -4.507 1.00 94.38 406 ILE A O 1
ATOM 3147 N N . VAL A 1 407 ? 2.155 -13.990 -4.939 1.00 93.75 407 VAL A N 1
ATOM 3148 C CA . VAL A 1 407 ? 1.320 -12.783 -4.795 1.00 93.75 407 VAL A CA 1
ATOM 3149 C C . VAL A 1 407 ? 0.176 -12.727 -5.810 1.00 93.75 407 VAL A C 1
ATOM 3151 O O . VAL A 1 407 ? -0.945 -12.365 -5.450 1.00 93.75 407 VAL A O 1
ATOM 3154 N N . VAL A 1 408 ? 0.428 -13.077 -7.072 1.00 94.25 408 VAL A N 1
ATOM 3155 C CA . VAL A 1 408 ? -0.606 -13.082 -8.118 1.00 94.25 408 VAL A CA 1
ATOM 3156 C C . VAL A 1 408 ? -1.603 -14.228 -7.912 1.00 94.25 408 VAL A C 1
ATOM 3158 O O . VAL A 1 408 ? -2.793 -14.037 -8.155 1.00 94.25 408 VAL A O 1
ATOM 3161 N N . LEU A 1 409 ? -1.162 -15.390 -7.421 1.00 92.62 409 LEU A N 1
ATOM 3162 C CA . LEU A 1 409 ? -2.057 -16.497 -7.062 1.00 92.62 409 LEU A CA 1
ATOM 3163 C C . LEU A 1 409 ? -2.941 -16.154 -5.857 1.00 92.62 409 LEU A C 1
ATOM 3165 O O . LEU A 1 409 ? -4.145 -16.389 -5.900 1.00 92.62 409 LEU A O 1
ATOM 3169 N N . ASP A 1 410 ? -2.384 -15.509 -4.833 1.00 88.75 410 ASP A N 1
ATOM 3170 C CA . ASP A 1 410 ? -3.154 -14.988 -3.698 1.00 88.75 410 ASP A CA 1
ATOM 3171 C C . ASP A 1 410 ? -4.186 -13.937 -4.146 1.00 88.75 410 ASP A C 1
ATOM 3173 O O . ASP A 1 410 ? -5.330 -13.939 -3.689 1.00 88.75 410 ASP A O 1
ATOM 3177 N N . LEU A 1 411 ? -3.826 -13.065 -5.097 1.00 87.94 411 LEU A N 1
ATOM 3178 C CA . LEU A 1 411 ? -4.765 -12.127 -5.718 1.00 87.94 411 LEU A CA 1
ATOM 3179 C C . LEU A 1 411 ? -5.879 -12.857 -6.485 1.00 87.94 411 LEU A C 1
ATOM 3181 O O . LEU A 1 411 ? -7.042 -12.474 -6.359 1.00 87.94 411 LEU A O 1
ATOM 3185 N N . PHE A 1 412 ? -5.538 -13.901 -7.248 1.00 88.25 412 PHE A N 1
ATOM 3186 C CA . PHE A 1 412 ? -6.511 -14.732 -7.958 1.00 88.25 412 PHE A CA 1
ATOM 3187 C C . PHE A 1 412 ? -7.533 -15.329 -6.992 1.00 88.25 412 PHE A C 1
ATOM 3189 O O . PHE A 1 412 ? -8.734 -15.227 -7.226 1.00 88.25 412 PHE A O 1
ATOM 3196 N N . GLU A 1 413 ? -7.065 -15.910 -5.891 1.00 85.25 413 GLU A N 1
ATOM 3197 C CA . GLU A 1 413 ? -7.928 -16.532 -4.889 1.00 85.25 413 GLU A CA 1
ATOM 3198 C C . GLU A 1 413 ? -8.779 -15.521 -4.132 1.00 85.25 413 GLU A C 1
ATOM 3200 O O . GLU A 1 413 ? -9.963 -15.762 -3.902 1.00 85.25 413 GLU A O 1
ATOM 3205 N N . THR A 1 414 ? -8.196 -14.371 -3.790 1.00 81.00 414 THR A N 1
ATOM 3206 C CA . THR A 1 414 ? -8.902 -13.296 -3.083 1.00 81.00 414 THR A CA 1
ATOM 3207 C C . THR A 1 414 ? -10.079 -12.766 -3.904 1.00 81.00 414 THR A C 1
ATOM 3209 O O . THR A 1 414 ? -11.119 -12.442 -3.339 1.00 81.00 414 THR A O 1
ATOM 3212 N N . ILE A 1 415 ? -9.918 -12.656 -5.225 1.00 80.38 415 ILE A N 1
ATOM 3213 C CA . ILE A 1 415 ? -10.911 -12.024 -6.102 1.00 80.38 415 ILE A CA 1
ATOM 3214 C C . ILE A 1 415 ? -11.868 -13.053 -6.724 1.00 80.38 415 ILE A C 1
ATOM 3216 O O . ILE A 1 415 ? -13.062 -12.789 -6.820 1.00 80.38 415 ILE A O 1
ATOM 3220 N N . TYR A 1 416 ? -11.378 -14.216 -7.158 1.00 80.56 416 TYR A N 1
ATOM 3221 C CA . TYR A 1 416 ? -12.121 -15.101 -8.066 1.00 80.56 416 TYR A CA 1
ATOM 3222 C C . TYR A 1 416 ? -12.425 -16.501 -7.513 1.00 80.56 416 TYR A C 1
ATOM 3224 O O . TYR A 1 416 ? -13.077 -17.279 -8.212 1.00 80.56 416 TYR A O 1
ATOM 3232 N N . VAL A 1 417 ? -11.991 -16.857 -6.296 1.00 75.69 417 VAL A N 1
ATOM 3233 C CA . VAL A 1 417 ? -12.218 -18.198 -5.714 1.00 75.69 417 VAL A CA 1
ATOM 3234 C C . VAL A 1 417 ? -13.203 -18.153 -4.537 1.00 75.69 417 VAL A C 1
ATOM 3236 O O . VAL A 1 417 ? -13.126 -17.293 -3.661 1.00 75.69 417 VAL A O 1
ATOM 3239 N N . GLN A 1 418 ? -14.146 -19.106 -4.533 1.00 58.75 418 GLN A N 1
ATOM 3240 C CA . GLN A 1 418 ? -15.290 -19.161 -3.608 1.00 58.75 418 GLN A CA 1
ATOM 3241 C C . GLN A 1 418 ? -14.980 -19.821 -2.255 1.00 58.75 418 GLN A C 1
ATOM 3243 O O . GLN A 1 418 ? -15.636 -19.493 -1.268 1.00 58.75 418 GLN A O 1
ATOM 3248 N N . ASP A 1 419 ? -14.019 -20.749 -2.198 1.00 55.69 419 ASP A N 1
ATOM 3249 C CA . ASP A 1 419 ? -13.837 -21.633 -1.041 1.00 55.69 419 ASP A CA 1
ATOM 3250 C C . ASP A 1 419 ? -12.849 -21.060 0.000 1.00 55.69 419 ASP A C 1
ATOM 3252 O O . ASP A 1 419 ? -11.681 -20.823 -0.327 1.00 55.69 419 ASP A O 1
ATOM 3256 N N . PRO A 1 420 ? -13.274 -20.828 1.259 1.00 52.00 420 PRO A N 1
ATOM 3257 C CA . PRO A 1 420 ? -12.388 -20.379 2.325 1.00 52.00 420 PRO A CA 1
ATOM 3258 C C . PRO A 1 420 ? -11.374 -21.436 2.795 1.00 52.00 420 PRO A C 1
ATOM 3260 O O . PRO A 1 420 ? -10.419 -21.064 3.474 1.00 52.00 420 PRO A O 1
ATOM 3263 N N . THR A 1 421 ? -11.516 -22.727 2.460 1.00 47.38 421 THR A N 1
ATOM 3264 C CA . THR A 1 421 ? -10.653 -23.778 3.039 1.00 47.38 421 THR A CA 1
ATOM 3265 C C . THR A 1 421 ? -9.201 -23.757 2.555 1.00 47.38 421 THR A C 1
ATOM 3267 O O . THR A 1 421 ? -8.342 -24.319 3.228 1.00 47.38 421 THR A O 1
ATOM 3270 N N . SER A 1 422 ? -8.896 -23.122 1.416 1.00 50.94 422 SER A N 1
ATOM 3271 C CA . SER A 1 422 ? -7.512 -22.963 0.927 1.00 50.94 422 SER A CA 1
ATOM 3272 C C . SER A 1 422 ? -6.850 -21.649 1.361 1.00 50.94 422 SER A C 1
ATOM 3274 O O . SER A 1 422 ? -5.665 -21.434 1.075 1.00 50.94 422 SER A O 1
ATOM 3276 N N . ARG A 1 423 ? -7.595 -20.761 2.040 1.00 60.97 423 ARG A N 1
ATOM 3277 C CA . ARG A 1 423 ? -7.144 -19.400 2.347 1.00 60.97 423 ARG A CA 1
ATOM 3278 C C . ARG A 1 423 ? -6.023 -19.413 3.379 1.00 60.97 423 ARG A C 1
ATOM 3280 O O . ARG A 1 423 ? -6.141 -19.987 4.456 1.00 60.97 423 ARG A O 1
ATOM 3287 N N . GLY A 1 424 ? -4.929 -18.740 3.031 1.00 67.75 424 GLY A N 1
ATOM 3288 C CA . GLY A 1 424 ? -3.773 -18.530 3.899 1.00 67.75 424 GLY A CA 1
ATOM 3289 C C . GLY A 1 424 ? -2.553 -19.389 3.602 1.00 67.75 424 GLY A C 1
ATOM 3290 O O . GLY A 1 424 ? -1.475 -19.063 4.087 1.00 67.75 424 GLY A O 1
ATOM 3291 N N . SER A 1 425 ? -2.673 -20.412 2.753 1.00 80.06 425 SER A N 1
ATOM 3292 C CA . SER A 1 425 ? -1.519 -21.204 2.308 1.00 80.06 425 SER A CA 1
ATOM 3293 C C . SER A 1 425 ? -0.502 -20.364 1.521 1.00 80.06 425 SER A C 1
ATOM 3295 O O . SER A 1 425 ? 0.697 -20.449 1.784 1.00 80.06 425 SER A O 1
ATOM 3297 N N . HIS A 1 426 ? -0.962 -19.484 0.620 1.00 86.56 426 HIS A N 1
ATOM 3298 C CA . HIS A 1 426 ? -0.081 -18.541 -0.083 1.00 86.56 426 HIS A CA 1
ATOM 3299 C C . HIS A 1 426 ? 0.533 -17.521 0.847 1.00 86.56 426 HIS A C 1
ATOM 3301 O O . HIS A 1 426 ? 1.702 -17.194 0.692 1.00 86.56 426 HIS A O 1
ATOM 3307 N N . THR A 1 427 ? -0.230 -17.018 1.813 1.00 82.31 427 THR A N 1
ATOM 3308 C CA . THR A 1 427 ? 0.283 -16.035 2.760 1.00 82.31 427 THR A CA 1
ATOM 3309 C C . THR A 1 427 ? 1.349 -16.657 3.668 1.00 82.31 427 THR A C 1
ATOM 3311 O O . THR A 1 427 ? 2.424 -16.085 3.806 1.00 82.31 427 THR A O 1
ATOM 3314 N N . GLU A 1 428 ? 1.146 -17.880 4.166 1.00 83.25 428 GLU A N 1
ATOM 3315 C CA . GLU A 1 428 ? 2.195 -18.652 4.851 1.00 83.25 428 GLU A CA 1
ATOM 3316 C C . GLU A 1 428 ? 3.410 -18.877 3.935 1.00 83.25 428 GLU A C 1
ATOM 3318 O O . GLU A 1 428 ? 4.553 -18.638 4.326 1.00 83.25 428 GLU A O 1
ATOM 3323 N N . GLY A 1 429 ? 3.175 -19.239 2.670 1.00 88.00 429 GLY A N 1
ATOM 3324 C CA . GLY A 1 429 ? 4.224 -19.337 1.656 1.00 88.00 429 GLY A CA 1
ATOM 3325 C C . GLY A 1 429 ? 5.014 -18.033 1.492 1.00 88.00 429 GLY A C 1
ATOM 3326 O O . GLY A 1 429 ? 6.244 -18.061 1.467 1.00 88.00 429 GLY A O 1
ATOM 3327 N N . MET A 1 430 ? 4.338 -16.880 1.451 1.00 89.44 430 MET A N 1
ATOM 3328 C CA . MET A 1 430 ? 4.980 -15.563 1.411 1.00 89.44 430 MET A CA 1
ATOM 3329 C C . MET A 1 430 ? 5.842 -15.338 2.651 1.00 89.44 430 MET A C 1
ATOM 3331 O O . MET A 1 430 ? 6.989 -14.930 2.494 1.00 89.44 430 MET A O 1
ATOM 3335 N N . ALA A 1 431 ? 5.347 -15.637 3.856 1.00 86.69 431 ALA A N 1
ATOM 3336 C CA . ALA A 1 431 ? 6.122 -15.493 5.091 1.00 86.69 431 ALA A CA 1
ATOM 3337 C C . ALA A 1 431 ? 7.446 -16.270 5.016 1.00 86.69 431 ALA A C 1
ATOM 3339 O O . ALA A 1 431 ? 8.517 -15.715 5.277 1.00 86.69 431 ALA A O 1
ATOM 3340 N N . GLN A 1 432 ? 7.388 -17.532 4.582 1.00 88.00 432 GLN A N 1
ATOM 3341 C CA . GLN A 1 432 ? 8.572 -18.381 4.461 1.00 88.00 432 GLN A CA 1
ATOM 3342 C C . GLN A 1 432 ? 9.532 -17.889 3.372 1.00 88.00 432 GLN A C 1
ATOM 3344 O O . GLN A 1 432 ? 10.742 -17.835 3.599 1.00 88.00 432 GLN A O 1
ATOM 3349 N N . ILE A 1 433 ? 9.029 -17.479 2.203 1.00 90.56 433 ILE A N 1
ATOM 3350 C CA . ILE A 1 433 ? 9.878 -16.941 1.130 1.00 90.56 433 ILE A CA 1
ATOM 3351 C C . ILE A 1 433 ? 10.530 -15.619 1.545 1.00 90.56 433 ILE A C 1
ATOM 3353 O O . ILE A 1 433 ? 11.724 -15.441 1.306 1.00 90.56 433 ILE A O 1
ATOM 3357 N N . LEU A 1 434 ? 9.799 -14.712 2.202 1.00 89.44 434 LEU A N 1
ATOM 3358 C CA . LEU A 1 434 ? 10.368 -13.464 2.719 1.00 89.44 434 LEU A CA 1
ATOM 3359 C C . LEU A 1 434 ? 11.486 -13.742 3.725 1.00 89.44 434 LEU A C 1
ATOM 3361 O O . LEU A 1 434 ? 12.537 -13.107 3.643 1.00 89.44 434 LEU A O 1
ATOM 3365 N N . ARG A 1 435 ? 11.299 -14.727 4.611 1.00 86.94 435 ARG A N 1
ATOM 3366 C CA . ARG A 1 435 ? 12.330 -15.162 5.559 1.00 86.94 435 ARG A CA 1
ATOM 3367 C C . ARG A 1 435 ? 13.560 -15.730 4.850 1.00 86.94 435 ARG A C 1
ATOM 3369 O O . ARG A 1 435 ? 14.681 -15.349 5.172 1.00 86.94 435 ARG A O 1
ATOM 3376 N N . LEU A 1 436 ? 13.368 -16.603 3.859 1.00 88.88 436 LEU A N 1
ATOM 3377 C CA . LEU A 1 436 ? 14.465 -17.220 3.102 1.00 88.88 436 LEU A CA 1
ATOM 3378 C C . LEU A 1 436 ? 15.243 -16.223 2.232 1.00 88.88 436 LEU A C 1
ATOM 3380 O O . LEU A 1 436 ? 16.436 -16.421 2.011 1.00 88.88 436 LEU A O 1
ATOM 3384 N N . ARG A 1 437 ? 14.589 -15.164 1.743 1.00 89.50 437 ARG A N 1
ATOM 3385 C CA . ARG A 1 437 ? 15.226 -14.067 0.992 1.00 89.50 437 ARG A CA 1
ATOM 3386 C C . ARG A 1 437 ? 16.140 -13.199 1.860 1.00 89.50 437 ARG A C 1
ATOM 3388 O O . ARG A 1 437 ? 17.043 -12.564 1.322 1.00 89.50 437 ARG A O 1
ATOM 3395 N N . GLY A 1 438 ? 15.931 -13.189 3.178 1.00 86.06 438 GLY A N 1
ATOM 3396 C CA . GLY A 1 438 ? 16.783 -12.485 4.133 1.00 86.06 438 GLY A CA 1
ATOM 3397 C C . GLY A 1 438 ? 16.761 -10.954 3.986 1.00 86.06 438 GLY A C 1
ATOM 3398 O O . GLY A 1 438 ? 15.913 -10.403 3.279 1.00 86.06 438 GLY A O 1
ATOM 3399 N N . PRO A 1 439 ? 17.678 -10.239 4.661 1.00 83.94 439 PRO A N 1
ATOM 3400 C CA . PRO A 1 439 ? 17.684 -8.777 4.681 1.00 83.94 439 PRO A CA 1
ATOM 3401 C C . PRO A 1 439 ? 18.097 -8.139 3.350 1.00 83.94 439 PRO A C 1
ATOM 3403 O O . PRO A 1 439 ? 17.702 -7.010 3.058 1.00 83.94 439 PRO A O 1
ATOM 3406 N N . ASP A 1 440 ? 18.826 -8.874 2.507 1.00 83.56 440 ASP A N 1
ATOM 3407 C CA . ASP A 1 440 ? 19.381 -8.347 1.258 1.00 83.56 440 ASP A CA 1
ATOM 3408 C C . ASP A 1 440 ? 18.307 -7.864 0.271 1.00 83.56 440 ASP A C 1
ATOM 3410 O O . ASP A 1 440 ? 18.556 -6.982 -0.556 1.00 83.56 440 ASP A O 1
ATOM 3414 N N . GLN A 1 441 ? 17.078 -8.380 0.391 1.00 84.25 441 GLN A N 1
ATOM 3415 C CA . GLN A 1 441 ? 15.951 -7.955 -0.437 1.00 84.25 441 GLN A CA 1
ATOM 3416 C C . GLN A 1 441 ? 15.593 -6.471 -0.263 1.00 84.25 441 GLN A C 1
ATOM 3418 O O . GLN A 1 441 ? 15.040 -5.887 -1.192 1.00 84.25 441 GLN A O 1
ATOM 3423 N N . LEU A 1 442 ? 15.946 -5.841 0.866 1.00 81.88 442 LEU A N 1
ATOM 3424 C CA . LEU A 1 442 ? 15.695 -4.416 1.101 1.00 81.88 442 LEU A CA 1
ATOM 3425 C C . LEU A 1 442 ? 16.614 -3.486 0.303 1.00 81.88 442 LEU A C 1
ATOM 3427 O O . LEU A 1 442 ? 16.255 -2.337 0.055 1.00 81.88 442 LEU A O 1
ATOM 3431 N N . TYR A 1 443 ? 17.804 -3.949 -0.086 1.00 79.31 443 TYR A N 1
ATOM 3432 C CA . TYR A 1 443 ? 18.807 -3.087 -0.723 1.00 79.31 443 TYR A CA 1
ATOM 3433 C C . TYR A 1 443 ? 18.585 -2.902 -2.226 1.00 79.31 443 TYR A C 1
ATOM 3435 O O . TYR A 1 443 ? 19.239 -2.068 -2.851 1.00 79.31 443 TYR A O 1
ATOM 3443 N N . SER A 1 444 ? 17.655 -3.655 -2.818 1.00 84.69 444 SER A N 1
ATOM 3444 C CA . SER A 1 444 ? 17.247 -3.483 -4.212 1.00 84.69 444 SER A CA 1
ATOM 3445 C C . SER A 1 444 ? 15.861 -2.846 -4.288 1.00 84.69 444 SER A C 1
ATOM 3447 O O . SER A 1 444 ? 14.959 -3.221 -3.543 1.00 84.69 444 SER A O 1
ATOM 3449 N N . ALA A 1 445 ? 15.656 -1.917 -5.226 1.00 81.69 445 ALA A N 1
ATOM 3450 C CA . ALA A 1 445 ? 14.351 -1.272 -5.410 1.00 81.69 445 ALA A CA 1
ATOM 3451 C C . ALA A 1 445 ? 13.236 -2.293 -5.718 1.00 81.69 445 ALA A C 1
ATOM 3453 O O . ALA A 1 445 ? 12.135 -2.206 -5.174 1.00 81.69 445 ALA A O 1
ATOM 3454 N N . ARG A 1 446 ? 13.551 -3.298 -6.548 1.00 87.50 446 ARG A N 1
ATOM 3455 C CA . ARG A 1 446 ? 12.646 -4.399 -6.908 1.00 87.50 446 ARG A CA 1
ATOM 3456 C C . ARG A 1 446 ? 12.333 -5.294 -5.706 1.00 87.50 446 ARG A C 1
ATOM 3458 O O . ARG A 1 446 ? 11.166 -5.565 -5.441 1.00 87.50 446 ARG A O 1
ATOM 3465 N N . GLY A 1 447 ? 13.350 -5.711 -4.952 1.00 88.38 447 GLY A N 1
ATOM 3466 C CA . GLY A 1 447 ? 13.167 -6.534 -3.758 1.00 88.38 447 GLY A CA 1
ATOM 3467 C C . GLY A 1 447 ? 12.381 -5.817 -2.659 1.00 88.38 447 GLY A C 1
ATOM 3468 O O . GLY A 1 447 ? 11.496 -6.426 -2.066 1.00 88.38 447 GLY A O 1
ATOM 3469 N N . TRP A 1 448 ? 12.622 -4.518 -2.448 1.00 86.25 448 TRP A N 1
ATOM 3470 C CA . TRP A 1 448 ? 11.872 -3.707 -1.487 1.00 86.25 448 TRP A CA 1
ATOM 3471 C C . TRP A 1 448 ? 10.399 -3.559 -1.876 1.00 86.25 448 TRP A C 1
ATOM 3473 O O . TRP A 1 448 ? 9.515 -3.712 -1.036 1.00 86.25 448 TRP A O 1
ATOM 3483 N N . SER A 1 449 ? 10.123 -3.307 -3.157 1.00 87.69 449 SER A N 1
ATOM 3484 C CA . SER A 1 449 ? 8.762 -3.276 -3.701 1.00 87.69 449 SER A CA 1
ATOM 3485 C C . SER A 1 449 ? 8.007 -4.583 -3.425 1.00 87.69 449 SER A C 1
ATOM 3487 O O . SER A 1 449 ? 6.929 -4.568 -2.824 1.00 87.69 449 SER A O 1
ATOM 3489 N N . LEU A 1 450 ? 8.612 -5.722 -3.773 1.00 91.12 450 LEU A N 1
ATOM 3490 C CA . LEU A 1 450 ? 8.028 -7.044 -3.545 1.00 91.12 450 LEU A CA 1
ATOM 3491 C C . LEU A 1 450 ? 7.833 -7.350 -2.059 1.00 91.12 450 LEU A C 1
ATOM 3493 O O . LEU A 1 450 ? 6.795 -7.891 -1.677 1.00 91.12 450 LEU A O 1
ATOM 3497 N N . TYR A 1 451 ? 8.808 -6.981 -1.224 1.00 89.81 451 TYR A N 1
ATOM 3498 C CA . TYR A 1 451 ? 8.714 -7.127 0.223 1.00 89.81 451 TYR A CA 1
ATOM 3499 C C . TYR A 1 451 ? 7.510 -6.361 0.769 1.00 89.81 451 TYR A C 1
ATOM 3501 O O . TYR A 1 451 ? 6.688 -6.958 1.457 1.00 89.81 451 TYR A O 1
ATOM 3509 N N . ARG A 1 452 ? 7.357 -5.070 0.437 1.00 87.12 452 ARG A N 1
ATOM 3510 C CA . ARG A 1 452 ? 6.216 -4.261 0.902 1.00 87.12 452 ARG A CA 1
ATOM 3511 C C . ARG A 1 452 ? 4.886 -4.879 0.491 1.00 87.12 452 ARG A C 1
ATOM 3513 O O . ARG A 1 452 ? 3.989 -4.992 1.320 1.00 87.12 452 ARG A O 1
ATOM 3520 N N . LEU A 1 453 ? 4.776 -5.317 -0.761 1.00 89.19 453 LEU A N 1
ATOM 3521 C CA . LEU A 1 453 ? 3.560 -5.920 -1.296 1.00 89.19 453 LEU A CA 1
ATOM 3522 C C . LEU A 1 453 ? 3.175 -7.215 -0.563 1.00 89.19 453 LEU A C 1
ATOM 3524 O O . LEU A 1 453 ? 2.017 -7.389 -0.182 1.00 89.19 453 LEU A O 1
ATOM 3528 N N . ALA A 1 454 ? 4.136 -8.114 -0.346 1.00 89.50 454 ALA A N 1
ATOM 3529 C CA . ALA A 1 454 ? 3.911 -9.367 0.371 1.00 89.50 454 ALA A CA 1
ATOM 3530 C C . ALA A 1 454 ? 3.671 -9.134 1.874 1.00 89.50 454 ALA A C 1
ATOM 3532 O O . ALA A 1 454 ? 2.750 -9.708 2.454 1.00 89.50 454 ALA A O 1
ATOM 3533 N N . ASN A 1 455 ? 4.442 -8.240 2.496 1.00 85.88 455 ASN A N 1
ATOM 3534 C CA . ASN A 1 455 ? 4.306 -7.886 3.906 1.00 85.88 455 ASN A CA 1
ATOM 3535 C C . ASN A 1 455 ? 2.944 -7.248 4.207 1.00 85.88 455 ASN A C 1
ATOM 3537 O O . ASN A 1 455 ? 2.303 -7.608 5.188 1.00 85.88 455 ASN A O 1
ATOM 3541 N N . HIS A 1 456 ? 2.445 -6.374 3.332 1.00 84.50 456 HIS A N 1
ATOM 3542 C CA . HIS A 1 456 ? 1.113 -5.795 3.491 1.00 84.50 456 HIS A CA 1
ATOM 3543 C C . HIS A 1 456 ? 0.013 -6.879 3.463 1.00 84.50 456 HIS A C 1
ATOM 3545 O O . HIS A 1 456 ? -0.966 -6.811 4.211 1.00 84.50 456 HIS A O 1
ATOM 3551 N N . ARG A 1 457 ? 0.150 -7.914 2.620 1.00 85.31 457 ARG A N 1
ATOM 3552 C CA . ARG A 1 457 ? -0.806 -9.039 2.576 1.00 85.31 457 ARG A CA 1
ATOM 3553 C C . ARG A 1 457 ? -0.765 -9.876 3.852 1.00 85.31 457 ARG A C 1
ATOM 3555 O O . ARG A 1 457 ? -1.827 -10.192 4.387 1.00 85.31 457 ARG A O 1
ATOM 3562 N N . LEU A 1 458 ? 0.437 -10.160 4.354 1.00 82.69 458 LEU A N 1
ATOM 3563 C CA . LEU A 1 458 ? 0.661 -10.841 5.631 1.00 82.69 458 LEU A CA 1
ATOM 3564 C C . LEU A 1 458 ? -0.022 -10.108 6.787 1.00 82.69 458 LEU A C 1
ATOM 3566 O O . LEU A 1 458 ? -0.820 -10.697 7.513 1.00 82.69 458 LEU A O 1
ATOM 3570 N N . GLN A 1 459 ? 0.231 -8.808 6.918 1.00 81.81 459 GLN A N 1
ATOM 3571 C CA . GLN A 1 459 ? -0.321 -8.005 8.007 1.00 81.81 459 GLN A CA 1
ATOM 3572 C C . GLN A 1 459 ? -1.852 -7.894 7.921 1.00 81.81 459 GLN A C 1
ATOM 3574 O O . GLN A 1 459 ? -2.544 -8.071 8.924 1.00 81.81 459 GLN A O 1
ATOM 3579 N N . ARG A 1 460 ? -2.414 -7.716 6.715 1.00 83.25 460 ARG A N 1
ATOM 3580 C CA . ARG A 1 460 ? -3.874 -7.749 6.511 1.00 83.25 460 ARG A CA 1
ATOM 3581 C C . ARG A 1 460 ? -4.476 -9.081 6.958 1.00 83.25 460 ARG A C 1
ATOM 3583 O O . ARG A 1 460 ? -5.514 -9.091 7.620 1.00 83.25 460 ARG A O 1
ATOM 3590 N N . GLN A 1 461 ? -3.846 -10.203 6.607 1.00 80.12 461 GLN A N 1
ATOM 3591 C CA . GLN A 1 461 ? -4.315 -11.517 7.041 1.00 80.12 461 GLN A CA 1
ATOM 3592 C C . GLN A 1 461 ? -4.258 -11.645 8.572 1.00 80.12 461 GLN A C 1
ATOM 3594 O O . GLN A 1 461 ? -5.219 -12.116 9.174 1.00 80.12 461 GLN A O 1
ATOM 3599 N N . GLN A 1 462 ? -3.193 -11.149 9.206 1.00 78.00 462 GLN A N 1
ATOM 3600 C CA . GLN A 1 462 ? -3.045 -11.141 10.666 1.00 78.00 462 GLN A CA 1
ATOM 3601 C C . GLN A 1 462 ? -4.091 -10.303 11.400 1.00 78.00 462 GLN A C 1
ATOM 3603 O O . GLN A 1 462 ? -4.446 -10.621 12.534 1.00 78.00 462 GLN A O 1
ATOM 3608 N N . LEU A 1 463 ? -4.565 -9.216 10.792 1.00 79.81 463 LEU A N 1
ATOM 3609 C CA . LEU A 1 463 ? -5.667 -8.433 11.348 1.00 79.81 463 LEU A CA 1
ATOM 3610 C C . LEU A 1 463 ? -7.021 -9.121 11.155 1.00 79.81 463 LEU A C 1
ATOM 3612 O O . LEU A 1 463 ? -7.912 -8.941 11.974 1.00 79.81 463 LEU A O 1
ATOM 3616 N N . THR A 1 464 ? -7.180 -9.888 10.078 1.00 75.75 464 THR A N 1
ATOM 3617 C CA . THR A 1 464 ? -8.465 -10.508 9.719 1.00 75.75 464 THR A CA 1
ATOM 3618 C C . THR A 1 464 ? -8.710 -11.815 10.466 1.00 75.75 464 THR A C 1
ATOM 3620 O O . THR A 1 464 ? -9.842 -12.092 10.855 1.00 75.75 464 THR A O 1
ATOM 3623 N N . PHE A 1 465 ? -7.667 -12.623 10.662 1.00 74.44 465 PHE A N 1
ATOM 3624 C CA . PHE A 1 465 ? -7.778 -13.960 11.235 1.00 74.44 465 PHE A CA 1
ATOM 3625 C C . PHE A 1 465 ? -7.019 -14.061 12.558 1.00 74.44 465 PHE A C 1
ATOM 3627 O O . PHE A 1 465 ? -5.800 -13.898 12.604 1.00 74.44 465 PHE A O 1
ATOM 3634 N N . ASP A 1 466 ? -7.736 -14.435 13.619 1.00 64.06 466 ASP A N 1
ATOM 3635 C CA . ASP A 1 466 ? -7.182 -14.631 14.967 1.00 64.06 466 ASP A CA 1
ATOM 3636 C C . ASP A 1 466 ? -6.072 -15.701 15.024 1.00 64.06 466 ASP A C 1
ATOM 3638 O O . ASP A 1 466 ? -5.243 -15.686 15.932 1.00 64.06 466 ASP A O 1
ATOM 3642 N N . SER A 1 467 ? -6.043 -16.617 14.051 1.00 60.53 467 SER A N 1
ATOM 3643 C CA . SER A 1 467 ? -5.135 -17.772 13.976 1.00 60.53 467 SER A CA 1
ATOM 3644 C C . SER A 1 467 ? -3.825 -17.505 13.228 1.00 60.53 467 SER A C 1
ATOM 3646 O O . SER A 1 467 ? -3.016 -18.422 13.086 1.00 60.53 467 SER A O 1
ATOM 3648 N N . ALA A 1 468 ? -3.628 -16.302 12.684 1.00 60.72 468 ALA A N 1
ATOM 3649 C CA . ALA A 1 468 ? -2.450 -16.011 11.877 1.00 60.72 468 ALA A CA 1
ATOM 3650 C C . ALA A 1 468 ? -1.171 -16.003 12.739 1.00 60.72 468 ALA A C 1
ATOM 3652 O O . ALA A 1 468 ? -1.191 -15.461 13.852 1.00 60.72 468 ALA A O 1
ATOM 3653 N N . PRO A 1 469 ? -0.052 -16.560 12.240 1.00 59.81 469 PRO A N 1
ATOM 3654 C CA . PRO A 1 469 ? 1.194 -16.592 12.988 1.00 59.81 469 PRO A CA 1
ATOM 3655 C C . PRO A 1 469 ? 1.671 -15.170 13.318 1.00 59.81 469 PRO A C 1
ATOM 3657 O O . PRO A 1 469 ? 1.502 -14.250 12.504 1.00 59.81 469 PRO A O 1
ATOM 3660 N N . PRO A 1 470 ? 2.255 -14.969 14.514 1.00 62.59 470 PRO A N 1
ATOM 3661 C CA . PRO A 1 470 ? 2.780 -13.676 14.914 1.00 62.59 470 PRO A CA 1
ATOM 3662 C C . PRO A 1 470 ? 3.887 -13.235 13.958 1.00 62.59 470 PRO A C 1
ATOM 3664 O O . PRO A 1 470 ? 4.575 -14.047 13.338 1.00 62.59 470 PRO A O 1
ATOM 3667 N N . ILE A 1 471 ? 4.054 -11.921 13.857 1.00 64.50 471 ILE A N 1
ATOM 3668 C CA . ILE A 1 471 ? 5.158 -11.308 13.124 1.00 64.50 471 ILE A CA 1
ATOM 3669 C C . ILE A 1 471 ? 6.478 -11.882 13.655 1.00 64.50 471 ILE A C 1
ATOM 3671 O O . ILE A 1 471 ? 6.709 -11.891 14.864 1.00 64.50 471 ILE A O 1
ATOM 3675 N N . SER A 1 472 ? 7.342 -12.352 12.754 1.00 67.94 472 SER A N 1
ATOM 3676 C CA . SER A 1 472 ? 8.652 -12.879 13.137 1.00 67.94 472 SER A CA 1
ATOM 3677 C C . SER A 1 472 ? 9.567 -11.755 13.636 1.00 67.94 472 SER A C 1
ATOM 3679 O O . SER A 1 472 ? 9.606 -10.681 13.034 1.00 67.94 472 SER A O 1
ATOM 3681 N N . GLU A 1 473 ? 10.355 -12.018 14.684 1.00 68.19 473 GLU A N 1
ATOM 3682 C CA . GLU A 1 473 ? 11.402 -11.101 15.173 1.00 68.19 473 GLU A CA 1
ATOM 3683 C C . GLU A 1 473 ? 12.356 -10.659 14.048 1.00 68.19 473 GLU A C 1
ATOM 3685 O O . GLU A 1 473 ? 12.782 -9.505 14.006 1.00 68.19 473 GLU A O 1
ATOM 3690 N N . ASP A 1 474 ? 12.610 -11.540 13.074 1.00 70.56 474 ASP A N 1
ATOM 3691 C CA . ASP A 1 474 ? 13.429 -11.242 11.898 1.00 70.56 474 ASP A CA 1
ATOM 3692 C C . ASP A 1 474 ? 12.811 -10.114 11.045 1.00 70.56 474 ASP A C 1
ATOM 3694 O O . ASP A 1 474 ? 13.523 -9.230 10.571 1.00 70.56 474 ASP A O 1
ATOM 3698 N N . GLN A 1 475 ? 11.482 -10.105 10.863 1.00 71.19 475 GLN A N 1
ATOM 3699 C CA . GLN A 1 475 ? 10.770 -9.065 10.100 1.00 71.19 475 GLN A CA 1
ATOM 3700 C C . GLN A 1 475 ? 10.740 -7.731 10.846 1.00 71.19 475 GLN A C 1
ATOM 3702 O O . GLN A 1 475 ? 10.802 -6.666 10.230 1.00 71.19 475 GLN A O 1
ATOM 3707 N N . GLU A 1 476 ? 10.650 -7.787 12.172 1.00 74.50 476 GLU A N 1
ATOM 3708 C CA . GLU A 1 476 ? 10.718 -6.605 13.019 1.00 74.50 476 GLU A CA 1
ATOM 3709 C C . GLU A 1 476 ? 12.087 -5.935 12.935 1.00 74.50 476 GLU A C 1
ATOM 3711 O O . GLU A 1 476 ? 12.168 -4.743 12.637 1.00 74.50 476 GLU A O 1
ATOM 3716 N N . ALA A 1 477 ? 13.156 -6.702 13.153 1.00 77.69 477 ALA A N 1
ATOM 3717 C CA . ALA A 1 477 ? 14.523 -6.203 13.054 1.00 77.69 477 ALA A CA 1
ATOM 3718 C C . ALA A 1 477 ? 14.795 -5.617 11.661 1.00 77.69 477 ALA A C 1
ATOM 3720 O O . ALA A 1 477 ? 15.447 -4.580 11.519 1.00 77.69 477 ALA A O 1
ATOM 3721 N N . LEU A 1 478 ? 14.232 -6.253 10.632 1.00 76.81 478 LEU A N 1
ATOM 3722 C CA . LEU A 1 478 ? 14.339 -5.811 9.255 1.00 76.81 478 LEU A CA 1
ATOM 3723 C C . LEU A 1 478 ? 13.668 -4.449 9.025 1.00 76.81 478 LEU A C 1
ATOM 3725 O O . LEU A 1 478 ? 14.293 -3.549 8.466 1.00 76.81 478 LEU A O 1
ATOM 3729 N N . LEU A 1 479 ? 12.430 -4.262 9.488 1.00 76.81 479 LEU A N 1
ATOM 3730 C CA . LEU A 1 479 ? 11.720 -2.983 9.374 1.00 76.81 479 LEU A CA 1
ATOM 3731 C C . LEU A 1 479 ? 12.342 -1.889 10.251 1.00 76.81 479 LEU A C 1
ATOM 3733 O O . LEU A 1 479 ? 12.417 -0.742 9.817 1.00 76.81 479 LEU A O 1
ATOM 3737 N N . ALA A 1 480 ? 12.854 -2.236 11.433 1.00 78.44 480 ALA A N 1
ATOM 3738 C CA . ALA A 1 480 ? 13.557 -1.308 12.319 1.00 78.44 480 ALA A CA 1
ATOM 3739 C C . ALA A 1 480 ? 14.878 -0.789 11.720 1.00 78.44 480 ALA A C 1
ATOM 3741 O O . ALA A 1 480 ? 15.336 0.294 12.079 1.00 78.44 480 ALA A O 1
ATOM 3742 N N . SER A 1 481 ? 15.484 -1.530 10.785 1.00 78.62 481 SER A N 1
ATOM 3743 C CA . SER A 1 481 ? 16.689 -1.087 10.071 1.00 78.62 481 SER A CA 1
ATOM 3744 C C . SER A 1 481 ? 16.429 0.029 9.047 1.00 78.62 481 SER A C 1
ATOM 3746 O O . SER A 1 481 ? 17.369 0.682 8.585 1.00 78.62 481 SER A O 1
ATOM 3748 N N . LEU A 1 482 ? 15.164 0.264 8.680 1.00 76.69 482 LEU A N 1
ATOM 3749 C CA . LEU A 1 482 ? 14.788 1.272 7.695 1.00 76.69 482 LEU A CA 1
ATOM 3750 C C . LEU A 1 482 ? 14.814 2.677 8.299 1.00 76.69 482 LEU A C 1
ATOM 3752 O O . LEU A 1 482 ? 14.333 2.932 9.399 1.00 76.69 482 LEU A O 1
ATOM 3756 N N . THR A 1 483 ? 15.324 3.642 7.535 1.00 76.12 483 THR A N 1
ATOM 3757 C CA . THR A 1 483 ? 15.331 5.042 7.966 1.00 76.12 483 THR A CA 1
ATOM 3758 C C . THR A 1 483 ? 13.946 5.676 7.833 1.00 76.12 483 THR A C 1
ATOM 3760 O O . THR A 1 483 ? 13.361 5.669 6.746 1.00 76.12 483 THR A O 1
ATOM 3763 N N . ASN A 1 484 ? 13.493 6.356 8.890 1.00 72.25 484 ASN A N 1
ATOM 3764 C CA . ASN A 1 484 ? 12.247 7.139 8.925 1.00 72.25 484 ASN A CA 1
ATOM 3765 C C . ASN A 1 484 ? 12.309 8.467 8.142 1.00 72.25 484 ASN A C 1
ATOM 3767 O O . ASN A 1 484 ? 11.387 9.278 8.218 1.00 72.25 484 ASN A O 1
ATOM 3771 N N . SER A 1 485 ? 13.378 8.732 7.392 1.00 71.56 485 SER A N 1
ATOM 3772 C CA . SER A 1 485 ? 13.509 9.933 6.557 1.00 71.56 485 SER A CA 1
ATOM 3773 C C . SER A 1 485 ? 12.544 9.919 5.365 1.00 71.56 485 SER A C 1
ATOM 3775 O O . SER A 1 485 ? 11.967 10.955 5.026 1.00 71.56 485 SER A O 1
ATOM 3777 N N . THR A 1 486 ? 12.299 8.747 4.777 1.00 77.75 486 THR A N 1
ATOM 3778 C CA . THR A 1 486 ? 11.398 8.578 3.629 1.00 77.75 486 THR A CA 1
ATOM 3779 C C . THR A 1 486 ? 9.940 8.418 4.088 1.00 77.75 486 THR A C 1
ATOM 3781 O O . THR A 1 486 ? 9.674 7.555 4.928 1.00 77.75 486 THR A O 1
ATOM 3784 N N . PRO A 1 487 ? 8.970 9.178 3.533 1.00 78.00 487 PRO A N 1
ATOM 3785 C CA . PRO A 1 487 ? 7.550 9.046 3.881 1.00 78.00 487 PRO A CA 1
ATOM 3786 C C . PRO A 1 487 ? 7.000 7.617 3.765 1.00 78.00 487 PRO A C 1
ATOM 3788 O O . PRO A 1 487 ? 6.336 7.152 4.685 1.00 78.00 487 PRO A O 1
ATOM 3791 N N . SER A 1 488 ? 7.334 6.893 2.692 1.00 77.88 488 SER A N 1
ATOM 3792 C CA . SER A 1 488 ? 6.908 5.500 2.478 1.00 77.88 488 SER A CA 1
ATOM 3793 C C . SER A 1 488 ? 7.394 4.535 3.565 1.00 77.88 488 SER A C 1
ATOM 3795 O O . SER A 1 488 ? 6.683 3.602 3.941 1.00 77.88 488 SER A O 1
ATOM 3797 N N . ASN A 1 489 ? 8.604 4.758 4.087 1.00 81.62 489 ASN A N 1
ATOM 3798 C CA . ASN A 1 489 ? 9.175 3.935 5.151 1.00 81.62 489 ASN A CA 1
ATOM 3799 C C . ASN A 1 489 ? 8.486 4.227 6.484 1.00 81.62 489 ASN A C 1
ATOM 3801 O O . ASN A 1 489 ? 8.188 3.291 7.218 1.00 81.62 489 ASN A O 1
ATOM 3805 N N . ARG A 1 490 ? 8.174 5.503 6.763 1.00 83.31 490 ARG A N 1
ATOM 3806 C CA . ARG A 1 490 ? 7.391 5.884 7.949 1.00 83.31 490 ARG A CA 1
ATOM 3807 C C . ARG A 1 490 ? 6.020 5.227 7.946 1.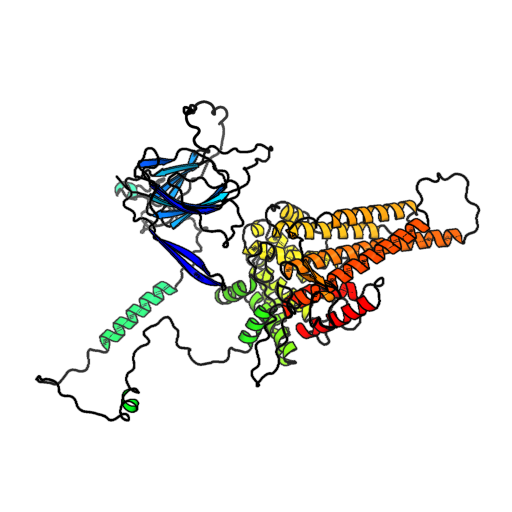00 83.31 490 ARG A C 1
ATOM 3809 O O . ARG A 1 490 ? 5.658 4.610 8.934 1.00 83.31 490 ARG A O 1
ATOM 3816 N N . ILE A 1 491 ? 5.310 5.285 6.819 1.00 83.75 491 ILE A N 1
ATOM 3817 C CA . ILE A 1 491 ? 4.008 4.622 6.679 1.00 83.75 491 ILE A CA 1
ATOM 3818 C C . ILE A 1 491 ? 4.158 3.118 6.916 1.00 83.75 491 ILE A C 1
ATOM 3820 O O . ILE A 1 491 ? 3.441 2.564 7.733 1.00 83.75 491 ILE A O 1
ATOM 3824 N N . SER A 1 492 ? 5.162 2.472 6.312 1.00 82.94 492 SER A N 1
ATOM 3825 C CA . SER A 1 492 ? 5.419 1.040 6.542 1.00 82.94 492 SER A CA 1
ATOM 3826 C C . SER A 1 492 ? 5.679 0.711 8.024 1.00 82.94 492 SER A C 1
ATOM 3828 O O . SER A 1 492 ? 5.240 -0.331 8.512 1.00 82.94 492 SER A O 1
ATOM 3830 N N . HIS A 1 493 ? 6.373 1.595 8.749 1.00 85.00 493 HIS A N 1
ATOM 3831 C CA . HIS A 1 493 ? 6.616 1.464 10.186 1.00 85.00 493 HIS A CA 1
ATOM 3832 C C . HIS A 1 493 ? 5.328 1.654 11.007 1.00 85.00 493 HIS A C 1
ATOM 3834 O O . HIS A 1 493 ? 5.068 0.885 11.932 1.00 85.00 493 HIS A O 1
ATOM 3840 N N . ASP A 1 494 ? 4.492 2.627 10.652 1.00 86.25 494 ASP A N 1
ATOM 3841 C CA . ASP A 1 494 ? 3.205 2.887 11.305 1.00 86.25 494 ASP A CA 1
ATOM 3842 C C . ASP A 1 494 ? 2.214 1.723 11.079 1.00 86.25 494 ASP A C 1
ATOM 3844 O O . ASP A 1 494 ? 1.582 1.250 12.031 1.00 86.25 494 ASP A O 1
ATOM 3848 N N . THR A 1 495 ? 2.142 1.187 9.854 1.00 84.81 495 THR A N 1
ATOM 3849 C CA . THR A 1 495 ? 1.329 0.013 9.472 1.00 84.81 495 THR A CA 1
ATOM 3850 C C . THR A 1 495 ? 1.782 -1.245 10.223 1.00 84.81 495 THR A C 1
ATOM 3852 O O . THR A 1 495 ? 0.981 -2.083 10.660 1.00 84.81 495 THR A O 1
ATOM 3855 N N . PHE A 1 496 ? 3.086 -1.375 10.462 1.00 85.25 496 PHE A N 1
ATOM 3856 C CA . PHE A 1 496 ? 3.629 -2.427 11.311 1.00 85.25 496 PHE A CA 1
ATOM 3857 C C . PHE A 1 496 ? 3.253 -2.239 12.787 1.00 85.25 496 PHE A C 1
ATOM 3859 O O . PHE A 1 496 ? 2.774 -3.173 13.438 1.00 85.25 496 PHE A O 1
ATOM 3866 N N . ALA A 1 497 ? 3.410 -1.024 13.311 1.00 87.81 497 ALA A N 1
ATOM 3867 C CA . ALA A 1 497 ? 3.108 -0.707 14.698 1.00 87.81 497 ALA A CA 1
ATOM 3868 C C . ALA A 1 497 ? 1.619 -0.922 15.031 1.00 87.81 497 ALA A C 1
ATOM 3870 O O . ALA A 1 497 ? 1.304 -1.474 16.089 1.00 87.81 497 ALA A O 1
ATOM 3871 N N . ILE A 1 498 ? 0.689 -0.580 14.127 1.00 89.62 498 ILE A N 1
ATOM 3872 C CA . ILE A 1 498 ? -0.750 -0.804 14.365 1.00 89.62 498 ILE A CA 1
ATOM 3873 C C . ILE A 1 498 ? -1.102 -2.294 14.406 1.00 89.62 498 ILE A C 1
ATOM 3875 O O . ILE A 1 498 ? -1.946 -2.718 15.200 1.00 89.62 498 ILE A O 1
ATOM 3879 N N . SER A 1 499 ? -0.410 -3.106 13.604 1.00 87.00 499 SER A N 1
ATOM 3880 C CA . SER A 1 499 ? -0.597 -4.559 13.580 1.00 87.00 499 SER A CA 1
ATOM 3881 C C . SER A 1 499 ? -0.168 -5.191 14.911 1.00 87.00 499 SER A C 1
ATOM 3883 O O . SER A 1 499 ? -0.875 -6.046 15.450 1.00 87.00 499 SER A O 1
ATOM 3885 N N . LYS A 1 500 ? 0.922 -4.697 15.515 1.00 86.62 500 LYS A N 1
ATOM 3886 C CA . LYS A 1 500 ? 1.343 -5.085 16.872 1.00 86.62 500 LYS A CA 1
ATOM 3887 C C . LYS A 1 500 ? 0.337 -4.695 17.943 1.00 86.62 500 LYS A C 1
ATOM 3889 O O . LYS A 1 500 ? 0.036 -5.508 18.813 1.00 86.62 500 LYS A O 1
ATOM 3894 N N . ILE A 1 501 ? -0.202 -3.479 17.867 1.00 90.00 501 ILE A N 1
ATOM 3895 C CA . ILE A 1 501 ? -1.246 -3.019 18.788 1.00 90.00 501 ILE A CA 1
ATOM 3896 C C . ILE A 1 501 ? -2.454 -3.960 18.748 1.00 90.00 501 ILE A C 1
ATOM 3898 O O . ILE A 1 501 ? -2.935 -4.384 19.797 1.00 90.00 501 ILE A O 1
ATOM 3902 N N . CYS A 1 502 ? -2.902 -4.356 17.556 1.00 88.62 502 CYS A N 1
ATOM 3903 C CA . CYS A 1 502 ? -4.017 -5.293 17.421 1.00 88.62 502 CYS A CA 1
ATOM 3904 C C . CYS A 1 502 ? -3.663 -6.695 17.929 1.00 88.62 502 CYS A C 1
ATOM 3906 O O . CYS A 1 502 ? -4.494 -7.338 18.566 1.00 88.62 502 CYS A O 1
ATOM 3908 N N . SER A 1 503 ? -2.430 -7.162 17.706 1.00 86.81 503 SER A N 1
ATOM 3909 C CA . SER A 1 503 ? -1.950 -8.426 18.278 1.00 86.81 503 SER A CA 1
ATOM 3910 C C . SER A 1 503 ? -1.975 -8.399 19.807 1.00 86.81 503 SER A C 1
ATOM 3912 O O . SER A 1 503 ? -2.430 -9.358 20.429 1.00 86.81 503 SER A O 1
ATOM 3914 N N . ARG A 1 504 ? -1.545 -7.292 20.425 1.00 89.38 504 ARG A N 1
ATOM 3915 C CA . ARG A 1 504 ? -1.618 -7.114 21.878 1.00 89.38 504 ARG A CA 1
ATOM 3916 C C . ARG A 1 504 ? -3.066 -7.055 22.362 1.00 89.38 504 ARG A C 1
ATOM 3918 O O . ARG A 1 504 ? -3.394 -7.717 23.339 1.00 89.38 504 ARG A O 1
ATOM 3925 N N . ALA A 1 505 ? -3.948 -6.341 21.665 1.00 89.62 505 ALA A N 1
ATOM 3926 C CA . ALA A 1 505 ? -5.374 -6.307 21.995 1.00 89.62 505 ALA A CA 1
ATOM 3927 C C . ALA A 1 505 ? -6.015 -7.709 21.937 1.00 89.62 505 ALA A C 1
ATOM 3929 O O . ALA A 1 505 ? -6.780 -8.066 22.831 1.00 89.62 505 ALA A O 1
ATOM 3930 N N . ARG A 1 506 ? -5.650 -8.539 20.949 1.00 87.56 506 ARG A N 1
ATOM 3931 C CA . ARG A 1 506 ? -6.072 -9.949 20.870 1.00 87.56 506 ARG A CA 1
ATOM 3932 C C . ARG A 1 506 ? -5.543 -10.787 22.034 1.00 87.56 506 ARG A C 1
ATOM 3934 O O . ARG A 1 506 ? -6.296 -11.575 22.599 1.00 87.56 506 ARG A O 1
ATOM 3941 N N . GLU A 1 507 ? -4.287 -10.598 22.435 1.00 87.62 507 GLU A N 1
ATOM 3942 C CA . GLU A 1 507 ? -3.722 -11.268 23.614 1.00 87.62 507 GLU A CA 1
ATOM 3943 C C . GLU A 1 507 ? -4.486 -10.885 24.893 1.00 87.62 507 GLU A C 1
ATOM 3945 O O . GLU A 1 507 ? -4.865 -11.757 25.673 1.00 87.62 507 GLU A O 1
ATOM 3950 N N . LEU A 1 508 ? -4.775 -9.595 25.089 1.00 88.81 508 LEU A N 1
ATOM 3951 C CA . LEU A 1 508 ? -5.565 -9.108 26.224 1.00 88.81 508 LEU A CA 1
ATOM 3952 C C . LEU A 1 508 ? -6.977 -9.696 26.219 1.00 88.81 508 LEU A C 1
ATOM 3954 O O . LEU A 1 508 ? -7.442 -10.180 27.247 1.00 88.81 508 LEU A O 1
ATOM 3958 N N . ARG A 1 509 ? -7.624 -9.744 25.053 1.00 87.50 509 ARG A N 1
ATOM 3959 C CA . ARG A 1 509 ? -8.923 -10.399 24.874 1.00 87.50 509 ARG A CA 1
ATOM 3960 C C . ARG A 1 509 ? -8.869 -11.890 25.193 1.00 87.50 509 ARG A C 1
ATOM 3962 O O . ARG A 1 509 ? -9.783 -12.399 25.823 1.00 87.50 509 ARG A O 1
ATOM 3969 N N . SER A 1 510 ? -7.811 -12.602 24.804 1.00 86.88 510 SER A N 1
ATOM 3970 C CA . SER A 1 510 ? -7.685 -14.043 25.081 1.00 86.88 510 SER A CA 1
ATOM 3971 C C . SER A 1 510 ? -7.621 -14.368 26.579 1.00 86.88 510 SER A C 1
ATOM 3973 O O . SER A 1 510 ? -7.994 -15.464 26.988 1.00 86.88 510 SER A O 1
ATOM 3975 N N . LYS A 1 511 ? -7.199 -13.400 27.406 1.00 86.25 511 LYS A N 1
ATOM 3976 C CA . LYS A 1 511 ? -7.207 -13.518 28.871 1.00 86.25 511 LYS A CA 1
ATOM 3977 C C . LYS A 1 511 ? -8.615 -13.415 29.451 1.00 86.25 511 LYS A C 1
ATOM 3979 O O . LYS A 1 511 ? -8.810 -13.872 30.577 1.00 86.25 511 LYS A O 1
ATOM 3984 N N . LEU A 1 512 ? -9.580 -12.867 28.698 1.00 83.12 512 LEU A N 1
ATOM 3985 C CA . LEU A 1 512 ? -10.988 -12.743 29.076 1.00 83.12 512 LEU A CA 1
ATOM 3986 C C . LEU A 1 512 ? -11.626 -14.134 29.215 1.00 83.12 512 LEU A C 1
ATOM 3988 O O . LEU A 1 512 ? -12.268 -14.663 28.312 1.00 83.12 512 LEU A O 1
ATOM 3992 N N . THR A 1 513 ? -11.418 -14.741 30.377 1.00 76.69 513 THR A N 1
ATOM 3993 C CA . THR A 1 513 ? -11.980 -16.032 30.772 1.00 76.69 513 THR A CA 1
ATOM 3994 C C . THR A 1 513 ? -13.138 -15.816 31.739 1.00 76.69 513 THR A C 1
ATOM 3996 O O . THR A 1 513 ? -13.297 -14.749 32.334 1.00 76.69 513 THR A O 1
ATOM 3999 N N . THR A 1 514 ? -13.978 -16.834 31.929 1.00 66.31 514 THR A N 1
ATOM 4000 C CA . THR A 1 514 ? -15.131 -16.755 32.841 1.00 66.31 514 THR A CA 1
ATOM 4001 C C . THR A 1 514 ? -14.752 -16.498 34.305 1.00 66.31 514 THR A C 1
ATOM 4003 O O . THR A 1 514 ? -15.631 -16.109 35.068 1.00 66.31 514 THR A O 1
ATOM 4006 N N . SER A 1 515 ? -13.484 -16.690 34.687 1.00 71.38 515 SER A N 1
ATOM 4007 C CA . SER A 1 515 ? -12.966 -16.592 36.059 1.00 71.38 515 SER A CA 1
ATOM 4008 C C . SER A 1 515 ? -12.251 -15.282 36.409 1.00 71.38 515 SER A C 1
ATOM 4010 O O . SER A 1 515 ? -11.800 -15.158 37.544 1.00 71.38 515 SER A O 1
ATOM 4012 N N . LEU A 1 516 ? -12.099 -14.333 35.476 1.00 80.38 516 LEU A N 1
ATOM 4013 C CA . LEU A 1 516 ? -11.457 -13.050 35.790 1.00 80.38 516 LEU A CA 1
ATOM 4014 C C . LEU A 1 516 ? -12.302 -12.212 36.754 1.00 80.38 516 LEU A C 1
ATOM 4016 O O . LEU A 1 516 ? -13.528 -12.144 36.627 1.00 80.38 516 LEU A O 1
ATOM 4020 N N . SER A 1 517 ? -11.627 -11.526 37.675 1.00 82.31 517 SER A N 1
ATOM 4021 C CA . SER A 1 517 ? -12.244 -10.528 38.545 1.00 82.31 517 SER A CA 1
ATOM 4022 C C . SER A 1 517 ? -12.600 -9.241 37.787 1.00 82.31 517 SER A C 1
ATOM 4024 O O . SER A 1 517 ? -12.109 -8.958 36.687 1.00 82.31 517 SER A O 1
ATOM 4026 N N . GLU A 1 518 ? -13.463 -8.429 38.396 1.00 81.50 518 GLU A N 1
ATOM 4027 C CA . GLU A 1 518 ? -13.882 -7.131 37.855 1.00 81.50 518 GLU A CA 1
ATOM 4028 C C . GLU A 1 518 ? -12.701 -6.156 37.730 1.00 81.50 518 GLU A C 1
ATOM 4030 O O . GLU A 1 518 ? -12.561 -5.476 36.712 1.00 81.50 518 GLU A O 1
ATOM 4035 N N . VAL A 1 519 ? -11.794 -6.166 38.713 1.00 83.31 519 VAL A N 1
ATOM 4036 C CA . VAL A 1 519 ? -10.572 -5.344 38.733 1.00 83.31 519 VAL A CA 1
ATOM 4037 C C . VAL A 1 519 ? -9.622 -5.732 37.597 1.00 83.31 519 VAL A C 1
ATOM 4039 O O . VAL A 1 519 ? -9.121 -4.866 36.879 1.00 83.31 519 VAL A O 1
ATOM 4042 N N . GLU A 1 520 ? -9.410 -7.033 37.375 1.00 85.44 520 GLU A N 1
ATOM 4043 C CA . GLU A 1 520 ? -8.577 -7.519 36.268 1.00 85.44 520 GLU A CA 1
ATOM 4044 C C . GLU A 1 520 ? -9.187 -7.160 34.909 1.00 85.44 520 GLU A C 1
ATOM 4046 O O . GLU A 1 520 ? -8.474 -6.727 34.005 1.00 85.44 520 GLU A O 1
ATOM 4051 N N . THR A 1 521 ? -10.510 -7.267 34.768 1.00 84.69 521 THR A N 1
ATOM 4052 C CA . THR A 1 521 ? -11.213 -6.887 33.532 1.00 84.69 521 THR A CA 1
ATOM 4053 C C . THR A 1 521 ? -11.091 -5.384 33.256 1.00 84.69 521 THR A C 1
ATOM 4055 O O . THR A 1 521 ? -10.824 -4.985 32.119 1.00 84.69 521 THR A O 1
ATOM 4058 N N . LEU A 1 522 ? -11.205 -4.537 34.285 1.00 86.19 522 LEU A N 1
ATOM 4059 C CA . LEU A 1 522 ? -10.972 -3.096 34.162 1.00 86.19 522 LEU A CA 1
ATOM 4060 C C . LEU A 1 522 ? -9.522 -2.778 33.758 1.00 86.19 522 LEU A C 1
ATOM 4062 O O . LEU A 1 522 ? -9.297 -1.876 32.947 1.00 86.19 522 LEU A O 1
ATOM 4066 N N . ALA A 1 523 ? -8.535 -3.510 34.278 1.00 88.31 523 ALA A N 1
ATOM 4067 C CA . ALA A 1 523 ? -7.140 -3.332 33.880 1.00 88.31 523 ALA A CA 1
ATOM 4068 C C . ALA A 1 523 ? -6.941 -3.595 32.375 1.00 88.31 523 ALA A C 1
ATOM 4070 O O . ALA A 1 523 ? -6.279 -2.802 31.700 1.00 88.31 523 ALA A O 1
ATOM 4071 N N . LEU A 1 524 ? -7.586 -4.634 31.824 1.00 90.88 524 LEU A N 1
ATOM 4072 C CA . LEU A 1 524 ? -7.568 -4.911 30.380 1.00 90.88 524 LEU A CA 1
ATOM 4073 C C . LEU A 1 524 ? -8.179 -3.756 29.567 1.00 90.88 524 LEU A C 1
ATOM 4075 O O . LEU A 1 524 ? -7.611 -3.355 28.550 1.00 90.88 524 LEU A O 1
ATOM 4079 N N . ILE A 1 525 ? -9.301 -3.191 30.025 1.00 90.38 525 ILE A N 1
ATOM 4080 C CA . ILE A 1 525 ? -9.975 -2.041 29.391 1.00 90.38 525 ILE A CA 1
ATOM 4081 C C . ILE A 1 525 ? -9.047 -0.816 29.357 1.00 90.38 525 ILE A C 1
ATOM 4083 O O . ILE A 1 525 ? -8.864 -0.200 28.304 1.00 90.38 525 ILE A O 1
ATOM 4087 N N . LYS A 1 526 ? -8.410 -0.479 30.487 1.00 90.25 526 LYS A N 1
ATOM 4088 C CA . LYS A 1 526 ? -7.464 0.649 30.590 1.00 90.25 526 LYS A CA 1
ATOM 4089 C C . LYS A 1 526 ? -6.248 0.464 29.674 1.00 90.25 526 LYS A C 1
ATOM 4091 O O . LYS A 1 526 ? -5.811 1.418 29.021 1.00 90.25 526 LYS A O 1
ATOM 4096 N N . GLU A 1 527 ? -5.724 -0.757 29.575 1.00 92.88 527 GLU A N 1
ATOM 4097 C CA . GLU A 1 527 ? -4.616 -1.066 28.667 1.00 92.88 527 GLU A CA 1
ATOM 4098 C C . GLU A 1 527 ? -5.041 -0.915 27.197 1.00 92.88 527 GLU A C 1
ATOM 4100 O O . GLU A 1 527 ? -4.353 -0.246 26.426 1.00 92.88 527 GLU A O 1
ATOM 4105 N N . MET A 1 528 ? -6.211 -1.434 26.808 1.00 92.75 528 MET A N 1
ATOM 4106 C CA . MET A 1 528 ? -6.749 -1.273 25.449 1.00 92.75 528 MET A CA 1
ATOM 4107 C C . MET A 1 528 ? -6.994 0.199 25.072 1.00 92.75 528 MET A C 1
ATOM 4109 O O . MET A 1 528 ? -6.715 0.594 23.939 1.00 92.75 528 MET A O 1
ATOM 4113 N N . HIS A 1 529 ? -7.440 1.042 26.008 1.00 91.50 529 HIS A N 1
ATOM 4114 C CA . HIS A 1 529 ? -7.531 2.490 25.786 1.00 91.50 529 HIS A CA 1
ATOM 4115 C C . HIS A 1 529 ? -6.166 3.144 25.563 1.00 91.50 529 HIS A C 1
ATOM 4117 O O . HIS A 1 529 ? -6.020 3.986 24.674 1.00 91.50 529 HIS A O 1
ATOM 4123 N N . THR A 1 530 ? -5.158 2.738 26.338 1.00 93.00 530 THR A N 1
ATOM 4124 C CA . THR A 1 530 ? -3.779 3.215 26.165 1.00 93.00 530 THR A CA 1
ATOM 4125 C C . THR A 1 530 ? -3.256 2.854 24.775 1.00 93.00 530 THR A C 1
ATOM 4127 O O . THR A 1 530 ? -2.680 3.701 24.089 1.00 93.00 530 THR A O 1
ATOM 4130 N N . LEU A 1 531 ? -3.524 1.628 24.319 1.00 93.75 531 LEU A N 1
ATOM 4131 C CA . LEU A 1 531 ? -3.183 1.177 22.971 1.00 93.75 531 LEU A CA 1
ATOM 4132 C C . LEU A 1 531 ? -3.864 2.027 21.884 1.00 93.75 531 LEU A C 1
ATOM 4134 O O . LEU A 1 531 ? -3.194 2.445 20.940 1.00 93.75 531 LEU A O 1
ATOM 4138 N N . ASP A 1 532 ? -5.156 2.350 22.013 1.00 92.81 532 ASP A N 1
ATOM 4139 C CA . ASP A 1 532 ? -5.837 3.236 21.054 1.00 92.81 532 ASP A CA 1
ATOM 4140 C C . ASP A 1 532 ? -5.223 4.647 21.025 1.00 92.81 532 ASP A C 1
ATOM 4142 O O . ASP A 1 532 ? -5.001 5.219 19.954 1.00 92.81 532 ASP A O 1
ATOM 4146 N N . HIS A 1 533 ? -4.871 5.198 22.189 1.00 91.19 533 HIS A N 1
ATOM 4147 C CA . HIS A 1 533 ? -4.192 6.491 22.271 1.00 91.19 533 HIS A CA 1
ATOM 4148 C C . HIS A 1 533 ? -2.860 6.485 21.522 1.00 91.19 533 HIS A C 1
ATOM 4150 O O . HIS A 1 533 ? -2.623 7.362 20.684 1.00 91.19 533 HIS A O 1
ATOM 4156 N N . ILE A 1 534 ? -2.037 5.457 21.731 1.00 91.25 534 ILE A N 1
ATOM 4157 C CA . ILE A 1 534 ? -0.785 5.279 20.988 1.00 91.25 534 ILE A CA 1
ATOM 4158 C C . ILE A 1 534 ? -1.072 5.217 19.479 1.00 91.25 534 ILE A C 1
ATOM 4160 O O . ILE A 1 534 ? -0.468 5.973 18.715 1.00 91.25 534 ILE A O 1
ATOM 4164 N N . ALA A 1 535 ? -2.054 4.417 19.053 1.00 88.62 535 ALA A N 1
ATOM 4165 C CA . ALA A 1 535 ? -2.448 4.269 17.648 1.00 88.62 535 ALA A CA 1
ATOM 4166 C C . ALA A 1 535 ? -2.932 5.574 16.987 1.00 88.62 535 ALA A C 1
ATOM 4168 O O . ALA A 1 535 ? -2.907 5.705 15.758 1.00 88.62 535 ALA A O 1
ATOM 4169 N N . THR A 1 536 ? -3.431 6.536 17.763 1.00 86.75 536 THR A N 1
ATOM 4170 C CA . THR A 1 536 ? -3.859 7.846 17.248 1.00 86.75 536 THR A CA 1
ATOM 4171 C C . THR A 1 536 ? -2.713 8.847 17.129 1.00 86.75 536 THR A C 1
ATOM 4173 O O . THR A 1 536 ? -2.757 9.693 16.236 1.00 86.75 536 THR A O 1
ATOM 4176 N N . SER A 1 537 ? -1.666 8.707 17.948 1.00 85.88 537 SER A N 1
ATOM 4177 C CA . SER A 1 537 ? -0.531 9.639 17.999 1.00 85.88 537 SER A CA 1
ATOM 4178 C C . SER A 1 537 ? 0.343 9.656 16.737 1.00 85.88 537 SER A C 1
ATOM 4180 O O . SER A 1 537 ? 1.010 10.650 16.463 1.00 85.88 537 SER A O 1
ATOM 4182 N N . TRP A 1 538 ? 0.328 8.589 15.935 1.00 81.19 538 TRP A N 1
ATOM 4183 C CA . TRP A 1 538 ? 1.224 8.450 14.778 1.00 81.19 538 TRP A CA 1
ATOM 4184 C C . TRP A 1 538 ? 0.801 9.294 13.566 1.00 81.19 538 TRP A C 1
ATOM 4186 O O . TRP A 1 538 ? 1.623 9.679 12.736 1.00 81.19 538 TRP A O 1
ATOM 4196 N N . ARG A 1 539 ? -0.482 9.662 13.478 1.00 75.69 539 ARG A N 1
ATOM 4197 C CA . ARG A 1 539 ? -1.078 10.330 12.306 1.00 75.69 539 ARG A CA 1
ATOM 4198 C C . ARG A 1 539 ? -0.992 11.859 12.362 1.00 75.69 539 ARG A C 1
ATOM 4200 O O . ARG A 1 539 ? -1.944 12.545 12.004 1.00 75.69 539 ARG A O 1
ATOM 4207 N N . VAL A 1 540 ? 0.128 12.399 12.842 1.00 69.25 540 VAL A N 1
ATOM 4208 C CA . VAL A 1 540 ? 0.299 13.850 13.085 1.00 69.25 540 VAL A CA 1
ATOM 4209 C C . VAL A 1 540 ? 1.194 14.522 12.023 1.00 69.25 540 VAL A C 1
ATOM 4211 O O . VAL A 1 540 ? 1.300 15.743 11.967 1.00 69.25 540 VAL A O 1
ATOM 4214 N N . GLY A 1 541 ? 1.807 13.747 11.120 1.00 73.06 541 GLY A N 1
ATOM 4215 C CA . GLY A 1 541 ? 2.725 14.263 10.097 1.00 73.06 541 GLY A CA 1
ATOM 4216 C C . GLY A 1 541 ? 2.090 14.579 8.729 1.00 73.06 541 GLY A C 1
ATOM 4217 O O . GLY A 1 541 ? 1.034 14.040 8.392 1.00 73.06 541 GLY A O 1
ATOM 4218 N N . PRO A 1 542 ? 2.783 15.351 7.862 1.00 75.69 542 PRO A N 1
ATOM 4219 C CA . PRO A 1 542 ? 2.342 15.636 6.489 1.00 75.69 542 PRO A CA 1
ATOM 4220 C C . PRO A 1 542 ? 2.104 14.386 5.632 1.00 75.69 542 PRO A C 1
ATOM 4222 O O . PRO A 1 542 ? 1.314 14.432 4.697 1.00 75.69 542 PRO A O 1
ATOM 4225 N N . SER A 1 543 ? 2.767 13.270 5.957 1.00 76.12 543 SER A N 1
ATOM 4226 C CA . SER A 1 543 ? 2.592 11.975 5.283 1.00 76.12 543 SER A CA 1
ATOM 4227 C C . SER A 1 543 ? 1.188 11.384 5.457 1.00 76.12 543 SER A C 1
ATOM 4229 O O . SER A 1 543 ? 0.759 10.605 4.615 1.00 76.12 543 SER A O 1
ATOM 4231 N N . TRP A 1 544 ? 0.465 11.789 6.505 1.00 84.00 544 TRP A N 1
ATOM 4232 C CA . TRP A 1 544 ? -0.904 11.361 6.784 1.00 84.00 544 TRP A CA 1
ATOM 4233 C C . TRP A 1 544 ? -1.947 12.420 6.381 1.00 84.00 544 TRP A C 1
ATOM 4235 O O . TRP A 1 544 ? -3.131 12.224 6.620 1.00 84.00 544 TRP A O 1
ATOM 4245 N N . SER A 1 545 ? -1.570 13.538 5.753 1.00 86.56 545 SER A N 1
ATOM 4246 C CA . SER A 1 545 ? -2.534 14.601 5.437 1.00 86.56 545 SER A CA 1
ATOM 4247 C C . SER A 1 545 ? -3.537 14.212 4.341 1.00 86.56 545 SER A C 1
ATOM 4249 O O . SER A 1 545 ? -3.237 13.440 3.429 1.00 86.56 545 SER A O 1
ATOM 4251 N N . PHE A 1 546 ? -4.744 14.770 4.440 1.00 90.69 546 PHE A N 1
ATOM 4252 C CA . PHE A 1 546 ? -5.798 14.692 3.430 1.00 90.69 546 PHE A CA 1
ATOM 4253 C C . PHE A 1 546 ? -6.663 15.957 3.491 1.00 90.69 546 PHE A C 1
ATOM 4255 O O . PHE A 1 546 ? -6.653 16.679 4.492 1.00 90.69 546 PHE A O 1
ATOM 4262 N N . ARG A 1 547 ? -7.411 16.233 2.421 1.00 91.25 547 ARG A N 1
ATOM 4263 C CA . ARG A 1 547 ? -8.384 17.331 2.353 1.00 91.25 547 ARG A CA 1
ATOM 4264 C C . ARG A 1 547 ? -9.799 16.769 2.406 1.00 91.25 547 ARG A C 1
ATOM 4266 O O . ARG A 1 547 ? -10.088 15.797 1.721 1.00 91.25 547 ARG A O 1
ATOM 4273 N N . THR A 1 548 ? -10.689 17.405 3.156 1.00 91.81 548 THR A N 1
ATOM 4274 C CA . THR A 1 548 ? -12.114 17.050 3.161 1.00 91.81 548 THR A CA 1
ATOM 4275 C C . THR A 1 548 ? -12.889 17.964 2.217 1.00 91.81 548 THR A C 1
ATOM 4277 O O . THR A 1 548 ? -12.682 19.176 2.234 1.00 91.81 548 THR A O 1
ATOM 4280 N N . VAL A 1 549 ? -13.780 17.390 1.411 1.00 88.06 549 VAL A N 1
ATOM 4281 C CA . VAL A 1 549 ? -14.731 18.109 0.553 1.00 88.06 549 VAL A CA 1
ATOM 4282 C C . VAL A 1 549 ? -16.142 17.797 1.035 1.00 88.06 549 VAL A C 1
ATOM 4284 O O . VAL A 1 549 ? -16.505 16.629 1.166 1.00 88.06 549 VAL A O 1
ATOM 4287 N N . SER A 1 550 ? -16.932 18.829 1.327 1.00 85.62 550 SER A N 1
ATOM 4288 C CA . SER A 1 550 ? -18.322 18.666 1.753 1.00 85.62 550 SER A CA 1
ATOM 4289 C C . SER A 1 550 ? -19.256 18.623 0.551 1.00 85.62 550 SER A C 1
ATOM 4291 O O . SER A 1 550 ? -19.059 19.350 -0.423 1.00 85.62 550 SER A O 1
ATOM 4293 N N . LYS A 1 551 ? -20.354 17.868 0.663 1.00 80.88 551 LYS A N 1
ATOM 4294 C CA . LYS A 1 551 ? -21.478 17.904 -0.285 1.00 80.88 551 LYS A CA 1
ATOM 4295 C C . LYS A 1 551 ? -21.974 19.324 -0.591 1.00 80.88 551 LYS A C 1
ATOM 4297 O O . LYS A 1 551 ? -22.442 19.587 -1.692 1.00 80.88 551 LYS A O 1
ATOM 4302 N N . ARG A 1 552 ? -21.867 20.247 0.373 1.00 80.38 552 ARG A N 1
ATOM 4303 C CA . ARG A 1 552 ? -22.281 21.655 0.216 1.00 80.38 552 ARG A CA 1
ATOM 4304 C C . ARG A 1 552 ? -21.370 22.461 -0.712 1.00 80.38 552 ARG A C 1
ATOM 4306 O O . ARG A 1 552 ? -21.820 23.457 -1.266 1.00 80.38 552 ARG A O 1
ATOM 4313 N N . ASP A 1 553 ? -20.126 22.026 -0.879 1.00 79.12 553 ASP A N 1
ATOM 4314 C CA . ASP A 1 553 ? -19.096 22.760 -1.616 1.00 79.12 553 ASP A CA 1
ATOM 4315 C C . ASP A 1 553 ? -19.050 22.362 -3.103 1.00 79.12 553 ASP A C 1
ATOM 4317 O O . ASP A 1 553 ? -18.266 22.921 -3.868 1.00 79.12 553 ASP A O 1
ATOM 4321 N N . MET A 1 554 ? -19.885 21.401 -3.527 1.00 70.56 554 MET A N 1
ATOM 4322 C CA . MET A 1 554 ? -19.874 20.824 -4.873 1.00 70.56 554 MET A CA 1
ATOM 4323 C C . MET A 1 554 ? -21.250 20.914 -5.552 1.00 70.56 554 MET A C 1
ATOM 4325 O O . MET A 1 554 ? -22.200 20.259 -5.112 1.00 70.56 554 MET A O 1
ATOM 4329 N N . PRO A 1 555 ? -21.383 21.659 -6.664 1.00 64.50 555 PRO A N 1
ATOM 4330 C CA . PRO A 1 555 ? -22.568 21.568 -7.509 1.00 64.50 555 PRO A CA 1
ATOM 4331 C C . PRO A 1 555 ? -22.631 20.176 -8.170 1.00 64.50 555 PRO A C 1
ATOM 4333 O O . PRO A 1 555 ? -21.624 19.686 -8.671 1.00 64.50 555 PRO A O 1
ATOM 4336 N N . ASN A 1 556 ? -23.813 19.544 -8.186 1.00 71.25 556 ASN A N 1
ATOM 4337 C CA . ASN A 1 556 ? -24.075 18.195 -8.736 1.00 71.25 556 ASN A CA 1
ATOM 4338 C C . ASN A 1 556 ? -23.476 17.007 -7.953 1.00 71.25 556 ASN A C 1
ATOM 4340 O O . ASN A 1 556 ? -23.066 16.010 -8.543 1.00 71.25 556 ASN A O 1
ATOM 4344 N N . TYR A 1 557 ? -23.458 17.083 -6.621 1.00 73.31 557 TYR A N 1
ATOM 4345 C CA . TYR A 1 557 ? -23.002 15.986 -5.764 1.00 73.31 557 TYR A CA 1
ATOM 4346 C C . TYR A 1 557 ? -23.870 14.711 -5.902 1.00 73.31 557 TYR A C 1
ATOM 4348 O O . TYR A 1 557 ? -25.078 14.785 -5.643 1.00 73.31 557 TYR A O 1
ATOM 4356 N N . PRO A 1 558 ? -23.299 13.543 -6.262 1.00 76.56 558 PRO A N 1
ATOM 4357 C CA . PRO A 1 558 ? -24.058 12.302 -6.394 1.00 76.56 558 PRO A CA 1
ATOM 4358 C C . PRO A 1 558 ? -24.752 11.905 -5.088 1.00 76.56 558 PRO A C 1
ATOM 4360 O O . PRO A 1 558 ? -24.152 11.940 -4.017 1.00 76.56 558 PRO A O 1
ATOM 4363 N N . ALA A 1 559 ? -26.016 11.485 -5.171 1.00 74.00 559 ALA A N 1
ATOM 4364 C CA . ALA A 1 559 ? -26.778 11.057 -3.995 1.00 74.00 559 ALA A CA 1
ATOM 4365 C C . ALA A 1 559 ? -26.194 9.802 -3.321 1.00 74.00 559 ALA A C 1
ATOM 4367 O O . ALA A 1 559 ? -26.360 9.637 -2.119 1.00 74.00 559 ALA A O 1
ATOM 4368 N N . SER A 1 560 ? -25.484 8.964 -4.082 1.00 74.75 560 SER A N 1
ATOM 4369 C CA . SER A 1 560 ? -24.807 7.751 -3.606 1.00 74.75 560 SER A CA 1
ATOM 4370 C C . SER A 1 560 ? -23.501 8.023 -2.850 1.00 74.75 560 SER A C 1
ATOM 4372 O O . SER A 1 560 ? -22.844 7.086 -2.406 1.00 74.75 560 SER A O 1
ATOM 4374 N N . PHE A 1 561 ? -23.050 9.278 -2.774 1.00 80.75 561 PHE A N 1
ATOM 4375 C CA . PHE A 1 561 ? -21.826 9.629 -2.059 1.00 80.75 561 PHE A CA 1
ATOM 4376 C C . PHE A 1 561 ? -22.119 9.978 -0.594 1.00 80.75 561 PHE A C 1
ATOM 4378 O O . PHE A 1 561 ? -23.178 10.536 -0.296 1.00 80.75 561 PHE A O 1
ATOM 4385 N N . PRO A 1 562 ? -21.165 9.711 0.320 1.00 85.31 562 PRO A N 1
ATOM 4386 C CA . PRO A 1 562 ? -21.268 10.124 1.724 1.00 85.31 562 PRO A CA 1
ATOM 4387 C C . PRO A 1 562 ? -21.368 11.649 1.845 1.00 85.31 562 PRO A C 1
ATOM 4389 O O . PRO A 1 562 ? -21.036 12.356 0.909 1.00 85.31 562 PRO A O 1
ATOM 4392 N N . ASP A 1 563 ? -21.758 12.210 2.988 1.00 86.31 563 ASP A N 1
ATOM 4393 C CA . ASP A 1 563 ? -21.880 13.679 3.120 1.00 86.31 563 ASP A CA 1
ATOM 4394 C C . ASP A 1 563 ? -20.543 14.438 3.006 1.00 86.31 563 ASP A C 1
ATOM 4396 O O . ASP A 1 563 ? -20.515 15.635 2.693 1.00 86.31 563 ASP A O 1
ATOM 4400 N N . GLN A 1 564 ? -19.432 13.745 3.259 1.00 89.50 564 GLN A N 1
ATOM 4401 C CA . GLN A 1 564 ? -18.076 14.268 3.139 1.00 89.50 564 GLN A CA 1
ATOM 4402 C C . GLN A 1 564 ? -17.185 13.275 2.397 1.00 89.50 564 GLN A C 1
ATOM 4404 O O . GLN A 1 564 ? -17.231 12.075 2.660 1.00 89.50 564 GLN A O 1
ATOM 4409 N N . ILE A 1 565 ? -16.325 13.792 1.521 1.00 91.06 565 ILE A N 1
ATOM 4410 C CA . ILE A 1 565 ? -15.300 13.028 0.804 1.00 91.06 565 ILE A CA 1
ATOM 4411 C C . ILE A 1 565 ? -13.929 13.386 1.358 1.00 91.06 565 ILE A C 1
ATOM 4413 O O . ILE A 1 565 ? -13.639 14.560 1.593 1.00 91.06 565 ILE A O 1
ATOM 4417 N N . GLN A 1 566 ? -13.062 12.391 1.514 1.00 92.81 566 GLN A N 1
ATOM 4418 C CA . GLN A 1 566 ? -11.660 12.589 1.860 1.00 92.81 566 GLN A CA 1
ATOM 4419 C C . GLN A 1 566 ? -10.768 12.383 0.637 1.00 92.81 566 GLN A C 1
ATOM 4421 O O . GLN A 1 566 ? -10.776 11.330 0.006 1.00 92.81 566 GLN A O 1
ATOM 4426 N N . LEU A 1 567 ? -9.988 13.414 0.325 1.00 90.94 567 LEU A N 1
ATOM 4427 C CA . LEU A 1 567 ? -9.006 13.453 -0.747 1.00 90.94 567 LEU A CA 1
ATOM 4428 C C . LEU A 1 567 ? -7.609 13.274 -0.167 1.00 90.94 567 LEU A C 1
ATOM 4430 O O . LEU A 1 567 ? -7.018 14.204 0.391 1.00 90.94 567 LEU A O 1
ATOM 4434 N N . HIS A 1 568 ? -7.089 12.066 -0.312 1.00 89.75 568 HIS A N 1
ATOM 4435 C CA . HIS A 1 568 ? -5.715 11.712 0.012 1.00 89.75 568 HIS A CA 1
ATOM 4436 C C . HIS A 1 568 ? -4.773 12.054 -1.151 1.00 89.75 568 HIS A C 1
ATOM 4438 O O . HIS A 1 568 ? -5.222 12.367 -2.253 1.00 89.75 568 HIS A O 1
ATOM 4444 N N . HIS A 1 569 ? -3.459 11.978 -0.923 1.00 85.12 569 HIS A N 1
ATOM 4445 C CA . HIS A 1 569 ? -2.456 12.207 -1.978 1.00 85.12 569 HIS A CA 1
ATOM 4446 C C . HIS A 1 569 ? -2.621 11.263 -3.172 1.00 85.12 569 HIS A C 1
ATOM 4448 O O . HIS A 1 569 ? -2.392 11.660 -4.311 1.00 85.12 569 HIS A O 1
ATOM 4454 N N . ASP A 1 570 ? -3.029 10.026 -2.900 1.00 83.94 570 ASP A N 1
ATOM 4455 C CA . ASP A 1 570 ? -3.283 8.976 -3.876 1.00 83.94 570 ASP A CA 1
ATOM 4456 C C . ASP A 1 570 ? -4.129 7.858 -3.230 1.00 83.94 570 ASP A C 1
ATOM 4458 O O . ASP A 1 570 ? -4.392 7.867 -2.021 1.00 83.94 570 ASP A O 1
ATOM 4462 N N . ALA A 1 571 ? -4.559 6.884 -4.038 1.00 86.06 571 ALA A N 1
ATOM 4463 C CA . ALA A 1 571 ? -5.386 5.776 -3.564 1.00 86.06 571 ALA A CA 1
ATOM 4464 C C . ALA A 1 571 ? -4.629 4.771 -2.669 1.00 86.06 571 ALA A C 1
ATOM 4466 O O . ALA A 1 571 ? -5.268 4.081 -1.877 1.00 86.06 571 ALA A O 1
ATOM 4467 N N . TRP A 1 572 ? -3.291 4.704 -2.735 1.00 87.44 572 TRP A N 1
ATOM 4468 C CA . TRP A 1 572 ? -2.493 3.904 -1.798 1.00 87.44 572 TRP A CA 1
ATOM 4469 C C . TRP A 1 572 ? -2.548 4.509 -0.392 1.00 87.44 572 TRP A C 1
ATOM 4471 O O . TRP A 1 572 ? -2.796 3.810 0.583 1.00 87.44 572 TRP A O 1
ATOM 4481 N N . ILE A 1 573 ? -2.414 5.828 -0.266 1.00 88.06 573 ILE A N 1
ATOM 4482 C CA . ILE A 1 573 ? -2.521 6.518 1.026 1.00 88.06 573 ILE A CA 1
ATOM 4483 C C . ILE A 1 573 ? -3.943 6.472 1.583 1.00 88.06 573 ILE A C 1
ATOM 4485 O O . ILE A 1 573 ? -4.114 6.313 2.793 1.00 88.06 573 ILE A O 1
ATOM 4489 N N . ALA A 1 574 ? -4.967 6.557 0.729 1.00 90.94 574 ALA A N 1
ATOM 4490 C CA . ALA A 1 574 ? -6.347 6.304 1.147 1.00 90.94 574 ALA A CA 1
ATOM 4491 C C . ALA A 1 574 ? -6.507 4.882 1.718 1.00 90.94 574 ALA A C 1
ATOM 4493 O O . ALA A 1 574 ? -7.144 4.687 2.757 1.00 90.94 574 ALA A O 1
ATOM 4494 N N . TYR A 1 575 ? -5.874 3.894 1.079 1.00 91.56 575 TYR A N 1
ATOM 4495 C CA . TYR A 1 575 ? -5.859 2.515 1.550 1.00 91.56 575 TYR A CA 1
ATOM 4496 C C . TYR A 1 575 ? -5.146 2.352 2.901 1.00 91.56 575 TYR A C 1
ATOM 4498 O O . TYR A 1 575 ? -5.718 1.738 3.797 1.00 91.56 575 TYR A O 1
ATOM 4506 N N . GLU A 1 576 ? -3.976 2.959 3.103 1.00 89.88 576 GLU A N 1
ATOM 4507 C CA . GLU A 1 576 ? -3.252 2.933 4.389 1.00 89.88 576 GLU A CA 1
ATOM 4508 C C . GLU A 1 576 ? -4.071 3.591 5.515 1.00 89.88 576 GLU A C 1
ATOM 4510 O O . GLU A 1 576 ? -4.161 3.079 6.634 1.00 89.88 576 GLU A O 1
ATOM 4515 N N . TRP A 1 577 ? -4.773 4.690 5.220 1.00 92.69 577 TRP A N 1
ATOM 4516 C CA . TRP A 1 577 ? -5.731 5.289 6.154 1.00 92.69 577 TRP A CA 1
ATOM 4517 C C . TRP A 1 577 ? -6.842 4.313 6.539 1.00 92.69 577 TRP A C 1
ATOM 4519 O O . TRP A 1 577 ? -7.143 4.144 7.726 1.00 92.69 577 TRP A O 1
ATOM 4529 N N . ASN A 1 578 ? -7.438 3.647 5.552 1.00 94.12 578 ASN A N 1
ATOM 4530 C CA . ASN A 1 578 ? -8.470 2.646 5.790 1.00 94.12 578 ASN A CA 1
ATOM 4531 C C . ASN A 1 578 ? -7.927 1.436 6.551 1.00 94.12 578 ASN A C 1
ATOM 4533 O O . ASN A 1 578 ? -8.627 0.914 7.416 1.00 94.12 578 ASN A O 1
ATOM 4537 N N . TYR A 1 579 ? -6.676 1.045 6.311 1.00 92.12 579 TYR A N 1
ATOM 4538 C CA . TYR A 1 579 ? -6.006 -0.022 7.039 1.00 92.12 579 TYR A CA 1
ATOM 4539 C C . TYR A 1 579 ? -5.939 0.280 8.540 1.00 92.12 579 TYR A C 1
ATOM 4541 O O . TYR A 1 579 ? -6.409 -0.509 9.363 1.00 92.12 579 TYR A O 1
ATOM 4549 N N . HIS A 1 580 ? -5.464 1.474 8.904 1.00 92.31 580 HIS A N 1
ATOM 4550 C CA . HIS A 1 580 ? -5.439 1.924 10.297 1.00 92.31 580 HIS A CA 1
ATOM 4551 C C . HIS A 1 580 ? -6.839 2.047 10.911 1.00 92.31 580 HIS A C 1
ATOM 4553 O O . HIS A 1 580 ? -7.025 1.716 12.083 1.00 92.31 580 HIS A O 1
ATOM 4559 N N . ARG A 1 581 ? -7.836 2.517 10.149 1.00 94.44 581 ARG A N 1
ATOM 4560 C CA . ARG A 1 581 ? -9.228 2.605 10.627 1.00 94.44 581 ARG A CA 1
ATOM 4561 C C . ARG A 1 581 ? -9.792 1.228 10.945 1.00 94.44 581 ARG A C 1
ATOM 4563 O O . ARG A 1 581 ? -10.353 1.048 12.020 1.00 94.44 581 ARG A O 1
ATOM 4570 N N . CYS A 1 582 ? -9.577 0.256 10.064 1.00 94.06 582 CYS A N 1
ATOM 4571 C CA . CYS A 1 582 ? -9.995 -1.129 10.262 1.00 94.06 582 CYS A CA 1
ATOM 4572 C C . CYS A 1 582 ? -9.345 -1.749 11.497 1.00 94.06 582 CYS A C 1
ATOM 4574 O O . CYS A 1 582 ? -10.038 -2.310 12.341 1.00 94.06 582 CYS A O 1
ATOM 4576 N N . ALA A 1 583 ? -8.031 -1.577 11.647 1.00 92.56 583 ALA A N 1
ATOM 4577 C CA . ALA A 1 583 ? -7.291 -2.045 12.812 1.00 92.56 583 ALA A CA 1
ATOM 4578 C C . ALA A 1 583 ? -7.857 -1.469 14.128 1.00 92.56 583 ALA A C 1
ATOM 4580 O O . ALA A 1 583 ? -8.066 -2.194 15.100 1.00 92.56 583 ALA A O 1
ATOM 4581 N N . ARG A 1 584 ? -8.199 -0.174 14.145 1.00 94.12 584 ARG A N 1
ATOM 4582 C CA . ARG A 1 584 ? -8.847 0.463 15.301 1.00 94.12 584 ARG A CA 1
ATOM 4583 C C . ARG A 1 584 ? -10.279 -0.022 15.534 1.00 94.12 584 ARG A C 1
ATOM 4585 O O . ARG A 1 584 ? -10.650 -0.208 16.686 1.00 94.12 584 ARG A O 1
ATOM 4592 N N . ILE A 1 585 ? -11.072 -0.261 14.486 1.00 94.62 585 ILE A N 1
ATOM 4593 C CA . ILE A 1 585 ? -12.411 -0.862 14.627 1.00 94.62 585 ILE A CA 1
ATOM 4594 C C . ILE A 1 585 ? -12.299 -2.236 15.304 1.00 94.62 585 ILE A C 1
ATOM 4596 O O . ILE A 1 585 ? -13.041 -2.511 16.245 1.00 94.62 585 ILE A O 1
ATOM 4600 N N . ILE A 1 586 ? -11.331 -3.064 14.898 1.00 91.19 586 ILE A N 1
ATOM 4601 C CA . ILE A 1 586 ? -11.065 -4.374 15.515 1.00 91.19 586 ILE A CA 1
ATOM 4602 C C . ILE A 1 586 ? -10.670 -4.213 16.991 1.00 91.19 586 ILE A C 1
ATOM 4604 O O . ILE A 1 586 ? -11.247 -4.870 17.856 1.00 91.19 586 ILE A O 1
ATOM 4608 N N . LEU A 1 587 ? -9.760 -3.285 17.308 1.00 93.31 587 LEU A N 1
ATOM 4609 C CA . LEU A 1 587 ? -9.384 -2.982 18.694 1.00 93.31 587 LEU A CA 1
ATOM 4610 C C . LEU A 1 587 ? -10.599 -2.570 19.536 1.00 93.31 587 LEU A C 1
ATOM 4612 O O . LEU A 1 587 ? -10.805 -3.114 20.620 1.00 93.31 587 LEU A O 1
ATOM 4616 N N . HIS A 1 588 ? -11.430 -1.650 19.038 1.00 94.62 588 HIS A N 1
ATOM 4617 C CA . HIS A 1 588 ? -12.633 -1.217 19.748 1.00 94.62 588 HIS A CA 1
ATOM 4618 C C . HIS A 1 588 ? -13.692 -2.322 19.841 1.00 94.62 588 HIS A C 1
ATOM 4620 O O . HIS A 1 588 ? -14.467 -2.327 20.792 1.00 94.62 588 HIS A O 1
ATOM 4626 N N . THR A 1 589 ? -13.709 -3.284 18.916 1.00 92.38 589 THR A N 1
ATOM 4627 C CA . THR A 1 589 ? -14.559 -4.479 19.025 1.00 92.38 589 THR A CA 1
ATOM 4628 C C . THR A 1 589 ? -14.158 -5.306 20.244 1.00 92.38 589 THR A C 1
ATOM 4630 O O . THR A 1 589 ? -15.009 -5.638 21.063 1.00 92.38 589 THR A O 1
ATOM 4633 N N . HIS A 1 590 ? -12.861 -5.574 20.418 1.00 91.38 590 HIS A N 1
ATOM 4634 C CA . HIS A 1 590 ? -12.350 -6.293 21.590 1.00 91.38 590 HIS A CA 1
ATOM 4635 C C . HIS A 1 590 ? -12.566 -5.515 22.893 1.00 91.38 590 HIS A C 1
ATOM 4637 O O . HIS A 1 590 ? -12.932 -6.097 23.910 1.00 91.38 590 HIS A O 1
ATOM 4643 N N . LEU A 1 591 ? -12.399 -4.192 22.854 1.00 92.94 591 LEU A N 1
ATOM 4644 C CA . LEU A 1 591 ? -12.692 -3.320 23.990 1.00 92.94 591 LEU A CA 1
ATOM 4645 C C . LEU A 1 591 ? -14.167 -3.407 24.402 1.00 92.94 591 LEU A C 1
ATOM 4647 O O . LEU A 1 591 ? -14.463 -3.546 25.586 1.00 92.94 591 LEU A O 1
ATOM 4651 N N . LEU A 1 592 ? -15.090 -3.356 23.435 1.00 93.25 592 LEU A N 1
ATOM 4652 C CA . LEU A 1 592 ? -16.521 -3.484 23.698 1.00 93.25 592 LEU A CA 1
ATOM 4653 C C . LEU A 1 592 ? -16.871 -4.850 24.296 1.00 93.25 592 LEU A C 1
ATOM 4655 O O . LEU A 1 592 ? -17.670 -4.888 25.221 1.00 93.25 592 LEU A O 1
ATOM 4659 N N . GLU A 1 593 ? -16.247 -5.943 23.850 1.00 91.00 593 GLU A N 1
ATOM 4660 C CA . GLU A 1 593 ? -16.435 -7.273 24.456 1.00 91.00 593 GLU A CA 1
ATOM 4661 C C . GLU A 1 593 ? -16.039 -7.291 25.946 1.00 91.00 593 GLU A C 1
ATOM 4663 O O . GLU A 1 593 ? -16.780 -7.817 26.780 1.00 91.00 593 GLU A O 1
ATOM 4668 N N . CYS A 1 594 ? -14.911 -6.664 26.305 1.00 90.25 594 CYS A N 1
ATOM 4669 C CA . CYS A 1 594 ? -14.482 -6.527 27.702 1.00 90.25 594 CYS A CA 1
ATOM 4670 C C . CYS A 1 594 ? -15.463 -5.676 28.528 1.00 90.25 594 CYS A C 1
ATOM 4672 O O . CYS A 1 594 ? -15.821 -6.050 29.647 1.00 90.25 594 CYS A O 1
ATOM 4674 N N . VAL A 1 595 ? -15.927 -4.550 27.977 1.00 90.94 595 VAL A N 1
ATOM 4675 C CA . VAL A 1 595 ? -16.882 -3.651 28.649 1.00 90.94 595 VAL A CA 1
ATOM 4676 C C . VAL A 1 595 ? -18.249 -4.325 28.826 1.00 90.94 595 VAL A C 1
ATOM 4678 O O . VAL A 1 595 ? -18.814 -4.278 29.916 1.00 90.94 595 VAL A O 1
ATOM 4681 N N . GLU A 1 596 ? -18.768 -5.008 27.800 1.00 90.12 596 GLU A N 1
ATOM 4682 C CA . GLU A 1 596 ? -20.036 -5.756 27.849 1.00 90.12 596 GLU A CA 1
ATOM 4683 C C . GLU A 1 596 ? -19.998 -6.851 28.927 1.00 90.12 596 GLU A C 1
ATOM 4685 O O . GLU A 1 596 ? -20.977 -7.048 29.656 1.00 90.12 596 GLU A O 1
ATOM 4690 N N . ARG A 1 597 ? -18.855 -7.532 29.082 1.00 87.31 597 ARG A N 1
ATOM 4691 C CA . ARG A 1 597 ? -18.663 -8.562 30.111 1.00 87.31 597 ARG A CA 1
ATOM 4692 C C . ARG A 1 597 ? -18.755 -7.999 31.529 1.00 87.31 597 ARG A C 1
ATOM 4694 O O . ARG A 1 597 ? -19.386 -8.641 32.375 1.00 87.31 597 ARG A O 1
ATOM 4701 N N . LEU A 1 598 ? -18.137 -6.843 31.769 1.00 86.88 598 LEU A N 1
ATOM 4702 C CA . LEU A 1 598 ? -18.111 -6.172 33.071 1.00 86.88 598 LEU A CA 1
ATOM 4703 C C . LEU A 1 598 ? -19.467 -5.532 33.408 1.00 86.88 598 LEU A C 1
ATOM 4705 O O . LEU A 1 598 ? -19.973 -5.684 34.515 1.00 86.88 598 LEU A O 1
ATOM 4709 N N . LEU A 1 599 ? -20.128 -4.910 32.427 1.00 87.25 599 LEU A N 1
ATOM 4710 C CA . LEU A 1 599 ? -21.503 -4.424 32.588 1.00 87.25 599 LEU A CA 1
ATOM 4711 C C . LEU A 1 599 ? -22.465 -5.562 32.961 1.00 87.25 599 LEU A C 1
ATOM 4713 O O . LEU A 1 599 ? -23.331 -5.394 33.820 1.00 87.25 599 LEU A O 1
ATOM 4717 N N . SER A 1 600 ? -22.286 -6.739 32.353 1.00 85.38 600 SER A N 1
ATOM 4718 C CA . SER A 1 600 ? -23.099 -7.919 32.658 1.00 85.38 600 SER A CA 1
ATOM 4719 C C . SER A 1 600 ? -22.844 -8.469 34.069 1.00 85.38 600 SER A C 1
ATOM 4721 O O . SER A 1 600 ? -23.790 -8.934 34.702 1.00 85.38 600 SER A O 1
ATOM 4723 N N . SER A 1 601 ? -21.608 -8.417 34.594 1.00 81.94 601 SER A N 1
ATOM 4724 C CA . SER A 1 601 ? -21.321 -8.874 35.968 1.00 81.94 601 SER A CA 1
ATOM 4725 C C . SER A 1 601 ? -21.929 -7.945 37.017 1.00 81.94 601 SER A C 1
ATOM 4727 O O . SER A 1 601 ? -22.622 -8.417 37.918 1.00 81.94 601 SER A O 1
ATOM 4729 N N . LEU A 1 602 ? -21.771 -6.632 36.839 1.00 77.62 602 LEU A N 1
ATOM 4730 C CA . LEU A 1 602 ? -22.307 -5.619 37.750 1.00 77.62 602 LEU A CA 1
ATOM 4731 C C . LEU A 1 602 ? -23.842 -5.596 37.750 1.00 77.62 602 LEU A C 1
ATOM 4733 O O . LEU A 1 602 ? -24.466 -5.419 38.796 1.00 77.62 602 LEU A O 1
ATOM 4737 N N . SER A 1 603 ? -24.471 -5.830 36.592 1.00 77.56 603 SER A N 1
ATOM 4738 C CA . SER A 1 603 ? -25.930 -5.951 36.492 1.00 77.56 603 SER A CA 1
ATOM 4739 C C . SER A 1 603 ? -26.468 -7.179 37.238 1.00 77.56 603 SER A C 1
ATOM 4741 O O . SER A 1 603 ? -27.512 -7.092 37.878 1.00 77.56 603 SER A O 1
ATOM 4743 N N . LEU A 1 604 ? -25.756 -8.311 37.225 1.00 70.56 604 LEU A N 1
ATOM 4744 C CA . LEU A 1 604 ? -26.136 -9.493 38.009 1.00 70.56 604 LEU A CA 1
ATOM 4745 C C . LEU A 1 604 ? -25.938 -9.271 39.516 1.00 70.56 604 LEU A C 1
ATOM 4747 O O . LEU A 1 604 ? -26.772 -9.702 40.313 1.00 70.56 604 LEU A O 1
ATOM 4751 N N . ALA A 1 605 ? -24.873 -8.565 39.906 1.00 64.38 605 ALA A N 1
ATOM 4752 C CA . ALA A 1 605 ? -24.600 -8.227 41.301 1.00 64.38 605 ALA A CA 1
ATOM 4753 C C . ALA A 1 605 ? -25.670 -7.292 41.895 1.00 64.38 605 ALA A C 1
ATOM 4755 O O . ALA A 1 605 ? -26.091 -7.496 43.030 1.00 64.38 605 ALA A O 1
ATOM 4756 N N . SER A 1 606 ? -26.183 -6.328 41.120 1.00 60.78 606 SER A N 1
ATOM 4757 C CA . SER A 1 606 ? -27.224 -5.397 41.584 1.00 60.78 606 SER A CA 1
ATOM 4758 C C . SER A 1 606 ? -28.603 -6.041 41.795 1.00 60.78 606 SER A C 1
ATOM 4760 O O . SER A 1 606 ? -29.408 -5.510 42.557 1.00 60.78 606 SER A O 1
ATOM 4762 N N . HIS A 1 607 ? -28.871 -7.201 41.183 1.00 57.56 607 HIS A N 1
ATOM 4763 C CA . HIS A 1 607 ? -30.116 -7.964 41.370 1.00 57.56 607 HIS A CA 1
ATOM 4764 C C . HIS A 1 607 ? -30.021 -9.022 42.487 1.00 57.56 607 HIS A C 1
ATOM 4766 O O . HIS A 1 607 ? -31.040 -9.557 42.928 1.00 57.56 607 HIS A O 1
ATOM 4772 N N . SER A 1 608 ? -28.812 -9.314 42.974 1.00 51.25 608 SER A N 1
ATOM 4773 C CA . SER A 1 608 ? -28.558 -10.197 44.112 1.00 51.25 608 SER A CA 1
ATOM 4774 C C . SER A 1 608 ? -28.534 -9.373 45.403 1.00 51.25 608 SER A C 1
ATOM 4776 O O . SER A 1 608 ? -27.477 -8.934 45.847 1.00 51.25 608 SER A O 1
ATOM 4778 N N . TYR A 1 609 ? -29.698 -9.165 46.026 1.00 46.78 609 TYR A N 1
ATOM 4779 C CA . TYR A 1 609 ? -29.804 -8.576 47.366 1.00 46.78 609 TYR A CA 1
ATOM 4780 C C . TYR A 1 609 ? -29.004 -9.391 48.401 1.00 46.78 609 TYR A C 1
ATOM 4782 O O . TYR A 1 609 ? -29.513 -10.333 49.005 1.00 46.78 609 TYR A O 1
ATOM 4790 N N . ALA A 1 610 ? -27.763 -8.986 48.651 1.00 42.47 610 ALA A N 1
ATOM 4791 C CA . ALA A 1 610 ? -27.031 -9.255 49.878 1.00 42.47 610 ALA A CA 1
ATOM 4792 C C . ALA A 1 610 ? -26.250 -7.985 50.230 1.00 42.47 610 ALA A C 1
ATOM 4794 O O . ALA A 1 610 ? -25.559 -7.418 49.388 1.00 42.47 610 ALA A O 1
ATOM 4795 N N . SER A 1 611 ? -26.444 -7.499 51.456 1.00 40.97 611 SER A N 1
ATOM 4796 C CA . SER A 1 611 ? -25.871 -6.259 51.984 1.00 40.97 611 SER A CA 1
ATOM 4797 C C . SER A 1 611 ? -24.367 -6.131 51.693 1.00 40.97 611 SER A C 1
ATOM 4799 O O . SER A 1 611 ? -23.657 -7.135 51.785 1.00 40.97 611 SER A O 1
ATOM 4801 N N . PRO A 1 612 ? -23.856 -4.921 51.390 1.00 41.91 612 PRO A N 1
ATOM 4802 C CA . PRO A 1 612 ? -22.438 -4.741 51.109 1.00 41.91 612 PRO A CA 1
ATOM 4803 C C . PRO A 1 612 ? -21.625 -5.070 52.373 1.00 41.91 612 PRO A C 1
ATOM 4805 O O . PRO A 1 612 ? -21.946 -4.547 53.446 1.00 41.91 612 PRO A O 1
ATOM 4808 N N . PRO A 1 613 ? -20.584 -5.920 52.297 1.00 39.59 613 PRO A N 1
ATOM 4809 C CA . PRO A 1 613 ? -19.639 -6.040 53.387 1.00 39.59 613 PRO A CA 1
ATOM 4810 C C . PRO A 1 613 ? -18.863 -4.726 53.488 1.00 39.59 613 PRO A C 1
ATOM 4812 O O . PRO A 1 613 ? -18.170 -4.299 52.566 1.00 39.59 613 PRO A O 1
ATOM 4815 N N . SER A 1 614 ? -19.016 -4.073 54.631 1.00 40.59 614 SER A N 1
ATOM 4816 C CA . SER A 1 614 ? -18.332 -2.855 55.034 1.00 40.59 614 SER A CA 1
ATOM 4817 C C . SER A 1 614 ? -16.840 -3.110 55.276 1.00 40.59 614 SER A C 1
ATOM 4819 O O . SER A 1 614 ? -16.421 -3.196 56.426 1.00 40.59 614 SER A O 1
ATOM 4821 N N . SER A 1 615 ? -16.036 -3.247 54.213 1.00 42.47 615 SER A N 1
ATOM 4822 C CA . SER A 1 615 ? -14.561 -3.153 54.293 1.00 42.47 615 SER A CA 1
ATOM 4823 C C . SER A 1 615 ? -13.800 -3.140 52.952 1.00 42.47 615 SER A C 1
ATOM 4825 O O . SER A 1 615 ? -12.623 -3.501 52.937 1.00 42.47 615 SER A O 1
ATOM 4827 N N . VAL A 1 616 ? -14.391 -2.713 51.829 1.00 40.47 616 VAL A N 1
ATOM 4828 C CA . VAL A 1 616 ? -13.622 -2.508 50.582 1.00 40.47 616 VAL A CA 1
ATOM 4829 C C . VAL A 1 616 ? -13.437 -1.012 50.352 1.00 40.47 616 VAL A C 1
ATOM 4831 O O . VAL A 1 616 ? -14.409 -0.268 50.284 1.00 40.47 616 VAL A O 1
ATOM 4834 N N . SER A 1 617 ? -12.181 -0.575 50.297 1.00 40.53 617 SER A N 1
ATOM 4835 C CA . SER A 1 617 ? -11.771 0.790 49.961 1.00 40.53 617 SER A CA 1
ATOM 4836 C C . SER A 1 617 ? -12.428 1.256 48.657 1.00 40.53 617 SER A C 1
ATOM 4838 O O . SER A 1 617 ? -12.276 0.601 47.630 1.00 40.53 617 SER A O 1
ATOM 4840 N N . GLU A 1 618 ? -13.119 2.395 48.708 1.00 47.41 618 GLU A N 1
ATOM 4841 C CA . GLU A 1 618 ? -13.932 2.996 47.635 1.00 47.41 618 GLU A CA 1
ATOM 4842 C C . GLU A 1 618 ? -13.151 3.459 46.379 1.00 47.41 618 GLU A C 1
ATOM 4844 O O . GLU A 1 618 ? -13.736 4.095 45.512 1.00 47.41 618 GLU A O 1
ATOM 4849 N N . ASP A 1 619 ? -11.857 3.157 46.236 1.00 50.88 619 ASP A N 1
ATOM 4850 C CA . ASP A 1 619 ? -10.965 3.952 45.367 1.00 50.88 619 ASP A CA 1
ATOM 4851 C C . ASP A 1 619 ? -10.597 3.323 44.001 1.00 50.88 619 ASP A C 1
ATOM 4853 O O . ASP A 1 619 ? -9.903 3.952 43.208 1.00 50.88 619 ASP A O 1
ATOM 4857 N N . GLU A 1 620 ? -11.030 2.093 43.673 1.00 56.34 620 GLU A N 1
ATOM 4858 C CA . GLU A 1 620 ? -10.543 1.416 42.443 1.00 56.34 620 GLU A CA 1
ATOM 4859 C C . GLU A 1 620 ? -11.586 0.698 41.564 1.00 56.34 620 GLU A C 1
ATOM 4861 O O . GLU A 1 620 ? -11.242 0.264 40.459 1.00 56.34 620 GLU A O 1
ATOM 4866 N N . SER A 1 621 ? -12.851 0.578 41.986 1.00 60.09 621 SER A N 1
ATOM 4867 C CA . SER A 1 621 ? -13.887 -0.083 41.169 1.00 60.09 621 SER A CA 1
ATOM 4868 C C . SER A 1 621 ? -14.618 0.935 40.284 1.00 60.09 621 SER A C 1
ATOM 4870 O O . SER A 1 621 ? -15.100 1.935 40.812 1.00 60.09 621 SER A O 1
ATOM 4872 N N . PRO A 1 622 ? -14.720 0.710 38.961 1.00 66.19 622 PRO A N 1
ATOM 4873 C CA . PRO A 1 622 ? -15.342 1.667 38.054 1.00 66.19 622 PRO A CA 1
ATOM 4874 C C . PRO A 1 622 ? -16.847 1.722 38.323 1.00 66.19 622 PRO A C 1
ATOM 4876 O O . PRO A 1 622 ? -17.484 0.684 38.541 1.00 66.19 622 PRO A O 1
ATOM 4879 N N . THR A 1 623 ? -17.438 2.913 38.285 1.00 75.50 623 THR A N 1
ATOM 4880 C CA . THR A 1 623 ? -18.892 3.027 38.445 1.00 75.50 623 THR A CA 1
ATOM 4881 C C . THR A 1 623 ? -19.611 2.453 37.218 1.00 75.50 623 THR A C 1
ATOM 4883 O O . THR A 1 623 ? -19.085 2.430 36.102 1.00 75.50 623 THR A O 1
ATOM 4886 N N . PHE A 1 624 ? -20.846 1.973 37.396 1.00 79.56 624 PHE A N 1
ATOM 4887 C CA . PHE A 1 624 ? -21.664 1.493 36.274 1.00 79.56 624 PHE A CA 1
ATOM 4888 C C . PHE A 1 624 ? -21.853 2.580 35.197 1.00 79.56 624 PHE A C 1
ATOM 4890 O O . PHE A 1 624 ? -21.846 2.275 34.004 1.00 79.56 624 PHE A O 1
ATOM 4897 N N . GLU A 1 625 ? -21.959 3.846 35.615 1.00 80.44 625 GLU A N 1
ATOM 4898 C CA . GLU A 1 625 ? -22.054 5.011 34.728 1.00 80.44 625 GLU A CA 1
ATOM 4899 C C . GLU A 1 625 ? -20.777 5.214 33.896 1.00 80.44 625 GLU A C 1
ATOM 4901 O O . GLU A 1 625 ? -20.865 5.377 32.678 1.00 80.44 625 GLU A O 1
ATOM 4906 N N . GLU A 1 626 ? -19.590 5.104 34.503 1.00 82.38 626 GLU A N 1
ATOM 4907 C CA . GLU A 1 626 ? -18.302 5.193 33.792 1.00 82.38 626 GLU A CA 1
ATOM 4908 C C . GLU A 1 626 ? -18.164 4.119 32.701 1.00 82.38 626 GLU A C 1
ATOM 4910 O O . GLU A 1 626 ? -17.706 4.390 31.588 1.00 82.38 626 GLU A O 1
ATOM 4915 N N . LEU A 1 627 ? -18.600 2.888 32.980 1.00 84.62 627 LEU A N 1
ATOM 4916 C CA . LEU A 1 627 ? -18.558 1.800 31.998 1.00 84.62 627 LEU A CA 1
ATOM 4917 C C . LEU A 1 627 ? -19.542 2.011 30.846 1.00 84.62 627 LEU A C 1
ATOM 4919 O O . LEU A 1 627 ? -19.221 1.695 29.695 1.00 84.62 627 LEU A O 1
ATOM 4923 N N . GLN A 1 628 ? -20.724 2.565 31.126 1.00 86.62 628 GLN A N 1
ATOM 4924 C CA . GLN A 1 628 ? -21.659 2.970 30.079 1.00 86.62 628 GLN A CA 1
ATOM 4925 C C . GLN A 1 628 ? -21.081 4.091 29.209 1.00 86.62 628 GLN A C 1
ATOM 4927 O O . GLN A 1 628 ? -21.252 4.060 27.986 1.00 86.62 628 GLN A O 1
ATOM 4932 N N . GLU A 1 629 ? -20.344 5.035 29.797 1.00 88.12 629 GLU A N 1
ATOM 4933 C CA . GLU A 1 629 ? -19.642 6.075 29.046 1.00 88.12 629 GLU A CA 1
ATOM 4934 C C . GLU A 1 629 ? -18.566 5.473 28.128 1.00 88.12 629 GLU A C 1
ATOM 4936 O O . GLU A 1 629 ? -18.521 5.796 26.936 1.00 88.12 629 GLU A O 1
ATOM 4941 N N . TYR A 1 630 ? -17.746 4.536 28.620 1.00 86.44 630 TYR A N 1
ATOM 4942 C CA . TYR A 1 630 ? -16.756 3.830 27.794 1.00 86.44 630 TYR A CA 1
ATOM 4943 C C . TYR A 1 630 ? -17.390 3.047 26.645 1.00 86.44 630 TYR A C 1
ATOM 4945 O O . TYR A 1 630 ? -16.874 3.070 25.517 1.00 86.44 630 TYR A O 1
ATOM 4953 N N . TYR A 1 631 ? -18.521 2.392 26.907 1.00 90.81 631 TYR A N 1
ATOM 4954 C CA . TYR A 1 631 ? -19.299 1.694 25.891 1.00 90.81 631 TYR A CA 1
ATOM 4955 C C . TYR A 1 631 ? -19.783 2.662 24.802 1.00 90.81 631 TYR A C 1
ATOM 4957 O O . TYR A 1 631 ? -19.510 2.462 23.613 1.00 90.81 631 TYR A O 1
ATOM 4965 N N . ALA A 1 632 ? -20.449 3.750 25.199 1.00 90.25 632 ALA A N 1
ATOM 4966 C CA . ALA A 1 632 ? -20.979 4.756 24.284 1.00 90.25 632 ALA A CA 1
ATOM 4967 C C . ALA A 1 632 ? -19.865 5.416 23.458 1.00 90.25 632 ALA A C 1
ATOM 4969 O O . ALA A 1 632 ? -19.962 5.506 22.231 1.00 90.25 632 ALA A O 1
ATOM 4970 N N . ARG A 1 633 ? -18.763 5.805 24.107 1.00 92.19 633 ARG A N 1
ATOM 4971 C CA . ARG A 1 633 ? -17.602 6.415 23.454 1.00 92.19 633 ARG A CA 1
ATOM 4972 C C . ARG A 1 633 ? -16.973 5.486 22.422 1.00 92.19 633 ARG A C 1
ATOM 4974 O O . ARG A 1 633 ? -16.685 5.924 21.311 1.00 92.19 633 ARG A O 1
ATOM 4981 N N . SER A 1 634 ? -16.786 4.209 22.748 1.00 94.00 634 SER A N 1
ATOM 4982 C CA . SER A 1 634 ? -16.199 3.237 21.816 1.00 94.00 634 SER A CA 1
ATOM 4983 C C . SER A 1 634 ? -17.081 3.014 20.587 1.00 94.00 634 SER A C 1
ATOM 4985 O O . SER A 1 634 ? -16.571 2.953 19.468 1.00 94.00 634 SER A O 1
ATOM 4987 N N . ARG A 1 635 ? -18.409 2.983 20.758 1.00 94.31 635 ARG A N 1
ATOM 4988 C CA . ARG A 1 635 ? -19.352 2.919 19.630 1.00 94.31 635 ARG A CA 1
ATOM 4989 C C . ARG A 1 635 ? -19.285 4.154 18.736 1.00 94.31 635 ARG A C 1
ATOM 4991 O O . ARG A 1 635 ? -19.279 4.007 17.515 1.00 94.31 635 ARG A O 1
ATOM 4998 N N . LEU A 1 636 ? -19.191 5.348 19.322 1.00 94.12 636 LEU A N 1
ATOM 4999 C CA . LEU A 1 636 ? -19.019 6.591 18.564 1.00 94.12 636 LEU A CA 1
ATOM 5000 C C . LEU A 1 636 ? -17.712 6.587 17.765 1.00 94.12 636 LEU A C 1
ATOM 5002 O O . LEU A 1 636 ? -17.713 6.982 16.602 1.00 94.12 636 LEU A O 1
ATOM 5006 N N . VAL A 1 637 ? -16.614 6.092 18.348 1.00 94.81 637 VAL A N 1
ATOM 5007 C CA . VAL A 1 637 ? -15.340 5.962 17.626 1.00 94.81 637 VAL A CA 1
ATOM 5008 C C . VAL A 1 637 ? -15.473 4.995 16.450 1.00 94.81 637 VAL A C 1
ATOM 5010 O O . VAL A 1 637 ? -15.046 5.336 15.352 1.00 94.81 637 VAL A O 1
ATOM 5013 N N . ILE A 1 638 ? -16.102 3.830 16.634 1.00 95.62 638 ILE A N 1
ATOM 5014 C CA . ILE A 1 638 ? -16.340 2.874 15.540 1.00 95.62 638 ILE A CA 1
ATOM 5015 C C . ILE A 1 638 ? -17.178 3.512 14.422 1.00 95.62 638 ILE A C 1
ATOM 5017 O O . ILE A 1 638 ? -16.810 3.399 13.254 1.00 95.62 638 ILE A O 1
ATOM 5021 N N . SER A 1 639 ? -18.251 4.230 14.773 1.00 94.94 639 SER A N 1
ATOM 5022 C CA . SER A 1 639 ? -19.078 4.966 13.808 1.00 94.94 639 SER A CA 1
ATOM 5023 C C . SER A 1 639 ? -18.257 5.989 13.026 1.00 94.94 639 SER A C 1
ATOM 5025 O O . SER A 1 639 ? -18.281 5.992 11.801 1.00 94.94 639 SER A O 1
ATOM 5027 N N . TRP A 1 640 ? -17.473 6.813 13.720 1.00 94.75 640 TRP A N 1
ATOM 5028 C CA . TRP A 1 640 ? -16.635 7.835 13.095 1.00 94.75 640 TRP A CA 1
ATOM 5029 C C . TRP A 1 640 ? -15.561 7.237 12.170 1.00 94.75 640 TRP A C 1
ATOM 5031 O O . TRP A 1 640 ? -15.256 7.787 11.111 1.00 94.75 640 TRP A O 1
ATOM 5041 N N . LEU A 1 641 ? -14.991 6.087 12.542 1.00 95.81 641 LEU A N 1
ATOM 5042 C CA . LEU A 1 641 ? -14.032 5.362 11.707 1.00 95.81 641 LEU A CA 1
ATOM 5043 C C . LEU A 1 641 ? -14.686 4.791 10.444 1.00 95.81 641 LEU A C 1
ATOM 5045 O O . LEU A 1 641 ? -14.074 4.859 9.377 1.00 95.81 641 LEU A O 1
ATOM 5049 N N . ALA A 1 642 ? -15.908 4.264 10.555 1.00 95.69 642 ALA A N 1
ATOM 5050 C CA . ALA A 1 642 ? -16.683 3.771 9.421 1.00 95.69 642 ALA A CA 1
ATOM 5051 C C . ALA A 1 642 ? -17.023 4.895 8.430 1.00 95.69 642 ALA A C 1
ATOM 5053 O O . ALA A 1 642 ? -16.777 4.732 7.235 1.00 95.69 642 ALA A O 1
ATOM 5054 N N . ASP A 1 643 ? -17.470 6.056 8.917 1.00 94.19 643 ASP A N 1
ATOM 5055 C CA . ASP A 1 643 ? -17.700 7.240 8.074 1.00 94.19 643 ASP A CA 1
ATOM 5056 C C . ASP A 1 643 ? -16.417 7.670 7.357 1.00 94.19 643 ASP A C 1
ATOM 5058 O O . ASP A 1 643 ? -16.430 7.978 6.166 1.00 94.19 643 ASP A O 1
ATOM 5062 N N . GLY A 1 644 ? -15.281 7.619 8.058 1.00 95.19 644 GLY A N 1
ATOM 5063 C CA . GLY A 1 644 ? -13.971 7.871 7.469 1.00 95.19 644 GLY A CA 1
ATOM 5064 C C . GLY A 1 644 ? -13.627 6.909 6.330 1.00 95.19 644 GLY A C 1
ATOM 5065 O O . GLY A 1 644 ? -13.089 7.354 5.322 1.00 95.19 644 GLY A O 1
ATOM 5066 N N . ILE A 1 645 ? -13.940 5.613 6.458 1.00 96.44 645 ILE A N 1
ATOM 5067 C CA . ILE A 1 645 ? -13.740 4.623 5.384 1.00 96.44 645 ILE A CA 1
ATOM 5068 C C . ILE A 1 645 ? -14.641 4.953 4.190 1.00 96.44 645 ILE A C 1
ATOM 5070 O O . ILE A 1 645 ? -14.149 5.057 3.065 1.00 96.44 645 ILE A O 1
ATOM 5074 N N . LEU A 1 646 ? -15.936 5.173 4.430 1.00 94.94 646 LEU A N 1
ATOM 5075 C CA . LEU A 1 646 ? -16.914 5.494 3.385 1.00 94.94 646 LEU A CA 1
ATOM 5076 C C . LEU A 1 646 ? -16.541 6.781 2.630 1.00 94.94 646 LEU A C 1
ATOM 5078 O O . LEU A 1 646 ? -16.630 6.823 1.404 1.00 94.94 646 LEU A O 1
ATOM 5082 N N . ALA A 1 647 ? -16.005 7.786 3.327 1.00 95.00 647 ALA A N 1
ATOM 5083 C CA . ALA A 1 647 ? -15.537 9.044 2.742 1.00 95.00 647 ALA A CA 1
ATOM 5084 C C . ALA A 1 647 ? -14.393 8.888 1.719 1.00 95.00 647 ALA A C 1
ATOM 5086 O O . ALA A 1 647 ? -14.182 9.784 0.903 1.00 95.00 647 ALA A O 1
ATOM 5087 N N . THR A 1 648 ? -13.657 7.772 1.731 1.00 95.25 648 THR A N 1
ATOM 5088 C CA . THR A 1 648 ? -12.578 7.502 0.756 1.00 95.25 648 THR A CA 1
ATOM 5089 C C . THR A 1 648 ? -13.056 6.814 -0.521 1.00 95.25 648 THR A C 1
ATOM 5091 O O . THR A 1 648 ? -12.291 6.710 -1.485 1.00 95.25 648 THR A O 1
ATOM 5094 N N . VAL A 1 649 ? -14.299 6.318 -0.543 1.00 93.69 649 VAL A N 1
ATOM 5095 C CA . VAL A 1 649 ? -14.820 5.479 -1.632 1.00 93.69 649 VAL A CA 1
ATOM 5096 C C . VAL A 1 649 ? -14.786 6.194 -2.987 1.00 93.69 649 VAL A C 1
ATOM 5098 O O . VAL A 1 649 ? -14.253 5.596 -3.925 1.00 93.69 649 VAL A O 1
ATOM 5101 N N . PRO A 1 650 ? -15.249 7.457 -3.114 1.00 91.06 650 PRO A N 1
ATOM 5102 C CA . PRO A 1 650 ? -15.239 8.153 -4.401 1.00 91.06 650 PRO A CA 1
ATOM 5103 C C . PRO A 1 650 ? -13.836 8.306 -5.002 1.00 91.06 650 PRO A C 1
ATOM 5105 O O . PRO A 1 650 ? -13.638 8.064 -6.190 1.00 91.06 650 PRO A O 1
ATOM 5108 N N . GLN A 1 651 ? -12.839 8.656 -4.178 1.00 90.31 651 GLN A N 1
ATOM 5109 C CA . GLN A 1 651 ? -11.447 8.746 -4.629 1.00 90.31 651 GLN A CA 1
ATOM 5110 C C . GLN A 1 651 ? -10.904 7.370 -5.019 1.00 90.31 651 GLN A C 1
ATOM 5112 O O . GLN A 1 651 ? -10.276 7.220 -6.065 1.00 90.31 651 GLN A O 1
ATOM 5117 N N . SER A 1 652 ? -11.143 6.365 -4.177 1.00 90.94 652 SER A N 1
ATOM 5118 C CA . SER A 1 652 ? -10.581 5.028 -4.362 1.00 90.94 652 SER A CA 1
ATOM 5119 C C . SER A 1 652 ? -11.108 4.371 -5.636 1.00 90.94 652 SER A C 1
ATOM 5121 O O . SER A 1 652 ? -10.329 3.777 -6.368 1.00 90.94 652 SER A O 1
ATOM 5123 N N . LEU A 1 653 ? -12.398 4.519 -5.952 1.00 88.88 653 LEU A N 1
ATOM 5124 C CA . LEU A 1 653 ? -13.001 3.970 -7.173 1.00 88.88 653 LEU A CA 1
ATOM 5125 C C . LEU A 1 653 ? -12.778 4.840 -8.422 1.00 88.88 653 LEU A C 1
ATOM 5127 O O . LEU A 1 653 ? -13.241 4.476 -9.503 1.00 88.88 653 LEU A O 1
ATOM 5131 N N . GLY A 1 654 ? -12.058 5.958 -8.295 1.00 86.56 654 GLY A N 1
ATOM 5132 C CA . GLY A 1 654 ? -11.759 6.854 -9.409 1.00 86.56 654 GLY A CA 1
ATOM 5133 C C . GLY A 1 654 ? -12.970 7.638 -9.914 1.00 86.56 654 GLY A C 1
ATOM 5134 O O . GLY A 1 654 ? -13.024 7.951 -11.097 1.00 86.56 654 GLY A O 1
ATOM 5135 N N . ASP A 1 655 ? -13.948 7.945 -9.058 1.00 84.94 655 ASP A N 1
ATOM 5136 C CA . ASP A 1 655 ? -15.079 8.808 -9.434 1.00 84.94 655 ASP A CA 1
ATOM 5137 C C . ASP A 1 655 ? -14.739 10.288 -9.427 1.00 84.94 655 ASP A C 1
ATOM 5139 O O . ASP A 1 655 ? -15.483 11.103 -9.969 1.00 84.94 655 ASP A O 1
ATOM 5143 N N . ILE A 1 656 ? -13.652 10.640 -8.753 1.00 84.50 656 ILE A N 1
ATOM 5144 C CA . ILE A 1 656 ? -13.178 12.007 -8.637 1.00 84.50 656 ILE A CA 1
ATOM 5145 C C . ILE A 1 656 ? -11.693 12.072 -8.960 1.00 84.50 656 ILE A C 1
ATOM 5147 O O . ILE A 1 656 ? -10.941 11.132 -8.694 1.00 84.50 656 ILE A O 1
ATOM 5151 N N . ASP A 1 657 ? -11.273 13.197 -9.524 1.00 78.88 657 ASP A N 1
ATOM 5152 C CA . ASP A 1 657 ? -9.863 13.489 -9.744 1.00 78.88 657 ASP A CA 1
ATOM 5153 C C . ASP A 1 657 ? -9.157 13.931 -8.443 1.00 78.88 657 ASP A C 1
ATOM 5155 O O . ASP A 1 657 ? -9.759 14.070 -7.373 1.00 78.88 657 ASP A O 1
ATOM 5159 N N . SER A 1 658 ? -7.848 14.179 -8.524 1.00 75.75 658 SER A N 1
ATOM 5160 C CA . SER A 1 658 ? -7.046 14.663 -7.390 1.00 75.75 658 SER A CA 1
ATOM 5161 C C . SER A 1 658 ? -7.463 16.053 -6.884 1.00 75.75 658 SER A C 1
ATOM 5163 O O . SER A 1 658 ? -7.157 16.414 -5.745 1.00 75.75 658 SER A O 1
ATOM 5165 N N . ALA A 1 659 ? -8.184 16.831 -7.694 1.00 76.38 659 ALA A N 1
ATOM 5166 C CA . ALA A 1 659 ? -8.756 18.117 -7.317 1.00 76.38 659 ALA A CA 1
ATOM 5167 C C . ALA A 1 659 ? -10.167 17.986 -6.707 1.00 76.38 659 ALA A C 1
ATOM 5169 O O . ALA A 1 659 ? -10.682 18.970 -6.166 1.00 76.38 659 ALA A O 1
ATOM 5170 N N . GLY A 1 660 ? -10.745 16.782 -6.685 1.00 77.25 660 GLY A N 1
ATOM 5171 C CA . GLY A 1 660 ? -12.078 16.494 -6.163 1.00 77.25 660 GLY A CA 1
ATOM 5172 C C . GLY A 1 660 ? -13.207 16.695 -7.170 1.00 77.25 660 GLY A C 1
ATOM 5173 O O . GLY A 1 660 ? -14.366 16.635 -6.770 1.00 77.25 660 GLY A O 1
ATOM 5174 N N . ASN A 1 661 ? -12.905 16.931 -8.447 1.00 80.88 661 ASN A N 1
ATOM 5175 C CA . ASN A 1 661 ? -13.926 17.088 -9.479 1.00 80.88 661 ASN A CA 1
ATOM 5176 C C . ASN A 1 661 ? -14.455 15.722 -9.911 1.00 80.88 661 ASN A C 1
ATOM 5178 O O . ASN A 1 661 ? -13.681 14.777 -10.050 1.00 80.88 661 ASN A O 1
ATOM 5182 N N . LEU A 1 662 ? -15.758 15.639 -10.182 1.00 79.00 662 LEU A N 1
ATOM 5183 C CA . LEU A 1 662 ? -16.398 14.424 -10.682 1.00 79.00 662 LEU A CA 1
ATOM 5184 C C . LEU A 1 662 ? -15.855 14.043 -12.063 1.00 79.00 662 LEU A C 1
ATOM 5186 O O . LEU A 1 662 ? -15.902 14.832 -13.007 1.00 79.00 662 LEU A O 1
ATOM 5190 N N . LEU A 1 663 ? -15.398 12.802 -12.186 1.00 76.06 663 LEU A N 1
ATOM 5191 C CA . LEU A 1 663 ? -15.090 12.161 -13.453 1.00 76.06 663 LEU A CA 1
ATOM 5192 C C . LEU A 1 663 ? -16.388 11.549 -13.985 1.00 76.06 663 LEU A C 1
ATOM 5194 O O . LEU A 1 663 ? -16.925 10.595 -13.424 1.00 76.06 663 LEU A O 1
ATOM 5198 N N . THR A 1 664 ? -16.934 12.136 -15.050 1.00 59.03 664 THR A N 1
ATOM 5199 C CA . THR A 1 664 ? -18.173 11.652 -15.667 1.00 59.03 664 THR A CA 1
ATOM 5200 C C . THR A 1 664 ? -18.010 10.217 -16.178 1.00 59.03 664 THR A C 1
ATOM 5202 O O . THR A 1 664 ? -17.013 9.933 -16.849 1.00 59.03 664 THR A O 1
ATOM 5205 N N . PRO A 1 665 ? -18.987 9.321 -15.923 1.00 53.91 665 PRO A N 1
ATOM 5206 C CA . PRO A 1 665 ? -19.059 8.048 -16.632 1.00 53.91 665 PRO A CA 1
ATOM 5207 C C . PRO A 1 665 ? -19.189 8.313 -18.142 1.00 53.91 665 PRO A C 1
ATOM 5209 O O . PRO A 1 665 ? -19.701 9.371 -18.521 1.00 53.91 665 PRO A O 1
ATOM 5212 N N . PRO A 1 666 ? -18.729 7.395 -19.010 1.00 45.59 666 PRO A N 1
ATOM 5213 C CA . PRO A 1 666 ? -18.849 7.574 -20.452 1.00 45.59 666 PRO A CA 1
ATOM 5214 C C . PRO A 1 666 ? -20.323 7.790 -20.819 1.00 45.59 666 PRO A C 1
ATOM 5216 O O . PRO A 1 666 ? -21.162 6.921 -20.589 1.00 45.59 666 PRO A O 1
ATOM 5219 N N . SER A 1 667 ? -20.656 8.973 -21.339 1.00 42.91 667 SER A N 1
ATOM 5220 C CA . SER A 1 667 ? -21.946 9.207 -21.982 1.00 42.91 667 SER A CA 1
ATOM 5221 C C . SER A 1 667 ? -21.874 8.657 -23.399 1.00 42.91 667 SER A C 1
ATOM 5223 O O . SER A 1 667 ? -20.946 9.005 -24.129 1.00 42.91 667 SER A O 1
ATOM 5225 N N . GLU A 1 668 ? -22.860 7.860 -23.806 1.00 39.75 668 GLU A N 1
ATOM 5226 C CA . GLU A 1 668 ? -23.098 7.579 -25.222 1.00 39.75 668 GLU A CA 1
ATOM 5227 C C . GLU A 1 668 ? -23.533 8.886 -25.903 1.00 39.75 668 GLU A C 1
ATOM 5229 O O . GLU A 1 668 ? -24.708 9.245 -25.912 1.00 39.75 668 GLU A O 1
ATOM 5234 N N . MET A 1 669 ? -22.575 9.639 -26.437 1.00 38.09 669 MET A N 1
ATOM 5235 C CA . MET A 1 669 ? -22.843 10.583 -27.516 1.00 38.09 669 MET A CA 1
ATOM 5236 C C . MET A 1 669 ? -22.225 9.999 -28.783 1.00 38.09 669 MET A C 1
ATOM 5238 O O . MET A 1 669 ? -21.048 9.655 -28.802 1.00 38.09 669 MET A O 1
ATOM 5242 N N . ASP A 1 670 ? -23.053 9.858 -29.815 1.00 38.41 670 ASP A N 1
ATOM 5243 C CA . ASP A 1 670 ? -22.658 9.553 -31.195 1.00 38.41 670 ASP A CA 1
ATOM 5244 C C . ASP A 1 670 ? -22.029 8.174 -31.474 1.00 38.41 670 ASP A C 1
ATOM 5246 O O . ASP A 1 670 ? -21.297 8.008 -32.444 1.00 38.41 670 ASP A O 1
ATOM 5250 N N . GLY A 1 671 ? -22.354 7.143 -30.684 1.00 41.03 671 GLY A N 1
ATOM 5251 C CA . GLY A 1 671 ? -22.017 5.747 -31.020 1.00 41.03 671 GLY A CA 1
ATOM 5252 C C . GLY A 1 671 ? -20.520 5.399 -30.989 1.00 41.03 671 GLY A C 1
ATOM 5253 O O . GLY A 1 671 ? -20.159 4.253 -31.263 1.00 41.03 671 GLY A O 1
ATOM 5254 N N . GLU A 1 672 ? -19.654 6.343 -30.614 1.00 35.66 672 GLU A N 1
ATOM 5255 C CA . GLU A 1 672 ? -18.263 6.086 -30.257 1.00 35.66 672 GLU A CA 1
ATOM 5256 C C . GLU A 1 672 ? -18.175 5.761 -28.761 1.00 35.66 672 GLU A C 1
ATOM 5258 O O . GLU A 1 672 ? -18.555 6.552 -27.897 1.00 35.66 672 GLU A O 1
ATOM 5263 N N . VAL A 1 673 ? -17.666 4.569 -28.437 1.00 39.75 673 VAL A N 1
ATOM 5264 C CA . VAL A 1 673 ? -17.340 4.193 -27.057 1.00 39.75 673 VAL A CA 1
ATOM 5265 C C . VAL A 1 673 ? -16.153 5.048 -26.612 1.00 39.75 673 VAL A C 1
ATOM 5267 O O . VAL A 1 673 ? -15.002 4.711 -26.884 1.00 39.75 673 VAL A O 1
ATOM 5270 N N . LEU A 1 674 ? -16.425 6.172 -25.949 1.00 42.62 674 LEU A N 1
ATOM 5271 C CA . LEU A 1 674 ? -15.410 6.935 -25.223 1.00 42.62 674 LEU A CA 1
ATOM 5272 C C . LEU A 1 674 ? -14.755 6.011 -24.183 1.00 42.62 674 LEU A C 1
ATOM 5274 O O . LEU A 1 674 ? -15.451 5.437 -23.344 1.00 42.62 674 LEU A O 1
ATOM 5278 N N . GLU A 1 675 ? -13.428 5.853 -24.253 1.00 44.84 675 GLU A N 1
ATOM 5279 C CA . GLU A 1 675 ? -12.645 5.089 -23.272 1.00 44.84 675 GLU A CA 1
ATOM 5280 C C . GLU A 1 675 ? -12.996 5.537 -21.842 1.00 44.84 675 GLU A C 1
ATOM 5282 O O . GLU A 1 675 ? -12.983 6.735 -21.534 1.00 44.84 675 GLU A O 1
ATOM 5287 N N . ASP A 1 676 ? -13.325 4.578 -20.965 1.00 51.03 676 ASP A N 1
ATOM 5288 C CA . ASP A 1 676 ? -13.590 4.862 -19.553 1.00 51.03 676 ASP A CA 1
ATOM 5289 C C . ASP A 1 676 ? -12.301 5.397 -18.914 1.00 51.03 676 ASP A C 1
ATOM 5291 O O . ASP A 1 676 ? -11.352 4.660 -18.661 1.00 51.03 676 ASP A O 1
ATOM 5295 N N . LYS A 1 677 ? -12.258 6.708 -18.654 1.00 51.19 677 LYS A N 1
ATOM 5296 C CA . LYS A 1 677 ? -11.090 7.389 -18.071 1.00 51.19 677 LYS A CA 1
ATOM 5297 C C . LYS A 1 677 ? -10.821 6.997 -16.609 1.00 51.19 677 LYS A C 1
ATOM 5299 O O . LYS A 1 677 ? -9.871 7.506 -16.013 1.00 51.19 677 LYS A O 1
ATOM 5304 N N . ARG A 1 678 ? -11.644 6.136 -15.998 1.00 61.72 678 ARG A N 1
ATOM 5305 C CA . ARG A 1 678 ? -11.534 5.735 -14.587 1.00 61.72 678 ARG A CA 1
ATOM 5306 C C . ARG A 1 678 ? -10.518 4.600 -14.412 1.00 61.72 678 ARG A C 1
ATOM 5308 O O . ARG A 1 678 ? -10.866 3.447 -14.176 1.00 61.72 678 ARG A O 1
ATOM 5315 N N . THR A 1 679 ? -9.236 4.953 -14.461 1.00 61.12 679 THR A N 1
ATOM 5316 C CA . THR A 1 679 ? -8.086 4.028 -14.368 1.00 61.12 679 THR A CA 1
ATOM 5317 C C . THR A 1 679 ? -7.945 3.297 -13.025 1.00 61.12 679 THR A C 1
ATOM 5319 O O . THR A 1 679 ? -7.287 2.265 -12.951 1.00 61.12 679 THR A O 1
ATOM 5322 N N . LEU A 1 680 ? -8.558 3.798 -11.946 1.00 67.50 680 LEU A N 1
ATOM 5323 C CA . LEU A 1 680 ? -8.375 3.260 -10.588 1.00 67.50 680 LEU A CA 1
ATOM 5324 C C . LEU A 1 680 ? -9.418 2.228 -10.158 1.00 67.50 680 LEU A C 1
ATOM 5326 O O . LEU A 1 680 ? -9.287 1.651 -9.082 1.00 67.50 680 LEU A O 1
ATOM 5330 N N . GLN A 1 681 ? -10.444 1.977 -10.967 1.00 75.81 681 GLN A N 1
ATOM 5331 C CA . GLN A 1 681 ? -11.602 1.192 -10.547 1.00 75.81 681 GLN A CA 1
ATOM 5332 C C . GLN A 1 681 ? -11.234 -0.190 -9.983 1.00 75.81 681 GLN A C 1
ATOM 5334 O O . GLN A 1 681 ? -11.667 -0.539 -8.887 1.00 75.81 681 GLN A O 1
ATOM 5339 N N . GLY A 1 682 ? -10.406 -0.971 -10.682 1.00 83.56 682 GLY A N 1
ATOM 5340 C CA . GLY A 1 682 ? -10.059 -2.326 -10.243 1.00 83.56 682 GLY A CA 1
ATOM 5341 C C . GLY A 1 682 ? -9.203 -2.368 -8.981 1.00 83.56 682 GLY A C 1
ATOM 5342 O O . GLY A 1 682 ? -9.588 -2.990 -7.989 1.00 83.56 682 GLY A O 1
ATOM 5343 N N . VAL A 1 683 ? -8.052 -1.693 -9.008 1.00 87.88 683 VAL A N 1
ATOM 5344 C CA . VAL A 1 683 ? -7.129 -1.608 -7.865 1.00 87.88 683 VAL A CA 1
ATOM 5345 C C . VAL A 1 683 ? -7.789 -0.951 -6.648 1.00 87.88 683 VAL A C 1
ATOM 5347 O O . VAL A 1 683 ? -7.644 -1.434 -5.527 1.00 87.88 683 VAL A O 1
ATOM 5350 N N . GLY A 1 684 ? -8.592 0.088 -6.865 1.00 89.81 684 GLY A N 1
ATOM 5351 C CA . GLY A 1 684 ? -9.353 0.778 -5.833 1.00 89.81 684 GLY A CA 1
ATOM 5352 C C . GLY A 1 684 ? -10.430 -0.088 -5.197 1.00 89.81 684 GLY A C 1
ATOM 5353 O O . GLY A 1 684 ? -10.539 -0.150 -3.973 1.00 89.81 684 GLY A O 1
ATOM 5354 N N . ALA A 1 685 ? -11.189 -0.824 -6.011 1.00 89.44 685 ALA A N 1
ATOM 5355 C CA . ALA A 1 685 ? -12.168 -1.784 -5.513 1.00 89.44 685 ALA A CA 1
ATOM 5356 C C . ALA A 1 685 ? -11.495 -2.906 -4.706 1.00 89.44 685 ALA A C 1
ATOM 5358 O O . ALA A 1 685 ? -12.007 -3.312 -3.662 1.00 89.44 685 ALA A O 1
ATOM 5359 N N . TYR A 1 686 ? -10.313 -3.360 -5.134 1.00 88.81 686 TYR A N 1
ATOM 5360 C CA . TYR A 1 686 ? -9.501 -4.304 -4.367 1.00 88.81 686 TYR A CA 1
ATOM 5361 C C . TYR A 1 686 ? -9.054 -3.727 -3.009 1.00 88.81 686 TYR A C 1
ATOM 5363 O O . TYR A 1 686 ? -9.155 -4.416 -1.993 1.00 88.81 686 TYR A O 1
ATOM 5371 N N . PHE A 1 687 ? -8.620 -2.464 -2.956 1.00 91.06 687 PHE A N 1
ATOM 5372 C CA . PHE A 1 687 ? -8.249 -1.787 -1.705 1.00 91.06 687 PHE A CA 1
ATOM 5373 C C . PHE A 1 687 ? -9.430 -1.595 -0.746 1.00 91.06 687 PHE A C 1
ATOM 5375 O O . PHE A 1 687 ? -9.264 -1.734 0.466 1.00 91.06 687 PHE A O 1
ATOM 5382 N N . LEU A 1 688 ? -10.628 -1.323 -1.266 1.00 92.56 688 LEU A N 1
ATOM 5383 C CA . LEU A 1 688 ? -11.836 -1.126 -0.460 1.00 92.56 688 LEU A CA 1
ATOM 5384 C C . LEU A 1 688 ? -12.491 -2.426 0.018 1.00 92.56 688 LEU A C 1
ATOM 5386 O O . LEU A 1 688 ? -13.243 -2.396 0.989 1.00 92.56 688 LEU A O 1
ATOM 5390 N N . MET A 1 689 ? -12.209 -3.564 -0.620 1.00 88.44 689 MET A N 1
ATOM 5391 C CA . MET A 1 689 ? -12.878 -4.836 -0.332 1.00 88.44 689 MET A CA 1
ATOM 5392 C C . MET A 1 689 ? -12.858 -5.210 1.156 1.00 88.44 689 MET A C 1
ATOM 5394 O O . MET A 1 689 ? -13.899 -5.515 1.735 1.00 88.44 689 MET A O 1
ATOM 5398 N N . TRP A 1 690 ? -11.679 -5.185 1.782 1.00 88.50 690 TRP A N 1
ATOM 5399 C CA . TRP A 1 690 ? -11.533 -5.550 3.192 1.00 88.50 690 TRP A CA 1
ATOM 5400 C C . TRP A 1 690 ? -12.132 -4.496 4.147 1.00 88.50 690 TRP A C 1
ATOM 5402 O O . TRP A 1 690 ? -12.937 -4.880 5.000 1.00 88.50 690 TRP A O 1
ATOM 5412 N N . PRO A 1 691 ? -11.854 -3.184 3.987 1.00 93.62 691 PRO A N 1
ATOM 5413 C CA . PRO A 1 691 ? -12.484 -2.152 4.808 1.00 93.62 691 PRO A CA 1
ATOM 5414 C C . PRO A 1 691 ? -14.012 -2.143 4.769 1.00 93.62 691 PRO A C 1
ATOM 5416 O O . PRO A 1 691 ? -14.657 -2.097 5.815 1.00 93.62 691 PRO A O 1
ATOM 5419 N N . ILE A 1 692 ? -14.604 -2.240 3.578 1.00 93.31 692 ILE A N 1
ATOM 5420 C CA . ILE A 1 692 ? -16.062 -2.216 3.417 1.00 93.31 692 ILE A CA 1
ATOM 5421 C C . ILE A 1 692 ? -16.698 -3.459 4.033 1.00 93.31 692 ILE A C 1
ATOM 5423 O O . ILE A 1 692 ? -17.742 -3.358 4.671 1.00 93.31 692 ILE A O 1
ATOM 5427 N N . LYS A 1 693 ? -16.041 -4.618 3.947 1.00 86.94 693 LYS A N 1
ATOM 5428 C CA . LYS A 1 693 ? -16.493 -5.834 4.628 1.00 86.94 693 LYS A CA 1
ATOM 5429 C C . LYS A 1 693 ? -16.538 -5.655 6.153 1.00 86.94 693 LYS A C 1
ATOM 5431 O O . LYS A 1 693 ? -17.521 -6.067 6.775 1.00 86.94 693 LYS A O 1
ATOM 5436 N N . ILE A 1 694 ? -15.512 -5.043 6.754 1.00 89.06 694 ILE A N 1
ATOM 5437 C CA . ILE A 1 694 ? -15.495 -4.758 8.199 1.00 89.06 694 ILE A CA 1
ATOM 5438 C C . ILE A 1 694 ? -16.677 -3.865 8.570 1.00 89.06 694 ILE A C 1
ATOM 5440 O O . ILE A 1 694 ? -17.426 -4.217 9.472 1.00 89.06 694 ILE A O 1
ATOM 5444 N N . VAL A 1 695 ? -16.900 -2.770 7.838 1.00 92.38 695 VAL A N 1
ATOM 5445 C CA . VAL A 1 695 ? -18.015 -1.842 8.092 1.00 92.38 695 VAL A CA 1
ATOM 5446 C C . VAL A 1 695 ? -19.371 -2.543 7.928 1.00 92.38 695 VAL A C 1
ATOM 5448 O O . VAL A 1 695 ? -20.183 -2.562 8.846 1.00 92.38 695 VAL A O 1
ATOM 5451 N N . LYS A 1 696 ? -19.604 -3.210 6.799 1.00 87.81 696 LYS A N 1
ATOM 5452 C CA . LYS A 1 696 ? -20.870 -3.883 6.465 1.00 87.81 696 LYS A CA 1
ATOM 5453 C C . LYS A 1 696 ? -21.310 -4.921 7.507 1.00 87.81 696 LYS A C 1
ATOM 5455 O O . LYS A 1 696 ? -22.499 -5.056 7.794 1.00 87.81 696 LYS A O 1
ATOM 5460 N N . SER A 1 697 ? -20.353 -5.656 8.078 1.00 84.38 697 SER A N 1
ATOM 5461 C CA . SER A 1 697 ? -20.610 -6.753 9.025 1.00 84.38 697 SER A CA 1
ATOM 5462 C C . SER A 1 697 ? -20.619 -6.339 10.504 1.00 84.38 697 SER A C 1
ATOM 5464 O O . SER A 1 697 ? -20.912 -7.168 11.367 1.00 84.38 697 SER A O 1
ATOM 5466 N N . HIS A 1 698 ? -20.322 -5.078 10.828 1.00 87.50 698 HIS A N 1
ATOM 5467 C CA . HIS A 1 698 ? -20.104 -4.668 12.213 1.00 87.50 698 HIS A CA 1
ATOM 5468 C C . HIS A 1 698 ? -21.412 -4.427 12.995 1.00 87.50 698 HIS A C 1
ATOM 5470 O O . HIS A 1 698 ? -22.173 -3.506 12.699 1.00 87.50 698 HIS A O 1
ATOM 5476 N N . LYS A 1 699 ? -21.628 -5.189 14.080 1.00 87.31 699 LYS A N 1
ATOM 5477 C CA . LYS A 1 699 ? -22.871 -5.185 14.889 1.00 87.31 699 LYS A CA 1
ATOM 5478 C C . LYS A 1 699 ? -23.243 -3.847 15.552 1.00 87.31 699 LYS A C 1
ATOM 5480 O O . LYS A 1 699 ? -24.408 -3.619 15.849 1.00 87.31 699 LYS A O 1
ATOM 5485 N N . HIS A 1 700 ? -22.267 -2.980 15.830 1.00 84.50 700 HIS A N 1
ATOM 5486 C CA . HIS A 1 700 ? -22.491 -1.727 16.573 1.00 84.50 700 HIS A CA 1
ATOM 5487 C C . HIS A 1 700 ? -22.706 -0.477 15.702 1.00 84.50 700 HIS A C 1
ATOM 5489 O O . HIS A 1 700 ? -22.895 0.606 16.263 1.00 84.50 700 HIS A O 1
ATOM 5495 N N . LEU A 1 701 ? -22.664 -0.609 14.372 1.00 86.94 701 LEU A N 1
ATOM 5496 C CA . LEU A 1 701 ? -22.867 0.507 13.442 1.00 86.94 701 LEU A CA 1
ATOM 5497 C C . LEU A 1 701 ? -24.350 0.800 13.198 1.00 86.94 701 LEU A C 1
ATOM 5499 O O . LEU A 1 701 ? -25.201 -0.065 13.396 1.00 86.94 701 LEU A O 1
ATOM 5503 N N . MET A 1 702 ? -24.643 2.031 12.771 1.00 82.31 702 MET A N 1
ATOM 5504 C CA . MET A 1 702 ? -25.998 2.454 12.408 1.00 82.31 702 MET A CA 1
ATOM 5505 C C . MET A 1 702 ? -26.442 1.806 11.091 1.00 82.31 702 MET A C 1
ATOM 5507 O O . MET A 1 702 ? -25.611 1.554 10.214 1.00 82.31 702 MET A O 1
ATOM 5511 N N . ASP A 1 703 ? -27.751 1.597 10.921 1.00 82.31 703 ASP A N 1
ATOM 5512 C CA . ASP A 1 703 ? -28.296 0.952 9.718 1.00 82.31 703 ASP A CA 1
ATOM 5513 C C . ASP A 1 703 ? -27.931 1.713 8.435 1.00 82.31 703 ASP A C 1
ATOM 5515 O O . ASP A 1 703 ? -27.451 1.092 7.494 1.00 82.31 703 ASP A O 1
ATOM 5519 N N . GLY A 1 704 ? -27.973 3.051 8.438 1.00 85.94 704 GLY A N 1
ATOM 5520 C CA . GLY A 1 704 ? -27.584 3.849 7.266 1.00 85.94 704 GLY A CA 1
ATOM 5521 C C . GLY A 1 704 ? -26.119 3.672 6.830 1.00 85.94 704 GLY A C 1
ATOM 5522 O O . GLY A 1 704 ? -25.822 3.664 5.638 1.00 85.94 704 GLY A O 1
ATOM 5523 N N . GLN A 1 705 ? -25.186 3.467 7.770 1.00 88.44 705 GLN A N 1
ATOM 5524 C CA . GLN A 1 705 ? -23.778 3.198 7.431 1.00 88.44 705 GLN A CA 1
ATOM 5525 C C . GLN A 1 705 ? -23.602 1.793 6.849 1.00 88.44 705 GLN A C 1
ATOM 5527 O O . GLN A 1 705 ? -22.792 1.586 5.946 1.00 88.44 705 GLN A O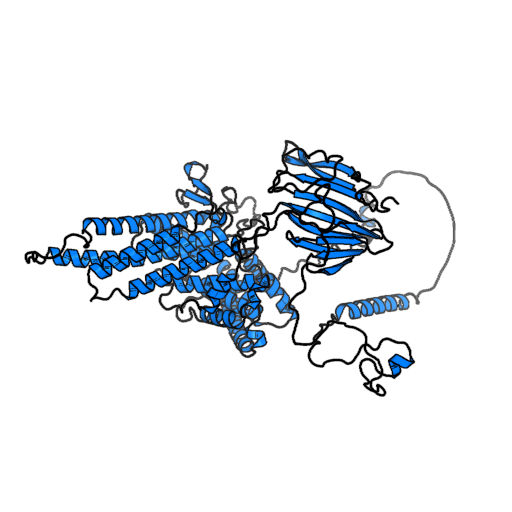 1
ATOM 5532 N N . ARG A 1 706 ? -24.359 0.819 7.370 1.00 88.44 706 ARG A N 1
ATOM 5533 C CA . ARG A 1 706 ? -24.351 -0.563 6.877 1.00 88.44 706 ARG A CA 1
ATOM 5534 C C . ARG A 1 706 ? -24.982 -0.668 5.491 1.00 88.44 706 ARG A C 1
ATOM 5536 O O . ARG A 1 706 ? -24.426 -1.364 4.651 1.00 88.44 706 ARG A O 1
ATOM 5543 N N . GLU A 1 707 ? -26.079 0.042 5.248 1.00 89.50 707 GLU A N 1
ATOM 5544 C CA . GLU A 1 707 ? -26.735 0.143 3.939 1.00 89.50 707 GLU A CA 1
ATOM 5545 C C . GLU A 1 707 ? -25.798 0.765 2.900 1.00 89.50 707 GLU A C 1
ATOM 5547 O O . GLU A 1 707 ? -25.556 0.160 1.859 1.00 89.50 707 GLU A O 1
ATOM 5552 N N . MET A 1 708 ? -25.161 1.897 3.220 1.00 89.56 708 MET A N 1
ATOM 5553 C CA . MET A 1 708 ? -24.169 2.506 2.329 1.00 89.56 708 MET A CA 1
ATOM 5554 C C . MET A 1 708 ? -22.982 1.568 2.066 1.00 89.56 708 MET A C 1
ATOM 5556 O O . MET A 1 708 ? -22.515 1.451 0.935 1.00 89.56 708 MET A O 1
ATOM 5560 N N . ALA A 1 709 ? -22.493 0.856 3.086 1.00 90.81 709 ALA A N 1
ATOM 5561 C CA . ALA A 1 709 ? -21.438 -0.137 2.900 1.00 90.81 709 ALA A CA 1
ATOM 5562 C C . ALA A 1 709 ? -21.884 -1.317 2.015 1.00 90.81 709 ALA A C 1
ATOM 5564 O O . ALA A 1 709 ? -21.065 -1.843 1.263 1.00 90.81 709 ALA A O 1
ATOM 5565 N N . GLU A 1 710 ? -23.156 -1.721 2.067 1.00 89.88 710 GLU A N 1
ATOM 5566 C CA . GLU A 1 710 ? -23.731 -2.737 1.177 1.00 89.88 710 GLU A CA 1
ATOM 5567 C C . GLU A 1 710 ? -23.785 -2.247 -0.277 1.00 89.88 710 GLU A C 1
ATOM 5569 O O . GLU A 1 710 ? -23.347 -2.958 -1.179 1.00 89.88 710 GLU A O 1
ATOM 5574 N N . GLU A 1 711 ? -24.216 -1.007 -0.515 1.00 89.88 711 GLU A N 1
ATOM 5575 C CA . GLU A 1 711 ? -24.210 -0.404 -1.855 1.00 89.88 711 GLU A CA 1
ATOM 5576 C C . GLU A 1 711 ? -22.792 -0.327 -2.439 1.00 89.88 711 GLU A C 1
ATOM 5578 O O . GLU A 1 711 ? -22.549 -0.705 -3.590 1.00 89.88 711 GLU A O 1
ATOM 5583 N N . VAL A 1 712 ? -21.820 0.108 -1.630 1.00 90.38 712 VAL A N 1
ATOM 5584 C CA . VAL A 1 712 ? -20.409 0.141 -2.034 1.00 90.38 712 VAL A CA 1
ATOM 5585 C C . VAL A 1 712 ? -19.885 -1.270 -2.303 1.00 90.38 712 VAL A C 1
ATOM 5587 O O . VAL A 1 712 ? -19.120 -1.472 -3.246 1.00 90.38 712 VAL A O 1
ATOM 5590 N N . PHE A 1 713 ? -20.295 -2.259 -1.510 1.00 88.44 713 PHE A N 1
ATOM 5591 C CA . PHE A 1 713 ? -19.911 -3.652 -1.712 1.00 88.44 713 PHE A CA 1
ATOM 5592 C C . PHE A 1 713 ? -20.434 -4.207 -3.042 1.00 88.44 713 PHE A C 1
ATOM 5594 O O . PHE A 1 713 ? -19.663 -4.807 -3.793 1.00 88.44 713 PHE A O 1
ATOM 5601 N N . GLU A 1 714 ? -21.696 -3.955 -3.391 1.00 86.19 714 GLU A N 1
ATOM 5602 C CA . GLU A 1 714 ? -22.238 -4.346 -4.698 1.00 86.19 714 GLU A CA 1
ATOM 5603 C C . GLU A 1 714 ? -21.507 -3.654 -5.848 1.00 86.19 714 GLU A C 1
ATOM 5605 O O . GLU A 1 714 ? -21.168 -4.290 -6.848 1.00 86.19 714 GLU A O 1
ATOM 5610 N N . ARG A 1 715 ? -21.134 -2.388 -5.672 1.00 86.00 715 ARG A N 1
ATOM 5611 C CA . ARG A 1 715 ? -20.326 -1.675 -6.657 1.00 86.00 715 ARG A CA 1
ATOM 5612 C C . ARG A 1 715 ? -18.920 -2.260 -6.819 1.00 86.00 715 ARG A C 1
ATOM 5614 O O . ARG A 1 715 ? -18.439 -2.394 -7.944 1.00 86.00 715 ARG A O 1
ATOM 5621 N N . ILE A 1 716 ? -18.262 -2.650 -5.724 1.00 86.00 716 ILE A N 1
ATOM 5622 C CA . ILE A 1 716 ? -16.978 -3.370 -5.765 1.00 86.00 716 ILE A CA 1
ATOM 5623 C C . ILE A 1 716 ? -17.140 -4.652 -6.581 1.00 86.00 716 ILE A C 1
ATOM 5625 O O . ILE A 1 716 ? -16.296 -4.936 -7.434 1.00 86.00 716 ILE A O 1
ATOM 5629 N N . ARG A 1 717 ? -18.228 -5.403 -6.371 1.00 79.88 717 ARG A N 1
ATOM 5630 C CA . ARG A 1 717 ? -18.510 -6.633 -7.122 1.00 79.88 717 ARG A CA 1
ATOM 5631 C C . ARG A 1 717 ? -18.675 -6.375 -8.613 1.00 79.88 717 ARG A C 1
ATOM 5633 O O . ARG A 1 717 ? -18.153 -7.143 -9.413 1.00 79.88 717 ARG A O 1
ATOM 5640 N N . GLU A 1 718 ? -19.360 -5.307 -8.994 1.00 79.25 718 GLU A N 1
ATOM 5641 C CA . GLU A 1 718 ? -19.546 -4.943 -10.400 1.00 79.25 718 GLU A CA 1
ATOM 5642 C C . GLU A 1 718 ? -18.232 -4.555 -11.070 1.00 79.25 718 GLU A C 1
ATOM 5644 O O . GLU A 1 718 ? -17.871 -5.125 -12.098 1.00 79.25 718 GLU A O 1
ATOM 5649 N N . VAL A 1 719 ? -17.470 -3.661 -10.442 1.00 77.44 719 VAL A N 1
ATOM 5650 C CA . VAL A 1 719 ? -16.197 -3.165 -10.974 1.00 77.44 719 VAL A CA 1
ATOM 5651 C C . VAL A 1 719 ? -15.170 -4.283 -11.140 1.00 77.44 719 VAL A C 1
ATOM 5653 O O . VAL A 1 719 ? -14.429 -4.335 -12.120 1.00 77.44 719 VAL A O 1
ATOM 5656 N N . THR A 1 720 ? -15.103 -5.197 -10.181 1.00 73.88 720 THR A N 1
ATOM 5657 C CA . THR A 1 720 ? -14.126 -6.292 -10.195 1.00 73.88 720 THR A CA 1
ATOM 5658 C C . THR A 1 720 ? -14.595 -7.521 -10.970 1.00 73.88 720 THR A C 1
ATOM 5660 O O . THR A 1 720 ? -13.769 -8.367 -11.305 1.00 73.88 720 THR A O 1
ATOM 5663 N N . GLY A 1 721 ? -15.892 -7.618 -11.279 1.00 69.12 721 GLY A N 1
ATOM 5664 C CA . GLY A 1 721 ? -16.508 -8.779 -11.922 1.00 69.12 721 GLY A CA 1
ATOM 5665 C C . GLY A 1 721 ? -16.954 -9.891 -10.958 1.00 69.12 721 GLY A C 1
ATOM 5666 O O . GLY A 1 721 ? -17.358 -10.957 -11.408 1.00 69.12 721 GLY A O 1
ATOM 5667 N N . MET A 1 722 ? -16.934 -9.678 -9.638 1.00 67.31 722 MET A N 1
ATOM 5668 C CA . MET A 1 722 ? -17.333 -10.662 -8.617 1.00 67.31 722 MET A CA 1
ATOM 5669 C C . MET A 1 722 ? -18.863 -10.821 -8.455 1.00 67.31 722 MET A C 1
ATOM 5671 O O . MET A 1 722 ? -19.402 -10.617 -7.361 1.00 67.31 722 MET A O 1
ATOM 5675 N N . LYS A 1 723 ? -19.624 -11.224 -9.482 1.00 50.50 723 LYS A N 1
ATOM 5676 C CA . LYS A 1 723 ? -21.045 -11.618 -9.287 1.00 50.50 723 LYS A CA 1
ATOM 5677 C C . LYS A 1 723 ? -21.186 -13.146 -9.150 1.00 50.50 723 LYS A C 1
ATOM 5679 O O . LYS A 1 723 ? -20.680 -13.895 -9.973 1.00 50.50 723 LYS A O 1
ATOM 5684 N N . LYS A 1 724 ? -21.884 -13.577 -8.078 1.00 46.53 724 LYS A N 1
ATOM 5685 C CA . LYS A 1 724 ? -22.038 -14.939 -7.473 1.00 46.53 724 LYS A CA 1
ATOM 5686 C C . LYS A 1 724 ? -20.992 -15.439 -6.449 1.00 46.53 724 LYS A C 1
ATOM 5688 O O . LYS A 1 724 ? -21.247 -16.454 -5.814 1.00 46.53 724 LYS A O 1
ATOM 5693 N N . LEU A 1 725 ? -19.870 -14.749 -6.230 1.00 45.94 725 LEU A N 1
ATOM 5694 C CA . LEU A 1 725 ? -18.736 -15.268 -5.429 1.00 45.94 725 LEU A CA 1
ATOM 5695 C C . LEU A 1 725 ? -18.760 -14.976 -3.918 1.00 45.94 725 LEU A C 1
ATOM 5697 O O . LEU A 1 725 ? -17.995 -15.558 -3.153 1.00 45.94 725 LEU A O 1
ATOM 5701 N N . LEU A 1 726 ? -19.644 -14.092 -3.473 1.00 44.47 726 LEU A N 1
ATOM 5702 C CA . LEU A 1 726 ? -19.786 -13.711 -2.075 1.00 44.47 726 LEU A CA 1
ATOM 5703 C C . LEU A 1 726 ? -21.267 -13.860 -1.743 1.00 44.47 726 LEU A C 1
ATOM 5705 O O . LEU A 1 726 ? -22.060 -13.001 -2.110 1.00 44.47 726 LEU A O 1
ATOM 5709 N N . GLY A 1 727 ? -21.661 -14.986 -1.143 1.00 36.62 727 GLY A N 1
ATOM 5710 C CA . GLY A 1 727 ? -23.002 -15.100 -0.568 1.00 36.62 727 GLY A CA 1
ATOM 5711 C C . GLY A 1 727 ? -23.221 -14.036 0.513 1.00 36.62 727 GLY A C 1
ATOM 5712 O O . GLY A 1 727 ? -22.254 -13.487 1.042 1.00 36.62 727 GLY A O 1
ATOM 5713 N N . ASP A 1 728 ? -24.475 -13.809 0.903 1.00 33.22 728 ASP A N 1
ATOM 5714 C CA . ASP A 1 728 ? -24.883 -12.815 1.918 1.00 33.22 728 ASP A CA 1
ATOM 5715 C C . ASP A 1 728 ? -24.167 -12.978 3.279 1.00 33.22 728 ASP A C 1
ATOM 5717 O O . ASP A 1 728 ? -24.190 -12.089 4.125 1.00 33.22 728 ASP A O 1
ATOM 5721 N N . LYS A 1 729 ? -23.497 -14.122 3.487 1.00 33.25 729 LYS A N 1
ATOM 5722 C CA . LYS A 1 729 ? -22.713 -14.492 4.676 1.00 33.25 729 LYS A CA 1
ATOM 5723 C C . LYS A 1 729 ? -21.226 -14.751 4.400 1.00 33.25 729 LYS A C 1
ATOM 5725 O O . LYS A 1 729 ? -20.559 -15.385 5.213 1.00 33.25 729 LYS A O 1
ATOM 5730 N N . SER A 1 730 ? -20.700 -14.341 3.248 1.00 32.03 730 SER A N 1
ATOM 5731 C CA . SER A 1 730 ? -19.352 -14.726 2.830 1.00 32.03 730 SER A CA 1
ATOM 5732 C C . SER A 1 730 ? -18.258 -14.141 3.735 1.00 32.03 730 SER A C 1
ATOM 5734 O O . SER A 1 730 ? -17.997 -12.934 3.803 1.00 32.03 730 SER A O 1
ATOM 5736 N N . CYS A 1 731 ? -17.591 -15.050 4.435 1.00 28.42 731 CYS A N 1
ATOM 5737 C CA . CYS A 1 731 ? -16.401 -14.824 5.231 1.00 28.42 731 CYS A CA 1
ATOM 5738 C C . CYS A 1 731 ? -15.148 -14.717 4.333 1.00 28.42 731 CYS A C 1
ATOM 5740 O O . CYS A 1 731 ? -14.360 -15.650 4.262 1.00 28.42 731 CYS A O 1
ATOM 5742 N N . ILE A 1 732 ? -14.946 -13.597 3.618 1.00 34.56 732 ILE A N 1
ATOM 5743 C CA . ILE A 1 732 ? -13.569 -13.168 3.256 1.00 34.56 732 ILE A CA 1
ATOM 5744 C C . ILE A 1 732 ? -12.687 -13.049 4.491 1.00 34.56 732 ILE A C 1
ATOM 5746 O O . ILE A 1 732 ? -13.096 -12.281 5.390 1.00 34.56 732 ILE A O 1
#